Protein AF-A0A0M0KAG6-F1 (afdb_monomer_lite)

InterPro domains:
  IPR010569 Myotubularin-like, phosphatase domain [PF06602] (209-443)
  IPR010569 Myotubularin-like, phosphatase domain [PS51339] (217-443)
  IPR029021 Protein-tyrosine phosphatase-like [SSF52799] (214-443)
  IPR030564 Myotubularin [PTHR10807] (76-443)

Organism: NCBI:txid1460289

Sequence (443 aa):
MPPRGSSSESLSSSAGSPGGGMLLKATIAPPPTFSGIPPPPPGDPPSWQSPRVPLHVGEAQLDRPAAAQCVLTGLHEKSAGTLYLTNLRMIWEPLQAPNDAKGANEAYAGLPAVLGLETPRLLSVPLYSIVSKKIYRSQAGVIFELLQKYNSRPALRVGLSESDCSRISASLTLHLKPPANPMEVRANVQRSYAVLHGSQLAPTVQREAHSNAFKGWTSTYDASADYQRMGLLNPLSHWRVSEQNADYQLCGTYPAKLVVPRSVKDDDLHKAAQFRSGRRVPVLCWKDPFGVASISRSSQPCVGVSKMRSPQDEALLQAIADTNPFNERLQIIDCRPRVNAELNAAKGKGYEHQAQYINTKLSFMSIENIHVMRASLKTFLKLLEPKTLNASKTGELYKEEDSFLSDLDKSGWMGHILKIIRTTATVVKMISVDRASVLVHCS

pLDDT: mean 77.94, std 23.13, range [23.81, 98.81]

Foldseek 3Di:
DDDDDDDDDDDDDDDDDDDDDDDPPPPPDDDDPPPDDPDPPPDPDPPADDDPDDADVLKDFPDHKFWKWWQDPPPRDTFTFIWTDILWWIKTDGPDQPPDPPPQCPPCVDPPCPPVDDGPDTAIGTLVQFQDKDWDDDPVAIWIFTDGPLALITSIIIGGHPVVCVVVVVVSCLSNDDQPDVVSVVVNVCSHSCNSVVVVCVVVVVVDDDDPVVCVVVPPDDPVVVCVVQVQPPPPQQKHKDQLCLVPPLAVPDDRIFIAGPPQDPVLLSQLLVQFDRSFAWTWDHADSVQAATETEGAFGQLAPVRDDRPSSLVRQQSLLVSHPVQSAEEEEAAADQVVQVVVSNVRTHHDDPVSNDSYHYDYLHQYDPVLQVQLSVQQNNCVHQVNQDPDPPPDRHDPPVVSVVSNVVSCNVVNVVSVVVSVVVVVCCCPPVVHYYYYYYD

Radius of gyration: 31.9 Å; chains: 1; bounding box: 113×82×78 Å

Structure (mmCIF, N/CA/C/O backbone):
data_AF-A0A0M0KAG6-F1
#
_entry.id   AF-A0A0M0KAG6-F1
#
loop_
_atom_site.group_PDB
_atom_site.id
_atom_site.type_symbol
_atom_site.label_atom_id
_atom_site.label_alt_id
_atom_site.label_comp_id
_atom_site.label_asym_id
_atom_site.label_entity_id
_atom_site.label_seq_id
_atom_site.pdbx_PDB_ins_code
_atom_site.Cartn_x
_atom_site.Cartn_y
_atom_site.Cartn_z
_atom_site.occupancy
_atom_site.B_iso_or_equiv
_atom_site.auth_seq_id
_atom_site.auth_comp_id
_atom_site.auth_asym_id
_atom_site.auth_atom_id
_atom_site.pdbx_PDB_model_num
ATOM 1 N N . MET A 1 1 ? 67.967 -20.325 21.005 1.00 27.86 1 MET A N 1
ATOM 2 C CA . MET A 1 1 ? 67.161 -19.874 22.160 1.00 27.86 1 MET A CA 1
ATOM 3 C C . MET A 1 1 ? 65.685 -19.951 21.782 1.00 27.86 1 MET A C 1
ATOM 5 O O . MET A 1 1 ? 65.273 -19.147 20.957 1.00 27.86 1 MET A O 1
ATOM 9 N N . PRO A 1 2 ? 64.924 -20.953 22.260 1.00 47.12 2 PRO A N 1
ATOM 10 C CA . PRO A 1 2 ? 63.479 -21.071 22.027 1.00 47.12 2 PRO A CA 1
ATOM 11 C C . PRO A 1 2 ? 62.690 -20.662 23.300 1.00 47.12 2 PRO A C 1
ATOM 13 O O . PRO A 1 2 ? 63.323 -20.357 24.313 1.00 47.12 2 PRO A O 1
ATOM 16 N N . PRO A 1 3 ? 61.341 -20.636 23.287 1.00 37.59 3 PRO A N 1
ATOM 17 C CA . PRO A 1 3 ? 60.556 -21.875 23.460 1.00 37.59 3 PRO A CA 1
ATOM 18 C C . PRO A 1 3 ? 59.486 -22.057 22.355 1.00 37.59 3 PRO A C 1
ATOM 20 O O . PRO A 1 3 ? 58.947 -21.073 21.866 1.00 37.59 3 PRO A O 1
ATOM 23 N N . ARG A 1 4 ? 59.298 -23.256 21.767 1.00 30.38 4 ARG A N 1
ATOM 24 C CA . ARG A 1 4 ? 58.655 -24.512 22.272 1.00 30.38 4 ARG A CA 1
ATOM 25 C C . ARG A 1 4 ? 57.128 -24.355 22.396 1.00 30.38 4 ARG A C 1
ATOM 27 O O . ARG A 1 4 ? 56.700 -23.408 23.033 1.00 30.38 4 ARG A O 1
ATOM 34 N N . GLY A 1 5 ? 56.242 -25.219 21.894 1.00 28.88 5 GLY A N 1
ATOM 35 C CA . GLY A 1 5 ? 56.287 -26.568 21.290 1.00 28.88 5 GLY A CA 1
ATOM 36 C C . GLY A 1 5 ? 54.884 -27.197 21.506 1.00 28.88 5 GLY A C 1
ATOM 37 O O . GLY A 1 5 ? 54.324 -27.005 22.579 1.00 28.88 5 GLY A O 1
ATOM 38 N N . SER A 1 6 ? 54.177 -27.659 20.460 1.00 26.27 6 SER A N 1
ATOM 39 C CA . SER A 1 6 ? 53.988 -29.083 20.059 1.00 26.27 6 SER A CA 1
ATOM 40 C C . SER A 1 6 ? 53.310 -29.956 21.146 1.00 26.27 6 SER A C 1
ATOM 42 O O . SER A 1 6 ? 53.909 -30.156 22.194 1.00 26.27 6 SER A O 1
ATOM 44 N N . SER A 1 7 ? 52.028 -30.349 21.055 1.00 26.48 7 SER A N 1
ATOM 45 C CA . SER A 1 7 ? 51.360 -31.357 20.183 1.00 26.48 7 SER A CA 1
ATOM 46 C C . SER A 1 7 ? 51.309 -32.789 20.758 1.00 26.48 7 SER A C 1
ATOM 48 O O . SER A 1 7 ? 52.232 -33.204 21.449 1.00 26.48 7 SER A O 1
ATOM 50 N N . SER A 1 8 ? 50.273 -33.537 20.331 1.00 25.44 8 SER A N 1
ATOM 51 C CA . SER A 1 8 ? 50.013 -35.003 20.403 1.00 25.44 8 SER A CA 1
ATOM 52 C C . SER A 1 8 ? 49.502 -35.558 21.749 1.00 25.44 8 SER A C 1
ATOM 54 O O . SER A 1 8 ? 50.117 -35.337 22.782 1.00 25.44 8 SER A O 1
ATOM 56 N N . GLU A 1 9 ? 48.244 -36.016 21.849 1.00 25.91 9 GLU A N 1
ATOM 57 C CA . GLU A 1 9 ? 47.607 -37.288 21.403 1.00 25.91 9 GLU A CA 1
ATOM 58 C C . GLU A 1 9 ? 47.705 -38.422 22.441 1.00 25.91 9 GLU A C 1
ATOM 60 O O . GLU A 1 9 ? 48.793 -38.819 22.841 1.00 25.91 9 GLU A O 1
ATOM 65 N N . SER A 1 10 ? 46.555 -38.997 22.820 1.00 23.81 10 SER A N 1
ATOM 66 C CA . SER A 1 10 ? 46.197 -40.418 22.602 1.00 23.81 10 SER A CA 1
ATOM 67 C C . SER A 1 10 ? 45.145 -40.934 23.601 1.00 23.81 10 SER A C 1
ATOM 69 O O . SER A 1 10 ? 45.093 -40.554 24.768 1.00 23.81 10 SER A O 1
ATOM 71 N N . LEU A 1 11 ? 44.269 -41.792 23.074 1.00 30.45 11 LEU A N 1
ATOM 72 C CA . LEU A 1 11 ? 43.194 -42.531 23.739 1.00 30.45 11 LEU A CA 1
ATOM 73 C C . LEU A 1 11 ? 43.737 -43.751 24.502 1.00 30.45 11 LEU A C 1
ATOM 75 O O . LEU A 1 11 ? 44.584 -44.461 23.970 1.00 30.45 11 LEU A O 1
ATOM 79 N N . SER A 1 12 ? 43.142 -44.100 25.649 1.00 24.98 12 SER A N 1
ATOM 80 C CA . SER A 1 12 ? 42.945 -45.511 26.029 1.00 24.98 12 SER A CA 1
ATOM 81 C C . SER A 1 12 ? 41.864 -45.690 27.104 1.00 24.98 12 SER A C 1
ATOM 83 O O . SER A 1 12 ? 41.627 -44.831 27.950 1.00 24.98 12 SER A O 1
ATOM 85 N N . SER A 1 13 ? 41.180 -46.825 26.995 1.00 29.44 13 SER A N 1
ATOM 86 C CA . SER A 1 13 ? 40.087 -47.349 27.812 1.00 29.44 13 SER A CA 1
ATOM 87 C C . SER A 1 13 ? 40.584 -48.240 28.956 1.00 29.44 13 SER A C 1
ATOM 89 O O . SER A 1 13 ? 41.454 -49.073 28.710 1.00 29.44 13 SER A O 1
ATOM 91 N N . SER A 1 14 ? 39.928 -48.226 30.121 1.00 26.80 14 SER A N 1
ATOM 92 C CA . SER A 1 14 ? 39.752 -49.435 30.948 1.00 26.80 14 SER A CA 1
ATOM 93 C C . SER A 1 14 ? 38.651 -49.266 32.002 1.00 26.80 14 SER A C 1
ATOM 95 O O . SER A 1 14 ? 38.411 -48.184 32.533 1.00 26.80 14 SER A O 1
ATOM 97 N N . ALA A 1 15 ? 37.936 -50.366 32.238 1.00 31.94 15 ALA A N 1
ATOM 98 C CA . ALA A 1 15 ? 36.811 -50.504 33.151 1.00 31.94 15 ALA A CA 1
ATOM 99 C C . ALA A 1 15 ? 37.267 -50.786 34.593 1.00 31.94 15 ALA A C 1
ATOM 101 O O . ALA A 1 15 ? 38.240 -51.503 34.813 1.00 31.94 15 ALA A O 1
ATOM 102 N N . GLY A 1 16 ? 36.498 -50.293 35.568 1.00 26.86 16 GLY A N 1
ATOM 103 C CA . GLY A 1 16 ? 36.628 -50.647 36.981 1.00 26.86 16 GLY A CA 1
ATOM 104 C C . GLY A 1 16 ? 35.557 -49.969 37.841 1.00 26.86 16 GLY A C 1
ATOM 105 O O . GLY A 1 16 ? 35.533 -48.754 37.985 1.00 26.86 16 GLY A O 1
ATOM 106 N N . SER A 1 17 ? 34.654 -50.762 38.408 1.00 28.30 17 SER A N 1
ATOM 107 C CA . SER A 1 17 ? 33.833 -50.446 39.590 1.00 28.30 17 SER A CA 1
ATOM 108 C C . SER A 1 17 ? 34.145 -51.536 40.625 1.00 28.30 17 SER A C 1
ATOM 110 O O . SER A 1 17 ? 34.457 -52.644 40.179 1.00 28.30 17 SER A O 1
ATOM 112 N N . PRO A 1 18 ? 34.064 -51.302 41.955 1.00 39.09 18 PRO A N 1
ATOM 113 C CA . PRO A 1 18 ? 33.005 -50.512 42.597 1.00 39.09 18 PRO A CA 1
ATOM 114 C C . PRO A 1 18 ? 33.421 -49.643 43.811 1.00 39.09 18 PRO A C 1
ATOM 116 O O . PRO A 1 18 ? 34.424 -49.890 44.469 1.00 39.09 18 PRO A O 1
ATOM 119 N N . GLY A 1 19 ? 32.551 -48.692 44.179 1.00 27.45 19 GLY A N 1
ATOM 120 C CA . GLY A 1 19 ? 32.393 -48.251 45.573 1.00 27.45 19 GLY A CA 1
ATOM 121 C C . GLY A 1 19 ? 32.694 -46.781 45.886 1.00 27.45 19 GLY A C 1
ATOM 122 O O . GLY A 1 19 ? 33.842 -46.406 46.065 1.00 27.45 19 GLY A O 1
ATOM 123 N N . GLY A 1 20 ? 31.622 -46.003 46.098 1.00 30.95 20 GLY A N 1
ATOM 124 C CA . GLY A 1 20 ? 31.587 -44.902 47.073 1.00 30.95 20 GLY A CA 1
ATOM 125 C C . GLY A 1 20 ? 31.842 -43.479 46.559 1.00 30.95 20 GLY A C 1
ATOM 126 O O . GLY A 1 20 ? 32.981 -43.096 46.335 1.00 30.95 20 GLY A O 1
ATOM 127 N N . GLY A 1 21 ? 30.785 -42.652 46.504 1.00 29.47 21 GLY A N 1
ATOM 128 C CA . GLY A 1 21 ? 30.921 -41.186 46.550 1.00 29.47 21 GLY A CA 1
ATOM 129 C C . GLY A 1 21 ? 30.003 -40.389 45.615 1.00 29.47 21 GLY A C 1
ATOM 130 O O . GLY A 1 21 ? 30.362 -40.123 44.478 1.00 29.47 21 GLY A O 1
ATOM 131 N N . MET A 1 22 ? 28.829 -39.995 46.125 1.00 30.31 22 MET A N 1
ATOM 132 C CA . MET A 1 22 ? 28.012 -38.819 45.752 1.00 30.31 22 MET A CA 1
ATOM 133 C C . MET A 1 22 ? 28.103 -38.265 44.308 1.00 30.31 22 MET A C 1
ATOM 135 O O . MET A 1 22 ? 28.916 -37.400 43.996 1.00 30.31 22 MET A O 1
ATOM 139 N N . LEU A 1 23 ? 27.137 -38.651 43.462 1.00 29.62 23 LEU A N 1
ATOM 140 C CA . LEU A 1 23 ? 26.794 -37.952 42.216 1.00 29.62 23 LEU A CA 1
ATOM 141 C C . LEU A 1 23 ? 25.841 -36.775 42.499 1.00 29.62 23 LEU A C 1
ATOM 143 O O . LEU A 1 23 ? 24.663 -36.976 42.799 1.00 29.62 23 LEU A O 1
ATOM 147 N N . LEU A 1 24 ? 26.321 -35.544 42.316 1.00 31.23 24 LEU A N 1
ATOM 148 C CA . LEU A 1 24 ? 25.482 -34.360 42.102 1.00 31.23 24 LEU A CA 1
ATOM 149 C C . LEU A 1 24 ? 24.888 -34.425 40.684 1.00 31.23 24 LEU A C 1
ATOM 151 O O . LEU A 1 24 ? 25.466 -33.930 39.718 1.00 31.23 24 LEU A O 1
ATOM 155 N N . LYS A 1 25 ? 23.714 -35.055 40.551 1.00 29.92 25 LYS A N 1
ATOM 156 C CA . LYS A 1 25 ? 22.835 -34.871 39.389 1.00 29.92 25 LYS A CA 1
ATOM 157 C C . LYS A 1 25 ? 22.211 -33.478 39.473 1.00 29.92 25 LYS A C 1
ATOM 159 O O . LYS A 1 25 ? 21.253 -33.274 40.212 1.00 29.92 25 LYS A O 1
ATOM 164 N N . ALA A 1 26 ? 22.691 -32.538 38.665 1.00 33.69 26 ALA A N 1
ATOM 165 C CA . ALA A 1 26 ? 21.880 -31.394 38.263 1.00 33.69 26 ALA A CA 1
ATOM 166 C C . ALA A 1 26 ? 20.859 -31.869 37.215 1.00 33.69 26 ALA A C 1
ATOM 168 O O . ALA A 1 26 ? 21.005 -31.657 36.014 1.00 33.69 26 ALA A O 1
ATOM 169 N N . THR A 1 27 ? 19.838 -32.591 37.677 1.00 29.69 27 THR A N 1
ATOM 170 C CA . THR A 1 27 ? 18.612 -32.824 36.914 1.00 29.69 27 THR A CA 1
ATOM 171 C C . THR A 1 27 ? 17.904 -31.484 36.777 1.00 29.69 27 THR A C 1
ATOM 173 O O . THR A 1 27 ? 17.368 -30.956 37.749 1.00 29.69 27 THR A O 1
ATOM 176 N N . ILE A 1 28 ? 17.922 -30.923 35.570 1.00 35.44 28 ILE A N 1
ATOM 177 C CA . ILE A 1 28 ? 17.016 -29.846 35.183 1.00 35.44 28 ILE A CA 1
ATOM 178 C C . ILE A 1 28 ? 15.605 -30.422 35.307 1.00 35.44 28 ILE A C 1
ATOM 180 O O . ILE A 1 28 ? 15.228 -31.327 34.561 1.00 35.44 28 ILE A O 1
ATOM 184 N N . ALA A 1 29 ? 14.858 -29.949 36.302 1.00 32.75 29 ALA A N 1
ATOM 185 C CA . ALA A 1 29 ? 13.452 -30.279 36.438 1.00 32.75 29 ALA A CA 1
ATOM 186 C C . ALA A 1 29 ? 12.711 -29.814 35.171 1.00 32.75 29 ALA A C 1
ATOM 188 O O . ALA A 1 29 ? 12.969 -28.701 34.697 1.00 32.75 29 ALA A O 1
ATOM 189 N N . PRO A 1 30 ? 11.797 -30.623 34.608 1.00 34.47 30 PRO A N 1
ATOM 190 C CA . PRO A 1 30 ? 10.891 -30.117 33.593 1.00 34.47 30 PRO A CA 1
ATOM 191 C C . PRO A 1 30 ? 10.079 -28.959 34.196 1.00 34.47 30 PRO A C 1
ATOM 193 O O . PRO A 1 30 ? 9.803 -28.966 35.402 1.00 34.47 30 PRO A O 1
ATOM 196 N N . PRO A 1 31 ? 9.705 -27.950 33.391 1.00 31.91 31 PRO A N 1
ATOM 197 C CA . PRO A 1 31 ? 8.856 -26.872 33.871 1.00 31.91 31 PRO A CA 1
ATOM 198 C C . PRO A 1 31 ? 7.562 -27.468 34.446 1.00 31.91 31 PRO A C 1
ATOM 200 O O . PRO A 1 31 ? 7.082 -28.481 33.924 1.00 31.91 31 PRO A O 1
ATOM 203 N N . PRO A 1 32 ? 6.993 -26.874 35.510 1.00 32.19 32 PRO A N 1
ATOM 204 C CA . PRO A 1 32 ? 5.757 -27.372 36.087 1.00 32.19 32 PRO A CA 1
ATOM 205 C C . PRO A 1 32 ? 4.696 -27.446 34.992 1.00 32.19 32 PRO A C 1
ATOM 207 O O . PRO A 1 32 ? 4.482 -26.489 34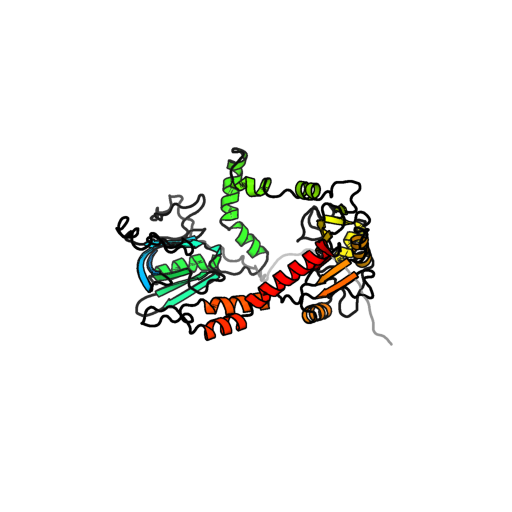.242 1.00 32.19 32 PRO A O 1
ATOM 210 N N . THR A 1 33 ? 4.034 -28.595 34.894 1.00 30.44 33 THR A N 1
ATOM 211 C CA . THR A 1 33 ? 2.803 -28.726 34.125 1.00 30.44 33 THR A CA 1
ATOM 212 C C . THR A 1 33 ? 1.835 -27.672 34.638 1.00 30.44 33 THR A C 1
ATOM 214 O O . THR A 1 33 ? 1.413 -27.732 35.793 1.00 30.44 33 THR A O 1
ATOM 217 N N . PHE A 1 34 ? 1.498 -26.696 33.794 1.00 28.80 34 PHE A N 1
ATOM 218 C CA . PHE A 1 34 ? 0.358 -25.830 34.047 1.00 28.80 34 PHE A CA 1
ATOM 219 C C . PHE A 1 34 ? -0.873 -26.734 34.126 1.00 28.80 34 PHE A C 1
ATOM 221 O O . PHE A 1 34 ? -1.355 -27.230 33.107 1.00 28.80 34 PHE A O 1
ATOM 228 N N . SER A 1 35 ? -1.367 -26.969 35.340 1.00 30.62 35 SER A N 1
ATOM 229 C CA . SER A 1 35 ? -2.723 -27.443 35.561 1.00 30.62 35 SER A CA 1
ATOM 230 C C . SER A 1 35 ? -3.654 -26.315 35.135 1.00 30.62 35 SER A C 1
ATOM 232 O O . SER A 1 35 ? -4.008 -25.419 35.900 1.00 30.62 35 SER A O 1
ATOM 234 N N . GLY A 1 36 ? -3.993 -26.325 33.848 1.00 31.22 36 GLY A N 1
ATOM 235 C CA . GLY A 1 36 ? -5.135 -25.585 33.353 1.00 31.22 36 GLY A CA 1
ATOM 236 C C . GLY A 1 36 ? -6.353 -25.957 34.190 1.00 31.22 36 GLY A C 1
ATOM 237 O O . GLY A 1 36 ? -6.531 -27.114 34.575 1.00 31.22 36 GLY A O 1
ATOM 238 N N . ILE A 1 37 ? -7.179 -24.957 34.479 1.00 30.66 37 ILE A N 1
ATOM 239 C CA . ILE A 1 37 ? -8.572 -25.164 34.873 1.00 30.66 37 ILE A CA 1
ATOM 240 C C . ILE A 1 37 ? -9.133 -26.264 33.951 1.00 30.66 37 ILE A C 1
ATOM 242 O O . ILE A 1 37 ? -8.957 -26.143 32.732 1.00 30.66 37 ILE A O 1
ATOM 246 N N . PRO A 1 38 ? -9.725 -27.349 34.487 1.00 30.53 38 PRO A N 1
ATOM 247 C CA . PRO A 1 38 ? -10.249 -28.413 33.644 1.00 30.53 38 PRO A CA 1
ATOM 248 C C . PRO A 1 38 ? -11.266 -27.809 32.666 1.00 30.53 38 PRO A C 1
ATOM 250 O O . PRO A 1 38 ? -11.993 -26.885 33.054 1.00 30.53 38 PRO A O 1
ATOM 253 N N . PRO A 1 39 ? -11.331 -28.281 31.405 1.00 32.22 39 PRO A N 1
ATOM 254 C CA . PRO A 1 39 ? -12.430 -27.887 30.540 1.00 32.22 39 PRO A CA 1
ATOM 255 C C . PRO A 1 39 ? -13.739 -28.200 31.280 1.00 32.22 39 PRO A C 1
ATOM 257 O O . PRO A 1 39 ? -13.793 -29.206 32.002 1.00 32.22 39 PRO A O 1
ATOM 260 N N . PRO A 1 40 ? -14.772 -27.345 31.162 1.00 36.62 40 PRO A N 1
ATOM 261 C CA . PRO A 1 40 ? -16.069 -27.671 31.733 1.00 36.62 40 PRO A CA 1
ATOM 262 C C . PRO A 1 40 ? -16.473 -29.072 31.247 1.00 36.62 40 PRO A C 1
ATOM 264 O O . PRO A 1 40 ? -16.127 -29.435 30.114 1.00 36.62 40 PRO A O 1
ATOM 267 N N . PRO A 1 41 ? -17.141 -29.882 32.091 1.00 35.34 41 PRO A N 1
ATOM 268 C CA . PRO A 1 41 ? -17.632 -31.186 31.662 1.00 35.34 41 PRO A CA 1
ATOM 269 C C . PRO A 1 41 ? -18.404 -31.017 30.345 1.00 35.34 41 PRO A C 1
ATOM 271 O O . PRO A 1 41 ? -19.030 -29.969 30.170 1.00 35.34 41 PRO A O 1
ATOM 274 N N . PRO A 1 42 ? -18.351 -31.988 29.414 1.00 37.62 42 PRO A N 1
ATOM 275 C CA . PRO A 1 42 ? -19.133 -31.928 28.188 1.00 37.62 42 PRO A CA 1
ATOM 276 C C . PRO A 1 42 ? -20.612 -31.912 28.575 1.00 37.62 42 PRO A C 1
ATOM 278 O O . PRO A 1 42 ? -21.227 -32.928 28.880 1.00 37.62 42 PRO A O 1
ATOM 281 N N . GLY A 1 43 ? -21.133 -30.705 28.631 1.00 37.97 43 GLY A N 1
ATOM 282 C CA . GLY A 1 43 ? -22.486 -30.326 28.947 1.00 37.97 43 GLY A CA 1
ATOM 283 C C . GLY A 1 43 ? -22.666 -28.975 28.288 1.00 37.97 43 GLY A C 1
ATOM 284 O O . GLY A 1 43 ? -21.721 -28.176 28.246 1.00 37.97 43 GLY A O 1
ATOM 285 N N . ASP A 1 44 ? -23.834 -28.764 27.694 1.00 38.41 44 ASP A N 1
ATOM 286 C CA . ASP A 1 44 ? -24.127 -27.528 26.986 1.00 38.41 44 ASP A CA 1
ATOM 287 C C . ASP A 1 44 ? -23.736 -26.329 27.864 1.00 38.41 44 ASP A C 1
ATOM 289 O O . ASP A 1 44 ? -24.031 -26.332 29.068 1.00 38.41 44 ASP A O 1
ATOM 293 N N . PRO A 1 45 ? -23.019 -25.325 27.317 1.00 45.66 45 PRO A N 1
ATOM 294 C CA . PRO A 1 45 ? -22.683 -24.137 28.087 1.00 45.66 45 PRO A CA 1
ATOM 295 C C . PRO A 1 45 ? -23.978 -23.592 28.699 1.00 45.66 45 PRO A C 1
ATOM 297 O O . PRO A 1 45 ? -25.005 -23.626 28.015 1.00 45.66 45 PRO A O 1
ATOM 300 N N . PRO A 1 46 ? -23.973 -23.101 29.958 1.00 47.56 46 PRO A N 1
ATOM 301 C CA . PRO A 1 46 ? -25.167 -22.495 30.533 1.00 47.56 46 PRO A CA 1
ATOM 302 C C . PRO A 1 46 ? -25.634 -21.449 29.533 1.00 47.56 46 PRO A C 1
ATOM 304 O O . PRO A 1 46 ? -24.868 -20.533 29.232 1.00 47.56 46 PRO A O 1
ATOM 307 N N . SER A 1 47 ? -26.812 -21.654 28.935 1.00 60.53 47 SER A N 1
ATOM 308 C CA . SER A 1 47 ? -27.252 -20.877 27.782 1.00 60.53 47 SER A CA 1
ATOM 309 C C . SER A 1 47 ? -27.440 -19.438 28.236 1.00 60.53 47 SER A C 1
ATOM 311 O O . SER A 1 47 ? -28.486 -19.066 28.774 1.00 60.53 47 SER A O 1
ATOM 313 N N . TRP A 1 48 ? -26.386 -18.635 28.109 1.00 73.12 48 TRP A N 1
ATOM 314 C CA . TRP A 1 48 ? -26.453 -17.221 28.396 1.00 73.12 48 TRP A CA 1
ATOM 315 C C . TRP A 1 48 ? -27.528 -16.622 27.506 1.00 73.12 48 TRP A C 1
ATOM 317 O O . TRP A 1 48 ? -27.736 -17.053 26.368 1.00 73.12 48 TRP A O 1
ATOM 327 N N . GLN A 1 49 ? -28.223 -15.617 28.032 1.00 80.31 49 GLN A N 1
ATOM 328 C CA . GLN A 1 49 ? -29.198 -14.900 27.234 1.00 80.31 49 GLN A CA 1
ATOM 329 C C . GLN A 1 49 ? -28.507 -14.382 25.968 1.00 80.31 49 GLN A C 1
ATOM 331 O O . GLN A 1 49 ? -27.503 -13.664 26.029 1.00 80.31 49 GLN A O 1
ATOM 336 N N . SER A 1 50 ? -29.018 -14.803 24.816 1.00 80.00 50 SER A N 1
ATOM 337 C CA . SER A 1 50 ? -28.527 -14.332 23.526 1.00 80.00 50 SER A CA 1
ATOM 338 C C . SER A 1 50 ? -29.000 -12.895 23.283 1.00 80.00 50 SER A C 1
ATOM 340 O O . SER A 1 50 ? -30.087 -12.538 23.751 1.00 80.00 50 SER A O 1
ATOM 342 N N . PRO A 1 51 ? -28.213 -12.061 22.575 1.00 84.19 51 PRO A N 1
ATOM 343 C CA . PRO A 1 51 ? -28.689 -10.757 22.133 1.00 84.19 51 PRO A CA 1
ATOM 344 C C . PRO A 1 51 ? -29.942 -10.924 21.269 1.00 84.19 51 PRO A C 1
ATOM 346 O O . PRO A 1 51 ? -30.115 -11.941 20.592 1.00 84.19 51 PRO A O 1
ATOM 349 N N . ARG A 1 52 ? -30.808 -9.909 21.265 1.00 82.12 52 ARG A N 1
ATOM 350 C CA . ARG A 1 52 ? -31.949 -9.848 20.340 1.00 82.12 52 ARG A CA 1
ATOM 351 C C . ARG A 1 52 ? -31.485 -9.748 18.891 1.00 82.12 52 ARG A C 1
ATOM 353 O O . ARG A 1 52 ? -32.191 -10.210 17.998 1.00 82.12 52 ARG A O 1
ATOM 360 N N . VAL A 1 53 ? -30.318 -9.151 18.645 1.00 80.81 53 VAL A N 1
ATOM 361 C CA . VAL A 1 53 ? -29.714 -9.168 17.310 1.00 80.81 53 VAL A CA 1
ATOM 362 C C . VAL A 1 53 ? -29.208 -10.558 16.958 1.00 80.81 53 VAL A C 1
ATOM 364 O O . VAL A 1 53 ? -28.406 -11.114 17.710 1.00 80.81 53 VAL A O 1
ATOM 367 N N . PRO A 1 54 ? -29.591 -11.085 15.779 1.00 82.81 54 PRO A N 1
ATOM 368 C CA . PRO A 1 54 ? -29.074 -12.351 15.297 1.00 82.81 54 PRO A CA 1
ATOM 369 C C . PRO A 1 54 ? -27.547 -12.348 15.239 1.00 82.81 54 PRO A C 1
ATOM 371 O O . PRO A 1 54 ? -26.918 -11.430 14.692 1.00 82.81 54 PRO A O 1
ATOM 374 N N . LEU A 1 55 ? -26.959 -13.404 15.793 1.00 83.88 55 LEU A N 1
ATOM 375 C CA . LEU A 1 55 ? -25.544 -13.687 15.627 1.00 83.88 55 LEU A CA 1
ATOM 376 C C . LEU A 1 55 ? -25.292 -14.167 14.196 1.00 83.88 55 LEU A C 1
ATOM 378 O O . LEU A 1 55 ? -26.090 -14.914 13.624 1.00 83.88 55 LEU A O 1
ATOM 382 N N . HIS A 1 56 ? -24.184 -13.727 13.608 1.00 81.62 56 HIS A N 1
ATOM 383 C CA . HIS A 1 56 ? -23.742 -14.256 12.325 1.00 81.62 56 HIS A CA 1
ATOM 384 C C . HIS A 1 56 ? -23.347 -15.735 12.462 1.00 81.62 56 HIS A C 1
ATOM 386 O O . HIS A 1 56 ? -23.026 -16.224 13.543 1.00 81.62 56 HIS A O 1
ATOM 392 N N . VAL A 1 57 ? -23.348 -16.474 11.354 1.00 74.19 57 VAL A N 1
ATOM 393 C CA . VAL A 1 57 ? -22.913 -17.878 11.357 1.00 74.19 57 VAL A CA 1
ATOM 394 C C . VAL A 1 57 ? -21.464 -17.968 11.853 1.00 74.19 57 VAL A C 1
ATOM 396 O O . VAL A 1 57 ? -20.585 -17.315 11.305 1.00 74.19 57 VAL A O 1
ATOM 399 N N . GLY A 1 58 ? -21.199 -18.772 12.886 1.00 75.62 58 GLY A N 1
ATOM 400 C CA . GLY A 1 58 ? -19.871 -18.877 13.513 1.00 75.62 58 GLY A CA 1
ATOM 401 C C . GLY A 1 58 ? -19.522 -17.731 14.477 1.00 75.62 58 GLY A C 1
ATOM 402 O O . GLY A 1 58 ? -18.443 -17.737 15.080 1.00 75.62 58 GLY A O 1
ATOM 403 N N . GLU A 1 59 ? -20.418 -16.757 14.657 1.00 83.19 59 GLU A N 1
ATOM 404 C CA . GLU A 1 59 ? -20.323 -15.769 15.728 1.00 83.19 59 GLU A CA 1
ATOM 405 C C . GLU A 1 59 ? -20.782 -16.405 17.045 1.00 83.19 59 GLU A C 1
ATOM 407 O O . GLU A 1 59 ? -21.876 -16.956 17.135 1.00 83.19 59 GLU A O 1
ATOM 412 N N . ALA A 1 60 ? -19.943 -16.324 18.075 1.00 83.56 60 ALA A N 1
ATOM 413 C CA . ALA A 1 60 ? -20.210 -16.904 19.387 1.00 83.56 60 ALA A CA 1
ATOM 414 C C . ALA A 1 60 ? -19.979 -15.874 20.491 1.00 83.56 60 ALA A C 1
ATOM 416 O O . ALA A 1 60 ? -19.043 -15.069 20.417 1.00 83.56 60 ALA A O 1
ATOM 417 N N . GLN A 1 61 ? -20.818 -15.914 21.529 1.00 86.19 61 GLN A N 1
ATOM 418 C CA . GLN A 1 61 ? -20.599 -15.135 22.744 1.00 86.19 61 GLN A CA 1
ATOM 419 C C . GLN A 1 61 ? -19.313 -15.612 23.428 1.00 86.19 61 GLN A C 1
ATOM 421 O O . GLN A 1 61 ? -19.128 -16.803 23.665 1.00 86.19 61 GLN A O 1
ATOM 426 N N . LEU A 1 62 ? -18.418 -14.674 23.735 1.00 84.25 62 LEU A N 1
ATOM 427 C CA . LEU A 1 62 ? -17.169 -14.957 24.449 1.00 84.25 62 LEU A CA 1
ATOM 428 C C . LEU A 1 62 ? -17.321 -14.822 25.959 1.00 84.25 62 LEU A C 1
ATOM 430 O O . LEU A 1 62 ? -16.430 -15.214 26.708 1.00 84.25 62 LEU A O 1
ATOM 434 N N . ASP A 1 63 ? -18.406 -14.192 26.395 1.00 84.00 63 ASP A N 1
ATOM 435 C CA . ASP A 1 63 ? -18.550 -13.757 27.765 1.00 84.00 63 ASP A CA 1
ATOM 436 C C . ASP A 1 63 ? -20.023 -13.602 28.147 1.00 84.00 63 ASP A C 1
ATOM 438 O O . ASP A 1 63 ? -20.861 -13.293 27.293 1.00 84.00 63 ASP A O 1
ATOM 442 N N . ARG A 1 64 ? -20.337 -13.764 29.439 1.00 87.50 64 ARG A N 1
ATOM 443 C CA . ARG A 1 64 ? -21.715 -13.605 29.924 1.00 87.50 64 ARG A CA 1
ATOM 444 C C . ARG A 1 64 ? -22.198 -12.152 29.722 1.00 87.50 64 ARG A C 1
ATOM 446 O O . ARG A 1 64 ? -21.393 -11.223 29.881 1.00 87.50 64 ARG A O 1
ATOM 453 N N . PRO A 1 65 ? -23.490 -11.916 29.444 1.00 88.62 65 PRO A N 1
ATOM 454 C CA . PRO A 1 65 ? -24.034 -10.569 29.295 1.00 88.62 65 PRO A CA 1
ATOM 455 C C . PRO A 1 65 ? -23.778 -9.697 30.534 1.00 88.62 65 PRO A C 1
ATOM 457 O O . PRO A 1 65 ? -23.760 -10.198 31.661 1.00 88.62 65 PRO A O 1
ATOM 460 N N . ALA A 1 66 ? -23.559 -8.397 30.338 1.00 85.81 66 ALA A N 1
ATOM 461 C CA . ALA A 1 66 ? -23.354 -7.437 31.423 1.00 85.81 66 ALA A CA 1
ATOM 462 C C . ALA A 1 66 ? -24.439 -6.360 31.408 1.00 85.81 66 ALA A C 1
ATOM 464 O O . ALA A 1 66 ? -24.675 -5.731 30.377 1.00 85.81 66 ALA A O 1
ATOM 465 N N . ALA A 1 67 ? -25.068 -6.110 32.556 1.00 84.25 67 ALA A N 1
ATOM 466 C CA . ALA A 1 67 ? -25.936 -4.951 32.715 1.00 84.25 67 ALA A CA 1
ATOM 467 C C . ALA A 1 67 ? -25.089 -3.672 32.639 1.00 84.25 67 ALA A C 1
ATOM 469 O O . ALA A 1 67 ? -24.051 -3.561 33.296 1.00 84.25 67 ALA A O 1
ATOM 470 N N . ALA A 1 68 ? -25.518 -2.715 31.823 1.00 81.56 68 ALA A N 1
ATOM 471 C CA . ALA A 1 68 ? -24.750 -1.517 31.523 1.00 81.56 68 ALA A CA 1
ATOM 472 C C . ALA A 1 68 ? -25.649 -0.285 31.387 1.00 81.56 68 ALA A C 1
ATOM 474 O O . ALA A 1 68 ? -26.777 -0.366 30.902 1.00 81.56 68 ALA A O 1
ATOM 475 N N . GLN A 1 69 ? -25.118 0.885 31.744 1.00 78.38 69 GLN A N 1
ATOM 476 C CA . GLN A 1 69 ? -25.706 2.173 31.363 1.00 78.38 69 GLN A CA 1
ATOM 477 C C . GLN A 1 69 ? -24.873 2.792 30.243 1.00 78.38 69 GLN A C 1
ATOM 479 O O . GLN A 1 69 ? -23.756 3.245 30.485 1.00 78.38 69 GLN A O 1
ATOM 484 N N . CYS A 1 70 ? -25.383 2.808 29.015 1.00 72.44 70 CYS A N 1
ATOM 485 C CA . CYS A 1 70 ? -24.688 3.414 27.884 1.00 72.44 70 CYS A CA 1
ATOM 486 C C . CYS A 1 70 ? -24.934 4.919 27.832 1.00 72.44 70 CYS A C 1
ATOM 488 O O . CYS A 1 70 ? -26.063 5.377 27.995 1.00 72.44 70 CYS A O 1
ATOM 490 N N . VAL A 1 71 ? -23.872 5.677 27.568 1.00 66.81 71 VAL A N 1
ATOM 491 C CA . VAL A 1 71 ? -23.942 7.089 27.194 1.00 66.81 71 VAL A CA 1
ATOM 492 C C . VAL A 1 71 ? -23.761 7.161 25.685 1.00 66.81 71 VAL A C 1
ATOM 494 O O . VAL A 1 71 ? -22.661 6.914 25.183 1.00 66.81 71 VAL A O 1
ATOM 497 N N . LEU A 1 72 ? -24.827 7.498 24.957 1.00 59.97 72 LEU A N 1
ATOM 498 C CA . LEU A 1 72 ? -24.754 7.639 23.502 1.00 59.97 72 LEU A CA 1
ATOM 499 C C . LEU A 1 72 ? -23.861 8.835 23.150 1.00 59.97 72 LEU A C 1
ATOM 501 O O . LEU A 1 72 ? -24.143 9.990 23.493 1.00 59.97 72 LEU A O 1
ATOM 505 N N . THR A 1 73 ? -22.739 8.557 22.488 1.00 52.06 73 THR A N 1
ATOM 506 C CA . THR A 1 73 ? -21.728 9.561 22.159 1.00 52.06 73 THR A CA 1
ATOM 507 C C . THR A 1 73 ? -22.286 10.572 21.157 1.00 52.06 73 THR A C 1
ATOM 509 O O . THR A 1 73 ? -22.517 10.268 19.994 1.00 52.06 73 THR A O 1
ATOM 512 N N . GLY A 1 74 ? -22.502 11.807 21.620 1.00 51.00 74 GLY A N 1
ATOM 513 C CA . GLY A 1 74 ? -23.061 12.909 20.828 1.00 51.00 74 GLY A CA 1
ATOM 514 C C . GLY A 1 74 ? -24.452 13.381 21.259 1.00 51.00 74 GLY A C 1
ATOM 515 O O . GLY A 1 74 ? -24.802 14.497 20.906 1.00 51.00 74 GLY A O 1
ATOM 516 N N . LEU A 1 75 ? -25.196 12.591 22.045 1.00 47.25 75 LEU A N 1
ATOM 517 C CA . LEU A 1 75 ? -26.527 12.968 22.554 1.00 47.25 75 LEU A CA 1
ATOM 518 C C . LEU A 1 75 ? -26.571 13.178 24.075 1.00 47.25 75 LEU A C 1
ATOM 520 O O . LEU A 1 75 ? -27.540 13.718 24.583 1.00 47.25 75 LEU A O 1
ATOM 524 N N . HIS A 1 76 ? -25.537 12.759 24.819 1.00 54.53 76 HIS A N 1
ATOM 525 C CA . HIS A 1 76 ? -25.478 12.832 26.293 1.00 54.53 76 HIS A CA 1
ATOM 526 C C . HIS A 1 76 ? -26.604 12.090 27.044 1.00 54.53 76 HIS A C 1
ATOM 528 O O . HIS A 1 76 ? -26.633 12.108 28.274 1.00 54.53 76 HIS A O 1
ATOM 534 N N . GLU A 1 77 ? -27.468 11.371 26.335 1.00 57.28 77 GLU A N 1
ATOM 535 C CA . GLU A 1 77 ? -28.516 10.538 26.910 1.00 57.28 77 GLU A CA 1
ATOM 536 C C . GLU A 1 77 ? -27.943 9.248 27.507 1.00 57.28 77 GLU A C 1
ATOM 538 O O . GLU A 1 77 ? -27.067 8.593 26.925 1.00 57.28 77 GLU A O 1
ATOM 543 N N . LYS A 1 78 ? -28.453 8.889 28.690 1.00 68.75 78 LYS A N 1
ATOM 544 C CA . LYS A 1 78 ? -28.141 7.639 29.386 1.00 68.75 78 LYS A CA 1
ATOM 545 C C . LYS A 1 78 ? -29.250 6.632 29.120 1.00 68.75 78 LYS A C 1
ATOM 547 O O . LYS A 1 78 ? -30.414 6.931 29.361 1.00 68.75 78 LYS A O 1
ATOM 552 N N . SER A 1 79 ? -28.886 5.428 28.700 1.00 73.88 79 SER A N 1
ATOM 553 C CA . SER A 1 79 ? -29.837 4.337 28.488 1.00 73.88 79 SER A CA 1
ATOM 554 C C . SER A 1 79 ? -29.348 3.061 29.167 1.00 73.88 79 SER A C 1
ATOM 556 O O . SER A 1 79 ? -28.209 2.628 28.965 1.00 73.88 79 SER A O 1
ATOM 558 N N . ALA A 1 80 ? -30.196 2.479 30.017 1.00 80.69 80 ALA A N 1
ATOM 559 C CA . ALA A 1 80 ? -29.934 1.191 30.647 1.00 80.69 80 ALA A CA 1
ATOM 560 C C . ALA A 1 80 ? -30.143 0.063 29.632 1.00 80.69 80 ALA A C 1
ATOM 562 O O . ALA A 1 80 ? -31.067 0.108 28.819 1.00 80.69 80 ALA A O 1
ATOM 563 N N . GLY A 1 81 ? -29.299 -0.958 29.686 1.00 83.88 81 GLY A N 1
ATOM 564 C CA . GLY A 1 81 ? -29.349 -2.066 28.748 1.00 83.88 81 GLY A CA 1
ATOM 565 C C . GLY A 1 81 ? -28.376 -3.181 29.090 1.00 83.88 81 GLY A C 1
ATOM 566 O O . GLY A 1 81 ? -27.799 -3.222 30.178 1.00 83.88 81 GLY A O 1
ATOM 567 N N . THR A 1 82 ? -28.181 -4.066 28.124 1.00 87.50 82 THR A N 1
ATOM 568 C CA . THR A 1 82 ? -27.307 -5.227 28.215 1.00 87.50 82 THR A CA 1
ATOM 569 C C . THR A 1 82 ? -26.190 -5.107 27.191 1.00 87.50 82 THR A C 1
ATOM 571 O O . THR A 1 82 ? -26.407 -4.728 26.039 1.00 87.50 82 THR A O 1
ATOM 574 N N . LEU A 1 83 ? -24.976 -5.423 27.624 1.00 89.56 83 LEU A N 1
ATOM 575 C CA . LEU A 1 83 ? -23.784 -5.462 26.799 1.00 89.56 83 LEU A CA 1
ATOM 576 C C . LEU A 1 83 ? -23.357 -6.910 26.567 1.00 89.56 83 LEU A C 1
ATOM 578 O O . LEU A 1 83 ? -23.219 -7.685 27.515 1.00 89.56 83 LEU A O 1
ATOM 582 N N . TYR A 1 84 ? -23.094 -7.243 25.309 1.00 91.25 84 TYR A N 1
ATOM 583 C CA . TYR A 1 84 ? -22.652 -8.558 24.864 1.00 91.25 84 TYR A CA 1
ATOM 584 C C . TYR A 1 84 ? -21.301 -8.446 24.159 1.00 91.25 84 TYR A C 1
ATOM 586 O O . TYR A 1 84 ? -21.066 -7.517 23.381 1.00 91.25 84 TYR A O 1
ATOM 594 N N . LEU A 1 85 ? -20.423 -9.416 24.408 1.00 90.44 85 LEU A N 1
ATOM 595 C CA . LEU A 1 85 ? -19.138 -9.553 23.732 1.00 90.44 85 LEU A CA 1
ATOM 596 C C . LEU A 1 85 ? -19.125 -10.861 22.941 1.00 90.44 85 LEU A C 1
ATOM 598 O O . LEU A 1 85 ? -19.287 -11.936 23.518 1.00 90.44 85 LEU A O 1
ATOM 602 N N . THR A 1 86 ? -18.906 -10.771 21.633 1.00 88.25 86 THR A N 1
ATOM 603 C CA . THR A 1 86 ? -18.748 -11.933 20.752 1.00 88.25 86 THR A CA 1
ATOM 604 C C . THR A 1 86 ? -17.330 -12.002 20.199 1.00 88.25 86 THR A C 1
ATOM 606 O O . THR A 1 86 ? -16.529 -11.086 20.385 1.00 88.25 86 THR A O 1
ATOM 609 N N . ASN A 1 87 ? -17.008 -13.078 19.485 1.00 84.44 87 ASN A N 1
ATOM 610 C CA . ASN A 1 87 ? -15.755 -13.221 18.736 1.00 84.44 87 ASN A CA 1
ATOM 611 C C . ASN A 1 87 ? -15.655 -12.303 17.498 1.00 84.44 87 ASN A C 1
ATOM 613 O O . ASN A 1 87 ? -14.635 -12.331 16.808 1.00 84.44 87 ASN A O 1
ATOM 617 N N . LEU A 1 88 ? -16.675 -11.483 17.217 1.00 84.88 88 LEU A N 1
ATOM 618 C CA . LEU A 1 88 ? -16.726 -10.578 16.066 1.00 84.88 88 LEU A CA 1
ATOM 619 C C . LEU A 1 88 ? -16.917 -9.109 16.461 1.00 84.88 88 LEU A C 1
ATOM 621 O O . LEU A 1 88 ? -16.302 -8.222 15.859 1.00 84.88 88 LEU A O 1
ATOM 625 N N . ARG A 1 89 ? -17.774 -8.824 17.444 1.00 89.75 89 ARG A N 1
ATOM 626 C CA . ARG A 1 89 ? -18.201 -7.460 17.785 1.00 89.75 89 ARG A CA 1
ATOM 627 C C . ARG A 1 89 ? -18.651 -7.344 19.238 1.00 89.75 89 ARG A C 1
ATOM 629 O O . ARG A 1 89 ? -18.898 -8.330 19.925 1.00 89.75 89 ARG A O 1
ATOM 636 N N . MET A 1 90 ? -18.767 -6.105 19.697 1.00 90.69 90 MET A N 1
ATOM 637 C CA . MET A 1 90 ? -19.447 -5.771 20.940 1.00 90.69 90 MET A CA 1
ATOM 638 C C . MET A 1 90 ? -20.827 -5.207 20.614 1.00 90.69 90 MET A C 1
ATOM 640 O O . MET A 1 90 ? -20.949 -4.369 19.719 1.00 90.69 90 MET A O 1
ATOM 644 N N . ILE A 1 91 ? -21.854 -5.684 21.310 1.00 90.25 91 ILE A N 1
ATOM 645 C CA . ILE A 1 91 ? -23.255 -5.344 21.048 1.00 90.25 91 ILE A CA 1
ATOM 646 C C . ILE A 1 91 ? -23.831 -4.709 22.307 1.00 90.25 91 ILE A C 1
ATOM 648 O O . ILE A 1 91 ? -23.776 -5.314 23.375 1.00 90.25 91 ILE A O 1
ATOM 652 N N . TRP A 1 92 ? -24.380 -3.504 22.190 1.00 87.44 92 TRP A N 1
ATOM 653 C CA . TRP A 1 92 ? -25.182 -2.879 23.237 1.00 87.44 92 TRP A CA 1
ATOM 654 C C . TRP A 1 92 ? -26.656 -2.882 22.836 1.00 87.44 92 TRP A C 1
ATOM 656 O O . TRP A 1 92 ? -27.008 -2.414 21.750 1.00 87.44 92 TRP A O 1
ATOM 666 N N . GLU A 1 93 ? -27.506 -3.382 23.732 1.00 86.25 93 GLU A N 1
ATOM 667 C CA . GLU A 1 93 ? -28.955 -3.440 23.554 1.00 86.25 93 GLU A CA 1
ATOM 668 C C . GLU A 1 93 ? -29.676 -2.740 24.718 1.00 86.25 93 GLU A C 1
ATOM 670 O O . GLU A 1 93 ? -29.442 -3.105 25.868 1.00 86.25 93 GLU A O 1
ATOM 675 N N . PRO A 1 94 ? -30.583 -1.777 24.475 1.00 80.81 94 PRO A N 1
ATOM 676 C CA . PRO A 1 94 ? -31.333 -1.110 25.544 1.00 80.81 94 PRO A CA 1
ATOM 677 C C . PRO A 1 94 ? -32.378 -2.033 26.203 1.00 80.81 94 PRO A C 1
ATOM 679 O O . PRO A 1 94 ? -32.943 -2.916 25.552 1.00 80.81 94 PRO A O 1
ATOM 682 N N . LEU A 1 95 ? -32.671 -1.818 27.492 1.00 74.06 95 LEU A N 1
ATOM 683 C CA . LEU A 1 95 ? -33.594 -2.640 28.292 1.00 74.06 95 LEU A CA 1
ATOM 684 C C . LEU A 1 95 ? -35.055 -2.514 27.819 1.00 74.06 95 LEU A C 1
ATOM 686 O O . LEU A 1 95 ? -35.774 -3.508 27.777 1.00 74.06 95 LEU A O 1
ATOM 690 N N . GLN A 1 96 ? -35.471 -1.314 27.408 1.00 60.00 96 GLN A N 1
ATOM 691 C CA . GLN A 1 96 ? -36.765 -1.041 26.777 1.00 60.00 96 GLN A CA 1
ATOM 692 C C . GLN A 1 96 ? -36.518 -0.613 25.326 1.00 60.00 96 GLN A C 1
ATOM 694 O O . GLN A 1 96 ? -35.701 0.275 25.075 1.00 60.00 96 GLN A O 1
ATOM 699 N N . ALA A 1 97 ? -37.211 -1.227 24.363 1.00 50.44 97 ALA A N 1
ATOM 700 C CA . ALA A 1 97 ? -37.416 -0.557 23.083 1.00 50.44 97 ALA A CA 1
ATOM 701 C C . ALA A 1 97 ? -38.289 0.675 23.379 1.00 50.44 97 ALA A C 1
ATOM 703 O O . ALA A 1 97 ? -39.298 0.511 24.066 1.00 50.44 97 ALA A O 1
ATOM 704 N N . PRO A 1 98 ? -37.945 1.894 22.935 1.00 44.75 98 PRO A N 1
ATOM 705 C CA . PRO A 1 98 ? -38.892 2.990 22.973 1.00 44.75 98 PRO A CA 1
ATOM 706 C C . PRO A 1 98 ? -40.123 2.551 22.189 1.00 44.75 98 PRO A C 1
ATOM 708 O O . PRO A 1 98 ? -40.038 2.239 20.999 1.00 44.75 98 PRO A O 1
ATOM 711 N N . ASN A 1 99 ? -41.255 2.483 22.878 1.00 42.22 99 ASN A N 1
ATOM 712 C CA . ASN A 1 99 ? -42.548 2.550 22.230 1.00 42.22 99 ASN A CA 1
ATOM 713 C C . ASN A 1 99 ? -42.567 3.865 21.450 1.00 42.22 99 ASN A C 1
ATOM 715 O O . ASN A 1 99 ? -42.735 4.890 22.085 1.00 42.22 99 ASN A O 1
ATOM 719 N N . ASP A 1 100 ? -42.302 3.837 20.142 1.00 42.06 100 ASP A N 1
ATOM 720 C CA . ASP A 1 100 ? -42.759 4.841 19.172 1.00 42.06 100 ASP A CA 1
ATOM 721 C C . ASP A 1 100 ? -42.376 4.437 17.743 1.00 42.06 100 ASP A C 1
ATOM 723 O O . ASP A 1 100 ? -41.515 5.019 17.089 1.00 42.06 100 ASP A O 1
ATOM 727 N N . ALA A 1 101 ? -43.093 3.445 17.211 1.00 38.56 101 ALA A N 1
ATOM 728 C CA . ALA A 1 101 ? -43.177 3.235 15.765 1.00 38.56 101 ALA A CA 1
ATOM 729 C C . ALA A 1 101 ? -44.103 4.263 15.071 1.00 38.56 101 ALA A C 1
ATOM 731 O O . ALA A 1 101 ? -44.322 4.165 13.867 1.00 38.56 101 ALA A O 1
ATOM 732 N N . LYS A 1 102 ? -44.680 5.231 15.807 1.00 35.38 102 LYS A N 1
ATOM 733 C CA . LYS A 1 102 ? -45.623 6.222 15.257 1.00 35.38 102 LYS A CA 1
ATOM 734 C C . LYS A 1 102 ? -45.203 7.690 15.411 1.00 35.38 102 LYS A C 1
ATOM 736 O O . LYS A 1 102 ? -45.575 8.473 14.551 1.00 35.38 102 LYS A O 1
ATOM 741 N N . GLY A 1 103 ? -44.399 8.066 16.411 1.00 37.16 103 GLY A N 1
ATOM 742 C CA . GLY A 1 103 ? -43.998 9.470 16.626 1.00 37.16 103 GLY A CA 1
ATOM 743 C C . GLY A 1 103 ? -42.714 9.921 15.912 1.00 37.16 103 GLY A C 1
ATOM 744 O O . GLY A 1 103 ? -42.521 11.111 15.685 1.00 37.16 103 GLY A O 1
ATOM 745 N N . ALA A 1 104 ? -41.830 8.996 15.525 1.00 38.88 104 ALA A N 1
ATOM 746 C CA . ALA A 1 104 ? -40.534 9.350 14.931 1.00 38.88 104 ALA A CA 1
ATOM 747 C C . ALA A 1 104 ? -40.603 9.710 13.431 1.00 38.88 104 ALA A C 1
ATOM 749 O O . ALA A 1 104 ? -39.660 10.296 12.905 1.00 38.88 104 ALA A O 1
ATOM 750 N N . ASN A 1 105 ? -41.711 9.390 12.750 1.00 39.41 105 ASN A N 1
ATOM 751 C CA . ASN A 1 105 ? -41.841 9.568 11.300 1.00 39.41 105 ASN A CA 1
ATOM 752 C C . ASN A 1 105 ? -42.240 10.985 10.858 1.00 39.41 105 ASN A C 1
ATOM 754 O O . ASN A 1 105 ? -42.080 11.291 9.683 1.00 39.41 105 ASN A O 1
ATOM 758 N N . GLU A 1 106 ? -42.735 11.858 11.739 1.00 37.12 106 GLU A N 1
ATOM 759 C CA . GLU A 1 106 ? -43.240 13.179 11.313 1.00 37.12 106 GLU A CA 1
ATOM 760 C C . GLU A 1 106 ? -42.210 14.312 11.449 1.00 37.12 106 GLU A C 1
ATOM 762 O O . GLU A 1 106 ? -42.226 15.246 10.653 1.00 37.12 106 GLU A O 1
ATOM 767 N N . ALA A 1 107 ? -41.252 14.219 12.378 1.00 36.97 107 ALA A N 1
ATOM 768 C CA . ALA A 1 107 ? -40.241 15.267 12.577 1.00 36.97 107 ALA A CA 1
ATOM 769 C C . ALA A 1 107 ? -39.032 15.176 11.618 1.00 36.97 107 ALA A C 1
ATOM 771 O O . ALA A 1 107 ? -38.263 16.130 11.515 1.00 36.97 107 ALA A O 1
ATOM 772 N N . TYR A 1 108 ? -38.864 14.048 10.914 1.00 36.94 108 TYR A N 1
ATOM 773 C CA . TYR A 1 108 ? -37.675 13.748 10.097 1.00 36.94 108 TYR A CA 1
ATOM 774 C C . TYR A 1 108 ? -37.988 13.357 8.641 1.00 36.94 108 TYR A C 1
ATOM 776 O O . TYR A 1 108 ? -37.075 13.025 7.889 1.00 36.94 108 TYR A O 1
ATOM 784 N N . ALA A 1 109 ? -39.246 13.486 8.195 1.00 33.94 109 ALA A N 1
ATOM 785 C CA . ALA A 1 109 ? -39.728 13.106 6.856 1.00 33.94 109 ALA A CA 1
ATOM 786 C C . ALA A 1 109 ? -39.088 13.855 5.657 1.00 33.94 109 ALA A C 1
ATOM 788 O O . ALA A 1 109 ? -39.532 13.696 4.522 1.00 33.94 109 ALA A O 1
ATOM 789 N N . GLY A 1 110 ? -38.050 14.667 5.876 1.00 35.06 110 GLY A N 1
ATOM 790 C CA . GLY A 1 110 ? -37.376 15.447 4.836 1.00 35.06 110 GLY A CA 1
ATOM 791 C C . GLY A 1 110 ? -35.858 15.574 4.981 1.00 35.06 110 GLY A C 1
ATOM 792 O O . GLY A 1 110 ? -35.254 16.313 4.205 1.00 35.06 110 GLY A O 1
ATOM 793 N N . LEU A 1 111 ? -35.219 14.894 5.942 1.00 31.78 111 LEU A N 1
ATOM 794 C CA . LEU A 1 111 ? -33.762 14.956 6.103 1.00 31.78 111 LEU A CA 1
ATOM 795 C C . LEU A 1 111 ? -33.076 13.834 5.299 1.00 31.78 111 LEU A C 1
ATOM 797 O O . LEU A 1 111 ? -33.495 12.680 5.376 1.00 31.78 111 LEU A O 1
ATOM 801 N N . PRO A 1 112 ? -32.023 14.130 4.510 1.00 28.66 112 PRO A N 1
ATOM 802 C CA . PRO A 1 112 ? -31.295 13.105 3.772 1.00 28.66 112 PRO A CA 1
ATOM 803 C C . PRO A 1 112 ? -30.708 12.073 4.738 1.00 28.66 112 PRO A C 1
ATOM 805 O O . PRO A 1 112 ? -30.065 12.446 5.717 1.00 28.66 112 PRO A O 1
ATOM 808 N N . ALA A 1 113 ? -30.843 10.784 4.414 1.00 33.69 113 ALA A N 1
ATOM 809 C CA . ALA A 1 113 ? -30.336 9.628 5.172 1.00 33.69 113 ALA A CA 1
ATOM 810 C C . ALA A 1 113 ? -28.789 9.543 5.286 1.00 33.69 113 ALA A C 1
ATOM 812 O O . ALA A 1 113 ? -28.206 8.472 5.467 1.00 33.69 113 ALA A O 1
ATOM 813 N N . VAL A 1 114 ? -28.090 10.669 5.160 1.00 32.12 114 VAL A N 1
ATOM 814 C CA . VAL A 1 114 ? -26.640 10.803 5.245 1.00 32.12 114 VAL A CA 1
ATOM 815 C C . VAL A 1 114 ? -26.307 11.312 6.638 1.00 32.12 114 VAL A C 1
ATOM 817 O O . VAL A 1 114 ? -26.121 12.505 6.823 1.00 32.12 114 VAL A O 1
ATOM 820 N N . LEU A 1 115 ? -26.308 10.395 7.607 1.00 33.38 115 LEU A N 1
ATOM 821 C CA . LEU A 1 115 ? -25.672 10.425 8.937 1.00 33.38 115 LEU A CA 1
ATOM 822 C C . LEU A 1 115 ? -26.499 9.473 9.809 1.00 33.38 115 LEU A C 1
ATOM 824 O O . LEU A 1 115 ? -27.431 9.906 10.470 1.00 33.38 115 LEU A O 1
ATOM 828 N N . GLY A 1 116 ? -26.192 8.170 9.746 1.00 32.78 116 GLY A N 1
ATOM 829 C CA . GLY A 1 116 ? -26.967 7.055 10.318 1.00 32.78 116 GLY A CA 1
ATOM 830 C C . GLY A 1 116 ? -27.285 7.160 11.814 1.00 32.78 116 GLY A C 1
ATOM 831 O O . GLY A 1 116 ? -26.696 6.476 12.647 1.00 32.78 116 GLY A O 1
ATOM 832 N N . LEU A 1 117 ? -28.240 8.016 12.144 1.00 36.25 117 LEU A N 1
ATOM 833 C CA . LEU A 1 117 ? -28.645 8.393 13.486 1.00 36.25 117 LEU A CA 1
ATOM 834 C C . LEU A 1 117 ? -30.169 8.300 13.618 1.00 36.25 117 LEU A C 1
ATOM 836 O O . LEU A 1 117 ? -30.767 9.094 14.333 1.00 36.25 117 LEU A O 1
ATOM 840 N N . GLU A 1 118 ? -30.794 7.293 13.012 1.00 34.50 118 GLU A N 1
ATOM 841 C CA . GLU A 1 118 ? -32.225 7.025 13.175 1.00 34.50 118 GLU A CA 1
ATOM 842 C C . GLU A 1 118 ? -32.475 5.625 13.745 1.00 34.50 118 GLU A C 1
ATOM 844 O O . GLU A 1 118 ? -31.810 4.657 13.379 1.00 34.50 118 GLU A O 1
ATOM 849 N N . THR A 1 119 ? -33.474 5.551 14.630 1.00 34.78 119 THR A N 1
ATOM 850 C CA . THR A 1 119 ? -34.014 4.403 15.393 1.00 34.78 119 THR A CA 1
ATOM 851 C C . THR A 1 119 ? -33.308 4.037 16.710 1.00 34.78 119 THR A C 1
ATOM 853 O O . THR A 1 119 ? -32.115 4.284 16.861 1.00 34.78 119 THR A O 1
ATOM 856 N N . PRO A 1 120 ? -34.037 3.505 17.715 1.00 46.84 120 PRO A N 1
ATOM 857 C CA . PRO A 1 120 ? -33.550 3.322 19.084 1.00 46.84 120 PRO A CA 1
ATOM 858 C C . PRO A 1 120 ? -32.316 2.424 19.135 1.00 46.84 120 PRO A C 1
ATOM 860 O O . PRO A 1 120 ? -32.379 1.228 18.853 1.00 46.84 120 PRO A O 1
ATOM 863 N N . ARG A 1 121 ? -31.164 3.037 19.415 1.00 60.41 121 ARG A N 1
ATOM 864 C CA . ARG A 1 121 ? -29.907 2.667 18.754 1.00 60.41 121 ARG A CA 1
ATOM 865 C C . ARG A 1 121 ? -29.241 1.435 19.338 1.00 60.41 121 ARG A C 1
ATOM 867 O O . ARG A 1 121 ? -28.322 1.558 20.138 1.00 60.41 121 ARG A O 1
ATOM 874 N N . LEU A 1 122 ? -29.613 0.249 18.878 1.00 71.62 122 LEU A N 1
ATOM 875 C CA . LEU A 1 122 ? -28.710 -0.888 18.987 1.00 71.62 122 LEU A CA 1
ATOM 876 C C . LEU A 1 122 ? -27.322 -0.496 18.466 1.00 71.62 122 LEU A C 1
ATOM 878 O O . LEU A 1 122 ? -27.187 -0.063 17.321 1.00 71.62 122 LEU A O 1
ATOM 882 N N . LEU A 1 123 ? -26.294 -0.647 19.298 1.00 80.81 123 LEU A N 1
ATOM 883 C CA . LEU A 1 123 ? -24.932 -0.337 18.887 1.00 80.81 123 LEU A CA 1
ATOM 884 C C . LEU A 1 123 ? -24.163 -1.627 18.653 1.00 80.81 123 LEU A C 1
ATOM 886 O O . LEU A 1 123 ? -24.053 -2.468 19.541 1.00 80.81 123 LEU A O 1
ATOM 890 N N . SER A 1 124 ? -23.572 -1.740 17.468 1.00 86.69 124 SER A N 1
ATOM 891 C CA . SER A 1 124 ? -22.686 -2.838 17.110 1.00 86.69 124 SER A CA 1
ATOM 892 C C . SER A 1 124 ? -21.306 -2.289 16.766 1.00 86.69 124 SER A C 1
ATOM 894 O O . SER A 1 124 ? -21.151 -1.527 15.813 1.00 86.69 124 SER A O 1
ATOM 896 N N . V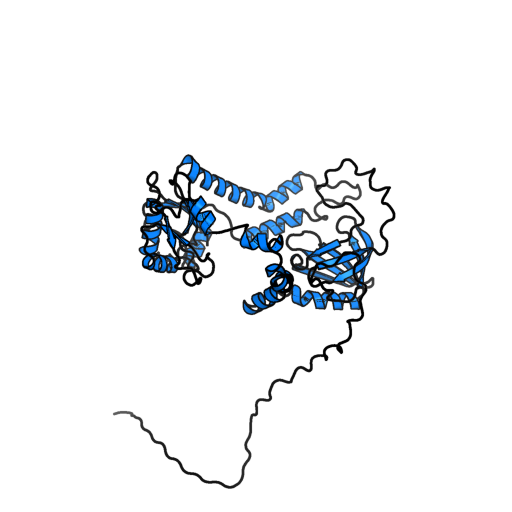AL A 1 125 ? -20.297 -2.652 17.558 1.00 88.12 125 VAL A N 1
ATOM 897 C CA . VAL A 1 125 ? -18.912 -2.197 17.387 1.00 88.12 125 VAL A CA 1
ATOM 898 C C . VAL A 1 125 ? -18.043 -3.391 16.996 1.00 88.12 125 VAL A C 1
ATOM 900 O O . VAL A 1 125 ? -17.734 -4.218 17.856 1.00 88.12 125 VAL A O 1
ATOM 903 N N . PRO A 1 126 ? -17.615 -3.510 15.726 1.00 89.31 126 PRO A N 1
ATOM 904 C CA . PRO A 1 126 ? -16.762 -4.612 15.294 1.00 89.31 126 PRO A CA 1
ATOM 905 C C . PRO A 1 126 ? -15.441 -4.633 16.059 1.00 89.31 126 PRO A C 1
ATOM 907 O O . PRO A 1 126 ? -14.770 -3.600 16.151 1.00 89.31 126 PRO A O 1
ATOM 910 N N . LEU A 1 127 ? -15.013 -5.798 16.549 1.00 87.56 127 LEU A N 1
ATOM 911 C CA . LEU A 1 127 ? -13.796 -5.902 17.355 1.00 87.56 127 LEU A CA 1
ATOM 912 C C . LEU A 1 127 ? -12.566 -5.398 16.595 1.00 87.56 127 LEU A C 1
ATOM 914 O O . LEU A 1 127 ? -11.750 -4.680 17.166 1.00 87.56 127 LEU A O 1
ATOM 918 N N . TYR A 1 128 ? -12.453 -5.687 15.293 1.00 84.06 128 TYR A N 1
ATOM 919 C CA . TYR A 1 128 ? -11.320 -5.239 14.465 1.00 84.06 128 TYR A CA 1
ATOM 920 C C . TYR A 1 128 ? -11.168 -3.709 14.404 1.00 84.06 128 TYR A C 1
ATOM 922 O O . TYR A 1 128 ? -10.086 -3.204 14.107 1.00 84.06 128 TYR A O 1
ATOM 930 N N . SER A 1 129 ? -12.254 -2.969 14.649 1.00 87.75 129 SER A N 1
ATOM 931 C CA . SER A 1 129 ? -12.248 -1.509 14.627 1.00 87.75 129 SER A CA 1
ATOM 932 C C . SER A 1 129 ? -11.734 -0.909 15.937 1.00 87.75 129 SER A C 1
ATOM 934 O O . SER A 1 129 ? -11.275 0.233 15.937 1.00 87.75 129 SER A O 1
ATOM 936 N N . ILE A 1 130 ? -11.774 -1.667 17.037 1.00 88.69 130 ILE A N 1
ATOM 937 C CA . ILE A 1 130 ? -11.358 -1.229 18.370 1.00 88.69 130 ILE A CA 1
ATOM 938 C C . ILE A 1 130 ? -9.834 -1.293 18.464 1.00 88.69 130 ILE A C 1
ATOM 940 O O . ILE A 1 130 ? -9.227 -2.334 18.228 1.00 88.69 130 ILE A O 1
ATOM 944 N N . VAL A 1 131 ? -9.212 -0.183 18.853 1.00 88.38 131 VAL A N 1
ATOM 945 C CA . VAL A 1 131 ? -7.748 -0.079 19.009 1.00 88.38 131 VAL A CA 1
ATOM 946 C C . VAL A 1 131 ? -7.308 0.138 20.442 1.00 88.38 131 VAL A C 1
ATOM 948 O O . VAL A 1 131 ? -6.139 -0.045 20.768 1.00 88.38 131 VAL A O 1
ATOM 951 N N . SER A 1 132 ? -8.219 0.575 21.305 1.00 90.06 132 SER A N 1
ATOM 952 C CA . SER A 1 132 ? -7.918 0.827 22.704 1.00 90.06 132 SER A CA 1
ATOM 953 C C . SER A 1 132 ? -9.199 0.831 23.529 1.00 90.06 132 SER A C 1
ATOM 955 O O . SER A 1 132 ? -10.301 1.006 23.004 1.00 90.06 132 SER A O 1
ATOM 957 N N . LYS A 1 133 ? -9.030 0.662 24.837 1.00 90.88 133 LYS A N 1
ATOM 958 C CA . LYS A 1 133 ? -10.073 0.810 25.847 1.00 90.88 133 LYS A CA 1
ATOM 959 C C . LYS A 1 133 ? -9.579 1.758 26.935 1.00 90.88 133 LYS A C 1
ATOM 961 O O . LYS A 1 133 ? -8.388 1.754 27.252 1.00 90.88 133 LYS A O 1
ATOM 966 N N . LYS A 1 134 ? -10.478 2.544 27.518 1.00 89.81 134 LYS A N 1
ATOM 967 C CA . LYS A 1 134 ? -10.191 3.370 28.699 1.00 89.81 134 LYS A CA 1
ATOM 968 C C . LYS A 1 134 ? -11.151 3.011 29.819 1.00 89.81 134 LYS A C 1
ATOM 970 O O . LYS A 1 134 ? -12.319 2.737 29.569 1.00 89.81 134 LYS A O 1
ATOM 975 N N . ILE A 1 135 ? -10.635 2.997 31.042 1.00 90.69 135 ILE A N 1
ATOM 976 C CA . ILE A 1 135 ? -11.397 2.648 32.238 1.00 90.69 135 ILE A CA 1
ATOM 977 C C . ILE A 1 135 ? -11.202 3.772 33.245 1.00 90.69 135 ILE A C 1
ATOM 979 O O . ILE A 1 135 ? -10.069 4.077 33.614 1.00 90.69 135 ILE A O 1
ATOM 983 N N . TYR A 1 136 ? -12.301 4.374 33.680 1.00 86.50 136 TYR A N 1
ATOM 984 C CA . TYR A 1 136 ? -12.321 5.429 34.684 1.00 86.50 136 TYR A CA 1
ATOM 985 C C . TYR A 1 136 ? -13.062 4.914 35.909 1.00 86.50 136 TYR A C 1
ATOM 987 O O . TYR A 1 136 ? -14.182 4.420 35.794 1.00 86.50 136 TYR A O 1
ATOM 995 N N . ARG A 1 137 ? -12.436 5.024 37.080 1.00 87.69 137 ARG A N 1
ATOM 996 C CA . ARG A 1 137 ? -13.013 4.571 38.347 1.00 87.69 137 ARG A CA 1
ATOM 997 C C . ARG A 1 137 ? -13.357 5.767 39.216 1.00 87.69 137 ARG A C 1
ATOM 999 O O . ARG A 1 137 ? -12.575 6.711 39.302 1.00 87.69 137 ARG A O 1
ATOM 1006 N N . SER A 1 138 ? -14.525 5.720 39.839 1.00 76.38 138 SER A N 1
ATOM 1007 C CA . SER A 1 138 ? -15.004 6.736 40.771 1.00 76.38 138 SER A CA 1
ATOM 1008 C C . SER A 1 138 ? -15.817 6.081 41.885 1.00 76.38 138 SER A C 1
ATOM 1010 O O . SER A 1 138 ? -16.216 4.924 41.765 1.00 76.38 138 SER A O 1
ATOM 1012 N N . GLN A 1 139 ? -16.124 6.838 42.940 1.00 65.56 139 GLN A N 1
ATOM 1013 C CA . GLN A 1 139 ? -17.043 6.388 43.991 1.00 65.56 139 GLN A CA 1
ATOM 1014 C C . GLN A 1 139 ? -18.455 6.081 43.451 1.00 65.56 139 GLN A C 1
ATOM 1016 O O . GLN A 1 139 ? -19.168 5.276 44.035 1.00 65.56 139 GLN A O 1
ATOM 1021 N N . ALA A 1 140 ? -18.840 6.679 42.316 1.00 59.78 140 ALA A N 1
ATOM 1022 C CA . ALA A 1 140 ? -20.137 6.480 41.668 1.00 59.78 140 ALA A CA 1
ATOM 1023 C C . ALA A 1 140 ? -20.174 5.285 40.687 1.00 59.78 140 ALA A C 1
ATOM 1025 O O . ALA A 1 140 ? -21.212 5.038 40.074 1.00 59.78 140 ALA A O 1
ATOM 1026 N N . GLY A 1 141 ? -19.061 4.561 40.505 1.00 72.44 141 GLY A N 1
ATOM 1027 C CA . GLY A 1 141 ? -18.970 3.389 39.628 1.00 72.44 141 GLY A CA 1
ATOM 1028 C C . GLY A 1 141 ? -17.830 3.448 38.607 1.00 72.44 141 GLY A C 1
ATOM 1029 O O . GLY A 1 141 ? -16.950 4.318 38.663 1.00 72.44 141 GLY A O 1
ATOM 1030 N N . VAL A 1 142 ? -17.854 2.499 37.664 1.00 83.88 142 VAL A N 1
ATOM 1031 C CA . VAL A 1 142 ? -16.819 2.311 36.637 1.00 83.88 142 VAL A CA 1
ATOM 1032 C C . VAL A 1 142 ? -17.346 2.720 35.271 1.00 83.88 142 VAL A C 1
ATOM 1034 O O . VAL A 1 142 ? -18.372 2.216 34.823 1.00 83.88 142 VAL A O 1
ATOM 1037 N N . ILE A 1 143 ? -16.620 3.601 34.583 1.00 82.88 143 ILE A N 1
ATOM 1038 C CA . ILE A 1 143 ? -16.886 3.959 33.188 1.00 82.88 143 ILE A CA 1
ATOM 1039 C C . ILE A 1 143 ? -15.880 3.232 32.305 1.00 82.88 143 ILE A C 1
ATOM 1041 O O . ILE A 1 143 ? -14.669 3.369 32.474 1.00 82.88 143 ILE A O 1
ATOM 1045 N N . PHE A 1 144 ? -16.397 2.500 31.330 1.00 86.00 144 PHE A N 1
ATOM 1046 C CA . PHE A 1 144 ? -15.643 1.767 30.331 1.00 86.00 144 PHE A CA 1
ATOM 1047 C C . PHE A 1 144 ? -15.889 2.373 28.945 1.00 86.00 144 PHE A C 1
ATOM 1049 O O . PHE A 1 144 ? -17.029 2.529 28.506 1.00 86.00 144 PHE A O 1
ATOM 1056 N N . GLU A 1 145 ? -14.813 2.718 28.246 1.00 88.00 145 GLU A N 1
ATOM 1057 C CA . GLU A 1 145 ? -14.849 3.281 26.898 1.00 88.00 145 GLU A CA 1
ATOM 1058 C C . GLU A 1 145 ? -14.118 2.396 25.903 1.00 88.00 145 GLU A C 1
ATOM 1060 O O . GLU A 1 145 ? -12.987 1.975 26.154 1.00 88.00 145 GLU A O 1
ATOM 1065 N N . LEU A 1 146 ? -14.719 2.215 24.730 1.00 87.56 146 LEU A N 1
ATOM 1066 C CA . LEU A 1 146 ? -14.058 1.660 23.559 1.00 87.56 146 LEU A CA 1
ATOM 1067 C C . LEU A 1 146 ? -13.690 2.747 22.565 1.00 87.56 146 LEU A C 1
ATOM 1069 O O . LEU A 1 146 ? -14.525 3.564 22.178 1.00 87.56 146 LEU A O 1
ATOM 1073 N N . LEU A 1 147 ? -12.454 2.695 22.083 1.00 86.25 147 LEU A N 1
ATOM 1074 C CA . LEU A 1 147 ? -11.927 3.632 21.105 1.00 86.25 147 LEU A CA 1
ATOM 1075 C C . LEU A 1 147 ? -11.699 2.914 19.782 1.00 86.25 147 LEU A C 1
ATOM 1077 O O . LEU A 1 147 ? -10.968 1.921 19.716 1.00 86.25 147 LEU A O 1
ATOM 1081 N N . GLN A 1 148 ? -12.310 3.447 18.728 1.00 86.06 148 GLN A N 1
ATOM 1082 C CA . GLN A 1 148 ? -12.115 2.971 17.368 1.00 86.06 148 GLN A CA 1
ATOM 1083 C C . GLN A 1 148 ? -10.913 3.630 16.701 1.00 86.06 148 GLN A C 1
ATOM 1085 O O . GLN A 1 148 ? -10.562 4.780 16.978 1.00 86.06 148 GLN A O 1
ATOM 1090 N N . LYS A 1 149 ? -10.291 2.901 15.774 1.00 79.19 149 LYS A N 1
ATOM 1091 C CA . LYS A 1 149 ? -9.264 3.461 14.900 1.00 79.19 149 LYS A CA 1
ATOM 1092 C C . LYS A 1 149 ? -9.866 4.606 14.092 1.00 79.19 149 LYS A C 1
ATOM 1094 O O . LYS A 1 149 ? -10.906 4.434 13.470 1.00 79.19 149 LYS A O 1
ATOM 1099 N N . TYR A 1 150 ? -9.172 5.741 14.067 1.00 79.56 150 TYR A N 1
ATOM 1100 C CA . TYR A 1 150 ? -9.560 6.920 13.287 1.00 79.56 150 TYR A CA 1
ATOM 1101 C C . TYR A 1 150 ? -10.889 7.571 13.696 1.00 79.56 150 TYR A C 1
ATOM 1103 O O . TYR A 1 150 ? -11.433 8.357 12.928 1.00 79.56 150 TYR A O 1
ATOM 1111 N N . ASN A 1 151 ? -11.390 7.289 14.900 1.00 74.19 151 ASN A N 1
ATOM 1112 C CA . ASN A 1 151 ? -12.566 7.959 15.438 1.00 74.19 151 ASN A CA 1
ATOM 1113 C C . ASN A 1 151 ? -12.148 8.953 16.532 1.00 74.19 151 ASN A C 1
ATOM 1115 O O . ASN A 1 151 ? -11.278 8.653 17.353 1.00 74.19 151 ASN A O 1
ATOM 1119 N N . SER A 1 152 ? -12.740 10.146 16.520 1.00 69.00 152 SER A N 1
A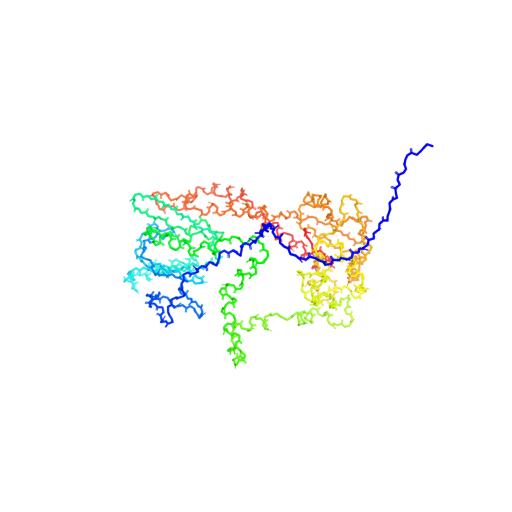TOM 1120 C CA . SER A 1 152 ? -12.484 11.202 17.507 1.00 69.00 152 SER A CA 1
ATOM 1121 C C . SER A 1 152 ? -13.284 11.000 18.797 1.00 69.00 152 SER A C 1
ATOM 1123 O O . SER A 1 152 ? -12.931 11.524 19.852 1.00 69.00 152 SER A O 1
ATOM 1125 N N . ARG A 1 153 ? -14.356 10.201 18.734 1.00 71.50 153 ARG A N 1
ATOM 1126 C CA . ARG A 1 153 ? -15.220 9.869 19.870 1.00 71.50 153 ARG A CA 1
ATOM 1127 C C . ARG A 1 153 ? -15.080 8.391 20.237 1.00 71.50 153 ARG A C 1
ATOM 1129 O O . ARG A 1 153 ? -14.767 7.568 19.371 1.00 71.50 153 ARG A O 1
ATOM 1136 N N . PRO A 1 154 ? -15.335 8.022 21.506 1.00 75.94 154 PRO A N 1
ATOM 1137 C CA . PRO A 1 154 ? -15.523 6.626 21.855 1.00 75.94 154 PRO A CA 1
ATOM 1138 C C . PRO A 1 154 ? -16.635 6.016 21.006 1.00 75.94 154 PRO A C 1
ATOM 1140 O O . PRO A 1 154 ? -17.704 6.608 20.845 1.00 75.94 154 PRO A O 1
ATOM 1143 N N . ALA A 1 155 ? -16.377 4.825 20.478 1.00 79.50 155 ALA A N 1
ATOM 1144 C CA . ALA A 1 155 ? -17.393 4.044 19.790 1.00 79.50 155 ALA A CA 1
ATOM 1145 C C . ALA A 1 155 ? -18.489 3.631 20.772 1.00 79.50 155 ALA A C 1
ATOM 1147 O O . ALA A 1 155 ? -19.660 3.674 20.436 1.00 79.50 155 ALA A O 1
ATOM 1148 N N . LEU A 1 156 ? -18.100 3.307 22.008 1.00 82.19 156 LEU A N 1
ATOM 1149 C CA . LEU A 1 156 ? -19.010 3.013 23.105 1.00 82.19 156 LEU A CA 1
ATOM 1150 C C . LEU A 1 156 ? -18.461 3.613 24.403 1.00 82.19 156 LEU A C 1
ATOM 1152 O O . LEU A 1 156 ? -17.266 3.495 24.677 1.00 82.19 156 LEU A O 1
ATOM 1156 N N . ARG A 1 157 ? -19.337 4.206 25.218 1.00 83.50 157 ARG A N 1
ATOM 1157 C CA . ARG A 1 157 ? -19.068 4.603 26.606 1.00 83.50 157 ARG A CA 1
ATOM 1158 C C . ARG A 1 157 ? -20.173 4.033 27.491 1.00 83.50 157 ARG A C 1
ATOM 1160 O O . ARG A 1 157 ? -21.328 4.415 27.338 1.00 83.50 157 ARG A O 1
ATOM 1167 N N . VAL A 1 158 ? -19.826 3.143 28.414 1.00 82.12 158 VAL A N 1
ATOM 1168 C CA . VAL A 1 158 ? -20.783 2.454 29.293 1.00 82.12 158 VAL A CA 1
ATOM 1169 C C . VAL A 1 158 ? -20.350 2.510 30.752 1.00 82.12 158 VAL A C 1
ATOM 1171 O O . VAL A 1 158 ? -19.168 2.401 31.059 1.00 82.12 158 VAL A O 1
ATOM 1174 N N . GLY A 1 159 ? -21.313 2.665 31.653 1.00 82.19 159 GLY A N 1
ATOM 1175 C CA . GLY A 1 159 ? -21.157 2.382 33.074 1.00 82.19 159 GLY A CA 1
ATOM 1176 C C . GLY A 1 159 ? -21.335 0.887 33.339 1.00 82.19 159 GLY A C 1
ATOM 1177 O O . GLY A 1 159 ? -22.307 0.307 32.852 1.00 82.19 159 GLY A O 1
ATOM 1178 N N . LEU A 1 160 ? -20.413 0.281 34.088 1.00 83.56 160 LEU A N 1
ATOM 1179 C CA . LEU A 1 160 ? -20.391 -1.148 34.426 1.00 83.56 160 LEU A CA 1
ATOM 1180 C C . LEU A 1 160 ? -20.106 -1.364 35.920 1.00 83.56 160 LEU A C 1
ATOM 1182 O O . LEU A 1 160 ? -19.548 -0.495 36.595 1.00 83.56 160 LEU A O 1
ATOM 1186 N N . SER A 1 161 ? -20.439 -2.558 36.421 1.00 86.31 161 SER A N 1
ATOM 1187 C CA . SER A 1 161 ? -19.927 -3.044 37.708 1.00 86.31 161 SER A CA 1
ATOM 1188 C C . SER A 1 161 ? -18.413 -3.314 37.619 1.00 86.31 161 SER A C 1
ATOM 1190 O O . SER A 1 161 ? -17.886 -3.583 36.537 1.00 86.31 161 SER A O 1
ATOM 1192 N N . GLU A 1 162 ? -17.690 -3.280 38.744 1.00 86.94 162 GLU A N 1
ATOM 1193 C CA . GLU A 1 162 ? -16.241 -3.564 38.750 1.00 86.94 162 GLU A CA 1
ATOM 1194 C C . GLU A 1 162 ? -15.937 -5.000 38.283 1.00 86.94 162 GLU A C 1
ATOM 1196 O O . GLU A 1 162 ? -14.960 -5.227 37.562 1.00 86.94 162 GLU A O 1
ATOM 1201 N N . SER A 1 163 ? -16.800 -5.961 38.635 1.00 88.12 163 SER A N 1
ATOM 1202 C CA . SER A 1 163 ? -16.640 -7.364 38.236 1.00 88.12 163 SER A CA 1
ATOM 1203 C C . SER A 1 163 ? -16.839 -7.556 36.729 1.00 88.12 163 SER A C 1
ATOM 1205 O O . SER A 1 163 ? -16.007 -8.188 36.075 1.00 88.12 163 SER A O 1
ATOM 1207 N N . ASP A 1 164 ? -17.878 -6.952 36.147 1.00 88.25 164 ASP A N 1
ATOM 1208 C CA . ASP A 1 164 ? -18.141 -7.046 34.708 1.00 88.25 164 ASP A CA 1
ATOM 1209 C C . ASP A 1 164 ? -17.119 -6.254 33.893 1.00 88.25 164 ASP A C 1
ATOM 1211 O O . ASP A 1 164 ? -16.646 -6.742 32.867 1.00 88.25 164 ASP A O 1
ATOM 1215 N N . CYS A 1 165 ? -16.701 -5.079 34.376 1.00 89.25 165 CYS A N 1
ATOM 1216 C CA . CYS A 1 165 ? -15.624 -4.315 33.757 1.00 89.25 165 CYS A CA 1
ATOM 1217 C C . CYS A 1 165 ? -14.316 -5.116 33.729 1.00 89.25 165 CYS A C 1
ATOM 1219 O O . CYS A 1 165 ? -13.657 -5.169 32.691 1.00 89.25 165 CYS A O 1
ATOM 1221 N N . SER A 1 166 ? -13.929 -5.747 34.841 1.00 90.12 166 SER A N 1
ATOM 1222 C CA . SER A 1 166 ? -12.699 -6.548 34.917 1.00 90.12 166 SER A CA 1
ATOM 1223 C C . SER A 1 166 ? -12.730 -7.728 33.947 1.00 90.12 166 SER A C 1
ATOM 1225 O O . SER A 1 166 ? -11.763 -7.953 33.217 1.00 90.12 166 SER A O 1
ATOM 1227 N N . ARG A 1 167 ? -13.868 -8.422 33.881 1.00 90.50 167 ARG A N 1
ATOM 1228 C CA . ARG A 1 167 ? -14.107 -9.577 33.012 1.00 90.50 167 ARG A CA 1
ATOM 1229 C C . ARG A 1 167 ? -14.078 -9.208 31.522 1.00 90.50 167 ARG A C 1
ATOM 1231 O O . ARG A 1 167 ? -13.221 -9.705 30.795 1.00 90.50 167 ARG A O 1
ATOM 1238 N N . ILE A 1 168 ? -14.899 -8.245 31.092 1.00 89.56 168 ILE A N 1
ATOM 1239 C CA . ILE A 1 168 ? -14.932 -7.762 29.696 1.00 89.56 168 ILE A CA 1
ATOM 1240 C C . ILE A 1 168 ? -13.569 -7.196 29.287 1.00 89.56 168 ILE A C 1
ATOM 1242 O O . ILE A 1 168 ? -13.078 -7.428 28.179 1.00 89.56 168 ILE A O 1
ATOM 1246 N N . SER A 1 169 ? -12.922 -6.460 30.195 1.00 90.88 169 SER A N 1
ATOM 1247 C CA . SER A 1 169 ? -11.574 -5.950 29.977 1.00 90.88 169 SER A CA 1
ATOM 1248 C C . SER A 1 169 ? -10.596 -7.098 29.723 1.00 90.88 169 SER A C 1
ATOM 1250 O O . SER A 1 169 ? -9.880 -7.042 28.724 1.00 90.88 169 SER A O 1
ATOM 1252 N N . ALA A 1 170 ? -10.568 -8.138 30.559 1.00 89.50 170 ALA A N 1
ATOM 1253 C CA . ALA A 1 170 ? -9.683 -9.286 30.371 1.00 89.50 170 ALA A CA 1
ATOM 1254 C C . ALA A 1 170 ? -9.889 -9.948 28.996 1.00 89.50 170 ALA A C 1
ATOM 1256 O O . ALA A 1 170 ? -8.911 -10.117 28.263 1.00 89.50 170 ALA A O 1
ATOM 1257 N N . SER A 1 171 ? -11.144 -10.190 28.602 1.00 85.75 171 SER A N 1
ATOM 1258 C CA . SER A 1 171 ? -11.514 -10.762 27.298 1.00 85.75 171 SER A CA 1
ATOM 1259 C C . SER A 1 171 ? -10.998 -9.924 26.118 1.00 85.75 171 SER A C 1
ATOM 1261 O O . SER A 1 171 ? -10.461 -10.457 25.148 1.00 85.75 171 SER A O 1
ATOM 1263 N N . LEU A 1 172 ? -11.066 -8.591 26.215 1.00 86.00 172 LEU A N 1
ATOM 1264 C CA . LEU A 1 172 ? -10.569 -7.683 25.173 1.00 86.00 172 LEU A CA 1
ATOM 1265 C C . LEU A 1 172 ? -9.044 -7.512 25.167 1.00 86.00 172 LEU A C 1
ATOM 1267 O O . LEU A 1 172 ? -8.485 -7.103 24.151 1.00 86.00 172 LEU A O 1
ATOM 1271 N N . THR A 1 173 ? -8.344 -7.783 26.273 1.00 84.25 173 THR A N 1
ATOM 1272 C CA . THR A 1 173 ? -6.887 -7.566 26.362 1.00 84.25 173 THR A CA 1
ATOM 1273 C C . THR A 1 173 ? -6.128 -8.389 25.325 1.00 84.25 173 THR A C 1
ATOM 1275 O O . THR A 1 173 ? -5.194 -7.871 24.717 1.00 84.25 173 THR A O 1
ATOM 1278 N N . LEU A 1 174 ? -6.543 -9.636 25.078 1.00 73.00 174 LEU A N 1
ATOM 1279 C CA . LEU A 1 174 ? -5.902 -10.490 24.076 1.00 73.00 174 LEU A CA 1
ATOM 1280 C C . LEU A 1 174 ? -6.077 -9.934 22.656 1.00 73.00 174 LEU A C 1
ATOM 1282 O O . LEU A 1 174 ? -5.129 -9.946 21.878 1.00 73.00 174 LEU A O 1
ATOM 1286 N N . HIS A 1 175 ? -7.266 -9.409 22.347 1.00 76.25 175 HIS A N 1
ATOM 1287 C CA . HIS A 1 175 ? -7.579 -8.806 21.048 1.00 76.25 175 HIS A CA 1
ATOM 1288 C C . HIS A 1 175 ? -6.822 -7.493 20.813 1.00 76.25 175 HIS A C 1
ATOM 1290 O O . HIS A 1 175 ? -6.380 -7.207 19.704 1.00 76.25 175 HIS A O 1
ATOM 1296 N N . LEU A 1 176 ? -6.645 -6.696 21.869 1.00 84.00 176 LEU A N 1
ATOM 1297 C CA . LEU A 1 176 ? -5.974 -5.396 21.801 1.00 84.00 176 LEU A CA 1
ATOM 1298 C C . LEU A 1 176 ? -4.447 -5.487 21.904 1.00 84.00 176 LEU A C 1
ATOM 1300 O O . LEU A 1 176 ? -3.775 -4.473 21.709 1.00 84.00 176 LEU A O 1
ATOM 1304 N N . LYS A 1 177 ? -3.887 -6.662 22.218 1.00 82.75 177 LYS A N 1
ATOM 1305 C CA . LYS A 1 177 ? -2.440 -6.859 22.319 1.00 82.75 177 LYS A CA 1
ATOM 1306 C C . LYS A 1 177 ? -1.813 -6.780 20.918 1.00 82.75 177 LYS A C 1
ATOM 1308 O O . LYS A 1 177 ? -2.094 -7.642 20.082 1.00 82.75 177 LYS A O 1
ATOM 1313 N N . PRO A 1 178 ? -0.935 -5.797 20.645 1.00 81.94 178 PRO A N 1
ATOM 1314 C CA . PRO A 1 178 ? -0.197 -5.769 19.392 1.00 81.94 178 PRO A CA 1
ATOM 1315 C C . PRO A 1 178 ? 0.688 -7.020 19.285 1.00 81.94 178 PRO A C 1
ATOM 1317 O O . PRO A 1 178 ? 1.339 -7.373 20.272 1.00 81.94 178 PRO A O 1
ATOM 1320 N N . PRO A 1 179 ? 0.736 -7.687 18.121 1.00 84.38 179 PRO A N 1
ATOM 1321 C CA . PRO A 1 179 ? 1.604 -8.841 17.939 1.00 84.38 179 PRO A CA 1
ATOM 1322 C C . PRO A 1 179 ? 3.073 -8.407 18.009 1.00 84.38 179 PRO A C 1
ATOM 1324 O O . PRO A 1 179 ? 3.472 -7.445 17.350 1.00 84.38 179 PRO A O 1
ATOM 1327 N N . ALA A 1 180 ? 3.880 -9.118 18.792 1.00 89.06 180 ALA A N 1
ATOM 1328 C CA . ALA A 1 180 ? 5.293 -8.801 18.999 1.00 89.06 180 ALA A CA 1
ATOM 1329 C C . ALA A 1 180 ? 6.197 -9.297 17.859 1.00 89.06 180 ALA A C 1
ATOM 1331 O O . ALA A 1 180 ? 7.303 -8.796 17.672 1.00 89.06 180 ALA A O 1
ATOM 1332 N N . ASN A 1 181 ? 5.748 -10.302 17.106 1.00 88.88 181 ASN A N 1
ATOM 1333 C CA . ASN A 1 181 ? 6.528 -10.950 16.056 1.00 88.88 181 ASN A CA 1
ATOM 1334 C C . ASN A 1 181 ? 5.610 -11.549 14.966 1.00 88.88 181 ASN A C 1
ATOM 1336 O O . ASN A 1 181 ? 4.397 -11.664 15.172 1.00 88.88 181 ASN A O 1
ATOM 1340 N N . PRO A 1 182 ? 6.158 -11.960 13.806 1.00 87.38 182 PRO A N 1
ATOM 1341 C CA . PRO A 1 182 ? 5.364 -12.535 12.716 1.00 87.38 182 PRO A CA 1
ATOM 1342 C C . PRO A 1 182 ? 4.575 -13.802 13.085 1.00 87.38 182 PRO A C 1
ATOM 1344 O O . PRO A 1 182 ? 3.502 -14.031 12.526 1.00 87.38 182 PRO A O 1
ATOM 1347 N N . MET A 1 183 ? 5.058 -14.609 14.037 1.00 87.06 183 MET A N 1
ATOM 1348 C CA . MET A 1 183 ? 4.340 -15.805 14.497 1.00 87.06 183 MET A CA 1
ATOM 1349 C C . MET A 1 183 ? 3.066 -15.429 15.256 1.00 87.06 183 MET A C 1
ATOM 1351 O O . MET A 1 183 ? 2.012 -16.016 15.017 1.00 87.06 183 MET A O 1
ATOM 1355 N N . GLU A 1 184 ? 3.123 -14.398 16.100 1.00 85.00 184 GLU A N 1
ATOM 1356 C CA . GLU A 1 184 ? 1.937 -13.852 16.766 1.00 85.00 184 GLU A CA 1
ATOM 1357 C C . GLU A 1 184 ? 0.963 -13.206 15.772 1.00 85.00 184 GLU A C 1
ATOM 1359 O O . GLU A 1 184 ? -0.247 -13.367 15.924 1.00 85.00 184 GLU A O 1
ATOM 1364 N N . VAL A 1 185 ? 1.455 -12.536 14.720 1.00 83.75 185 VAL A N 1
ATOM 1365 C CA . VAL A 1 185 ? 0.590 -12.040 13.630 1.00 83.75 185 VAL A CA 1
ATOM 1366 C C . VAL A 1 185 ? -0.177 -13.204 13.006 1.00 83.75 185 VAL A C 1
ATOM 1368 O O . VAL A 1 185 ? -1.400 -13.135 12.881 1.00 83.75 185 VAL A O 1
ATOM 1371 N N . ARG A 1 186 ? 0.520 -14.293 12.657 1.00 82.62 186 ARG A N 1
ATOM 1372 C CA . ARG A 1 186 ? -0.100 -15.488 12.071 1.00 82.62 186 ARG A CA 1
ATOM 1373 C C . ARG A 1 186 ? -1.131 -16.107 13.012 1.00 82.62 186 ARG A C 1
ATOM 1375 O O . ARG A 1 186 ? -2.247 -16.375 12.576 1.00 82.62 186 ARG A O 1
ATOM 1382 N N . ALA A 1 187 ? -0.794 -16.272 14.289 1.00 81.94 187 ALA A N 1
ATOM 1383 C CA . ALA A 1 187 ? -1.711 -16.805 15.292 1.00 81.94 187 ALA A CA 1
ATOM 1384 C C . ALA A 1 187 ? -2.954 -15.914 15.479 1.00 81.94 187 ALA A C 1
ATOM 1386 O O . ALA A 1 187 ? -4.066 -16.415 15.643 1.00 81.94 187 ALA A O 1
ATOM 1387 N N . ASN A 1 188 ? -2.800 -14.588 15.424 1.00 81.88 188 ASN A N 1
ATOM 1388 C CA . ASN A 1 188 ? -3.926 -13.654 15.480 1.00 81.88 188 ASN A CA 1
ATOM 1389 C C . ASN A 1 188 ? -4.821 -13.765 14.240 1.00 81.88 188 ASN A C 1
ATOM 1391 O O . ASN A 1 188 ? -6.040 -13.811 14.377 1.00 81.88 188 ASN A O 1
ATOM 1395 N N . VAL A 1 189 ? -4.236 -13.870 13.043 1.00 83.06 189 VAL A N 1
ATOM 1396 C CA . VAL A 1 189 ? -4.990 -14.072 11.794 1.00 83.06 189 VAL A CA 1
ATOM 1397 C C . VAL A 1 189 ? -5.752 -15.397 11.823 1.00 83.06 189 VAL A C 1
ATOM 1399 O O . VAL A 1 189 ? -6.942 -15.412 11.518 1.00 83.06 189 VAL A O 1
ATOM 1402 N N . GLN A 1 190 ? -5.113 -16.489 12.252 1.00 82.00 190 GLN A N 1
ATOM 1403 C CA . GLN A 1 190 ? -5.737 -17.816 12.344 1.00 82.00 190 GLN A CA 1
ATOM 1404 C C . GLN A 1 190 ? -6.936 -17.855 13.299 1.00 82.00 190 GLN A C 1
ATOM 1406 O O . GLN A 1 190 ? -7.871 -18.615 13.075 1.00 82.00 190 GLN A O 1
ATOM 1411 N N . ARG A 1 191 ? -6.928 -17.012 14.336 1.00 77.94 191 ARG A N 1
ATOM 1412 C CA . ARG A 1 191 ? -8.037 -16.864 15.291 1.00 77.94 191 ARG A CA 1
ATOM 1413 C C . ARG A 1 191 ? -9.069 -15.815 14.879 1.00 77.94 191 ARG A C 1
ATOM 1415 O O . ARG A 1 191 ? -10.051 -15.626 15.591 1.00 77.94 191 ARG A O 1
ATOM 1422 N N . SER A 1 192 ? -8.852 -15.101 13.777 1.00 80.69 192 SER A N 1
ATOM 1423 C CA . SER A 1 192 ? -9.797 -14.082 13.327 1.00 80.69 192 SER A CA 1
ATOM 1424 C C . SER A 1 192 ? -11.117 -14.719 12.901 1.00 80.69 192 SER A C 1
ATOM 1426 O O . SER A 1 192 ? -11.136 -15.815 12.336 1.00 80.69 192 SER A O 1
ATOM 1428 N N . TYR A 1 193 ? -12.216 -13.991 13.111 1.00 82.56 193 TYR A N 1
ATOM 1429 C CA . TYR A 1 193 ? -13.540 -14.407 12.656 1.00 82.56 193 TYR A CA 1
ATOM 1430 C C . TYR A 1 193 ? -13.532 -14.817 11.176 1.00 82.56 193 TYR A C 1
ATOM 1432 O O . TYR A 1 193 ? -14.067 -15.861 10.829 1.00 82.56 193 TYR A O 1
ATOM 1440 N N . ALA A 1 194 ? -12.855 -14.048 10.315 1.00 82.44 194 ALA A N 1
ATOM 1441 C CA . ALA A 1 194 ? -12.778 -14.330 8.883 1.00 82.44 194 ALA A CA 1
ATOM 1442 C C . ALA A 1 194 ? -12.164 -15.708 8.571 1.00 82.44 194 ALA A C 1
ATOM 1444 O O . ALA A 1 194 ? -12.672 -16.415 7.704 1.00 82.44 194 ALA A O 1
ATOM 1445 N N . VAL A 1 195 ? -11.102 -16.110 9.281 1.00 80.50 195 VAL A N 1
ATOM 1446 C CA . VAL A 1 195 ? -10.437 -17.405 9.053 1.00 80.50 195 VAL A CA 1
ATOM 1447 C C . VAL A 1 195 ? -11.228 -18.556 9.663 1.00 80.50 195 VAL A C 1
ATOM 1449 O O . VAL A 1 195 ? -11.427 -19.573 8.997 1.00 80.50 195 VAL A O 1
ATOM 1452 N N . LEU A 1 196 ? -11.708 -18.400 10.899 1.00 77.81 196 LEU A N 1
ATOM 1453 C CA . LEU A 1 196 ? -12.504 -19.430 11.570 1.00 77.81 196 LEU A CA 1
ATOM 1454 C C . LEU A 1 196 ? -13.800 -19.706 10.803 1.00 77.81 196 LEU A C 1
ATOM 1456 O O . LEU A 1 196 ? -14.103 -20.856 10.491 1.00 77.81 196 LEU A O 1
ATOM 1460 N N . HIS A 1 197 ? -14.516 -18.647 10.429 1.00 76.06 197 HIS A N 1
ATOM 1461 C CA . HIS A 1 197 ? -15.750 -18.755 9.667 1.00 76.06 197 HIS A CA 1
ATOM 1462 C C . HIS A 1 197 ? -15.500 -19.255 8.239 1.00 76.06 197 HIS A C 1
ATOM 1464 O O . HIS A 1 197 ? -16.173 -20.177 7.784 1.00 76.06 197 HIS A O 1
ATOM 1470 N N . GLY A 1 198 ? -14.487 -18.721 7.546 1.00 73.50 198 GLY A N 1
ATOM 1471 C CA . GLY A 1 198 ? -14.122 -19.187 6.206 1.00 73.50 198 GLY A CA 1
ATOM 1472 C C . GLY A 1 198 ? -13.794 -20.684 6.168 1.00 73.50 198 GLY A C 1
ATOM 1473 O O . GLY A 1 198 ? -14.222 -21.382 5.252 1.00 73.50 198 GLY A O 1
ATOM 1474 N N . SER A 1 199 ? -13.116 -21.199 7.199 1.00 70.88 199 SER A N 1
ATOM 1475 C CA . SER A 1 199 ? -12.793 -22.629 7.321 1.00 70.88 199 SER A CA 1
ATOM 1476 C C . SER A 1 199 ? -14.036 -23.500 7.517 1.00 70.88 199 SER A C 1
ATOM 1478 O O . SER A 1 199 ? -14.087 -24.609 6.997 1.00 70.88 199 SER A O 1
ATOM 1480 N N . GLN A 1 200 ? -15.048 -23.002 8.232 1.00 70.50 200 GLN A N 1
ATOM 1481 C CA . GLN A 1 200 ? -16.323 -23.704 8.429 1.00 70.50 200 GLN A CA 1
ATOM 1482 C C . GLN A 1 200 ? -17.192 -23.713 7.167 1.00 70.50 200 GLN A C 1
ATOM 1484 O O . GLN A 1 200 ? -17.932 -24.665 6.942 1.00 70.50 200 GLN A O 1
ATOM 1489 N N . LEU A 1 201 ? -17.102 -22.670 6.335 1.00 67.31 201 LEU A N 1
ATOM 1490 C CA . LEU A 1 201 ? -17.828 -22.598 5.066 1.00 67.31 201 LEU A CA 1
ATOM 1491 C C . LEU A 1 201 ? -17.193 -23.461 3.964 1.00 67.31 201 LEU A C 1
ATOM 1493 O O . LEU A 1 201 ? -17.901 -23.913 3.066 1.00 67.31 201 LEU A O 1
ATOM 1497 N N . ALA A 1 202 ? -15.881 -23.706 4.014 1.00 65.38 202 ALA A N 1
ATOM 1498 C CA . ALA A 1 202 ? -15.153 -24.396 2.946 1.00 65.38 202 ALA A CA 1
ATOM 1499 C C . ALA A 1 202 ? -15.720 -25.788 2.559 1.00 65.38 202 ALA A C 1
ATOM 1501 O O . ALA A 1 202 ? -15.841 -26.042 1.358 1.00 65.38 202 ALA A O 1
ATOM 1502 N N . PRO A 1 203 ? -16.130 -26.672 3.498 1.00 62.50 203 PRO A N 1
ATOM 1503 C CA . PRO A 1 203 ? -16.694 -27.985 3.160 1.00 62.50 203 PRO A CA 1
ATOM 1504 C C . PRO A 1 203 ? -18.097 -27.914 2.537 1.00 62.50 203 PRO A C 1
ATOM 1506 O O . PRO A 1 203 ? -18.452 -28.747 1.706 1.00 62.50 203 PRO A O 1
ATOM 1509 N N . THR A 1 204 ? -18.901 -26.924 2.930 1.00 57.22 204 THR A N 1
ATOM 1510 C CA . THR A 1 204 ? -20.298 -26.768 2.486 1.00 57.22 204 THR A CA 1
ATOM 1511 C C . THR A 1 204 ? -20.376 -26.094 1.114 1.00 57.22 204 THR A C 1
ATOM 1513 O O . THR A 1 204 ? -21.221 -26.433 0.289 1.00 57.22 204 THR A O 1
ATOM 1516 N N . VAL A 1 205 ? -19.444 -25.183 0.825 1.00 53.00 205 VAL A N 1
ATOM 1517 C CA . VAL A 1 205 ? -19.426 -24.369 -0.402 1.00 53.00 205 VAL A CA 1
ATOM 1518 C C . VAL A 1 205 ? -18.935 -25.139 -1.635 1.00 53.00 205 VAL A C 1
ATOM 1520 O O . VAL A 1 205 ? -19.290 -24.769 -2.748 1.00 53.00 205 VAL A O 1
ATOM 1523 N N . GLN A 1 206 ? -18.216 -26.260 -1.483 1.00 53.25 206 GLN A N 1
ATOM 1524 C CA . GLN A 1 206 ? -17.959 -27.158 -2.623 1.00 53.25 206 GLN A CA 1
ATOM 1525 C C . GLN A 1 206 ? -19.244 -27.803 -3.183 1.00 53.25 206 GLN A C 1
ATOM 1527 O O . GLN A 1 206 ? -19.221 -28.295 -4.309 1.00 53.25 206 GLN A O 1
ATOM 1532 N N . ARG A 1 207 ? -20.358 -27.802 -2.431 1.00 50.62 207 ARG A N 1
ATOM 1533 C CA . ARG A 1 207 ? -21.640 -28.396 -2.857 1.00 50.62 207 ARG A CA 1
ATOM 1534 C C . ARG A 1 207 ? -22.623 -27.390 -3.447 1.00 50.62 207 ARG A C 1
ATOM 1536 O O . ARG A 1 207 ? -23.407 -27.758 -4.312 1.00 50.62 207 ARG A O 1
ATOM 1543 N N . GLU A 1 208 ? -22.553 -26.130 -3.033 1.00 50.59 208 GLU A N 1
ATOM 1544 C CA . GLU A 1 208 ? -23.336 -25.048 -3.626 1.00 50.59 208 GLU A CA 1
ATOM 1545 C C . GLU A 1 208 ? -22.419 -24.175 -4.478 1.00 50.59 208 GLU A C 1
ATOM 1547 O O . GLU A 1 208 ? -21.816 -23.203 -4.010 1.00 50.59 208 GLU A O 1
ATOM 1552 N N . ALA A 1 209 ? -22.328 -24.509 -5.766 1.00 49.44 209 ALA A N 1
ATOM 1553 C CA . ALA A 1 209 ? -21.897 -23.533 -6.750 1.00 49.44 209 ALA A CA 1
ATOM 1554 C C . ALA A 1 209 ? -22.729 -22.257 -6.518 1.00 49.44 209 ALA A C 1
ATOM 1556 O O . ALA A 1 209 ? -23.954 -22.319 -6.517 1.00 49.44 209 ALA A O 1
ATOM 1557 N N . HIS A 1 210 ? -22.063 -21.115 -6.309 1.00 51.25 210 HIS A N 1
ATOM 1558 C CA . HIS A 1 210 ? -22.650 -19.764 -6.271 1.00 51.25 210 HIS A CA 1
ATOM 1559 C C . HIS A 1 210 ? -23.003 -19.102 -4.923 1.00 51.25 210 HIS A C 1
ATOM 1561 O O . HIS A 1 210 ? -23.733 -18.108 -4.954 1.00 51.25 210 HIS A O 1
ATOM 1567 N N . SER A 1 211 ? -22.422 -19.472 -3.774 1.00 60.53 211 SER A N 1
ATOM 1568 C CA . SER A 1 211 ? -22.461 -18.531 -2.635 1.00 60.53 211 SER A CA 1
ATOM 1569 C C . SER A 1 211 ? -21.703 -17.231 -2.993 1.00 60.53 211 SER A C 1
ATOM 1571 O O . SER A 1 211 ? -20.579 -17.261 -3.508 1.00 60.53 211 SER A O 1
ATOM 1573 N N . ASN A 1 212 ? -22.311 -16.058 -2.755 1.00 61.56 212 ASN A N 1
ATOM 1574 C CA . ASN A 1 212 ? -21.694 -14.751 -3.060 1.00 61.56 212 ASN A CA 1
ATOM 1575 C C . ASN A 1 212 ? -20.320 -14.573 -2.379 1.00 61.56 212 ASN A C 1
ATOM 1577 O O . ASN A 1 212 ? -19.460 -13.861 -2.896 1.00 61.56 212 ASN A O 1
ATOM 1581 N N . ALA A 1 213 ? -20.090 -15.272 -1.262 1.00 61.22 213 ALA A N 1
ATOM 1582 C CA . ALA A 1 213 ? -18.832 -15.261 -0.524 1.00 61.22 213 ALA A CA 1
ATOM 1583 C C . ALA A 1 213 ? -17.641 -15.812 -1.336 1.00 61.22 213 ALA A C 1
ATOM 1585 O O . ALA A 1 213 ? -16.541 -15.274 -1.231 1.00 61.22 213 ALA A O 1
ATOM 1586 N N . PHE A 1 214 ? -17.835 -16.844 -2.170 1.00 65.88 214 PHE A N 1
ATOM 1587 C CA . PHE A 1 214 ? -16.744 -17.438 -2.961 1.00 65.88 214 PHE A CA 1
ATOM 1588 C C . PHE A 1 214 ? -16.587 -16.801 -4.344 1.00 65.88 214 PHE A C 1
ATOM 1590 O O . PHE A 1 214 ? -15.475 -16.742 -4.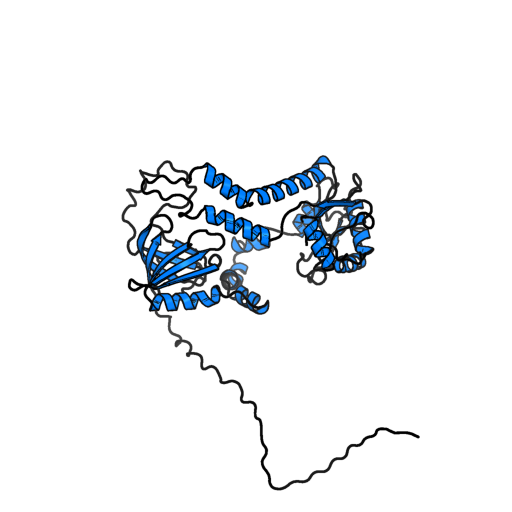877 1.00 65.88 214 PHE A O 1
ATOM 1597 N N . LYS A 1 215 ? -17.674 -16.239 -4.896 1.00 71.69 215 LYS A N 1
ATOM 1598 C CA . LYS A 1 215 ? -17.622 -15.415 -6.116 1.00 71.69 215 LYS A CA 1
ATOM 1599 C C . LYS A 1 215 ? -16.634 -14.257 -5.957 1.00 71.69 215 LYS A C 1
ATOM 1601 O O . LYS A 1 215 ? -15.875 -13.979 -6.883 1.00 71.69 215 LYS A O 1
ATOM 1606 N N . GLY A 1 216 ? -16.561 -13.660 -4.764 1.00 80.25 216 GLY A N 1
ATOM 1607 C CA . GLY A 1 216 ? -15.581 -12.623 -4.433 1.00 80.25 216 GLY A CA 1
ATOM 1608 C C . GLY A 1 216 ? -14.125 -13.025 -4.720 1.00 80.25 216 GLY A C 1
ATOM 1609 O O . GLY A 1 216 ? -13.368 -12.221 -5.256 1.00 80.25 216 GLY A O 1
ATOM 1610 N N . TRP A 1 217 ? -13.749 -14.273 -4.427 1.00 79.12 217 TRP A N 1
ATOM 1611 C CA . TRP A 1 217 ? -12.383 -14.784 -4.604 1.00 79.12 217 TRP A CA 1
ATOM 1612 C C . TRP A 1 217 ? -12.106 -15.345 -5.999 1.00 79.12 217 TRP A C 1
ATOM 1614 O O . TRP A 1 217 ? -10.976 -15.270 -6.467 1.00 79.12 217 TRP A O 1
ATOM 1624 N N . THR A 1 218 ? -13.120 -15.917 -6.649 1.00 75.88 218 THR A N 1
ATOM 1625 C CA . THR A 1 218 ? -12.956 -16.651 -7.918 1.00 75.88 218 THR A CA 1
ATOM 1626 C C . THR A 1 218 ? -13.347 -15.868 -9.159 1.00 75.88 218 THR A C 1
ATOM 1628 O O . THR A 1 218 ? -12.838 -16.159 -10.233 1.00 75.88 218 THR A O 1
ATOM 1631 N N . SER A 1 219 ? -14.248 -14.892 -9.035 1.00 78.00 219 SER A N 1
ATOM 1632 C CA . SER A 1 219 ? -14.827 -14.185 -10.188 1.00 78.00 219 SER A CA 1
ATOM 1633 C C . SER A 1 219 ? -14.549 -12.682 -10.215 1.00 78.00 219 SER A C 1
ATOM 1635 O O . SER A 1 219 ? -14.795 -12.048 -11.235 1.00 78.00 219 SER A O 1
ATOM 1637 N N . THR A 1 220 ? -14.014 -12.097 -9.136 1.00 86.06 220 THR A N 1
ATOM 1638 C CA . THR A 1 220 ? -13.742 -10.646 -9.088 1.00 86.06 220 THR A CA 1
ATOM 1639 C C . THR A 1 220 ? -12.449 -10.260 -9.802 1.00 86.06 220 THR A C 1
ATOM 1641 O O . THR A 1 220 ? -12.383 -9.201 -10.418 1.00 86.06 220 THR A O 1
ATOM 1644 N N . TYR A 1 221 ? -11.404 -11.085 -9.700 1.00 89.12 221 TYR A N 1
ATOM 1645 C CA . TYR A 1 221 ? -10.103 -10.794 -10.299 1.00 89.12 221 TYR A CA 1
ATOM 1646 C C . TYR A 1 221 ? -9.410 -12.075 -10.760 1.00 89.12 221 TYR A C 1
ATOM 1648 O O . TYR A 1 221 ? -9.093 -12.943 -9.951 1.00 89.12 221 TYR A O 1
ATOM 1656 N N . ASP A 1 222 ? -9.123 -12.139 -12.058 1.00 88.00 222 ASP A N 1
ATOM 1657 C CA . ASP A 1 222 ? -8.234 -13.120 -12.673 1.00 88.00 222 ASP A CA 1
ATOM 1658 C C . ASP A 1 222 ? -7.095 -12.358 -13.360 1.00 88.00 222 ASP A C 1
ATOM 1660 O O . ASP A 1 222 ? -7.315 -11.582 -14.293 1.00 88.00 222 ASP A O 1
ATOM 1664 N N . ALA A 1 223 ? -5.865 -12.581 -12.893 1.00 88.94 223 ALA A N 1
ATOM 1665 C CA . ALA A 1 223 ? -4.679 -11.925 -13.435 1.00 88.94 223 ALA A CA 1
ATOM 1666 C C . ALA A 1 223 ? -4.462 -12.241 -14.923 1.00 88.94 223 ALA A C 1
ATOM 1668 O O . ALA A 1 223 ? -4.042 -11.371 -15.680 1.00 88.94 223 ALA A O 1
ATOM 1669 N N . SER A 1 224 ? -4.754 -13.468 -15.361 1.00 88.62 224 SER A N 1
ATOM 1670 C CA . SER A 1 224 ? -4.580 -13.878 -16.759 1.00 88.62 224 SER A CA 1
ATOM 1671 C C . SER A 1 224 ? -5.601 -13.172 -17.652 1.00 88.62 224 SER A C 1
ATOM 1673 O O . SER A 1 224 ? -5.232 -12.672 -18.716 1.00 88.62 224 SER A O 1
ATOM 1675 N N . ALA A 1 225 ? -6.849 -13.053 -17.188 1.00 91.94 225 ALA A N 1
ATOM 1676 C CA . ALA A 1 225 ? -7.890 -12.297 -17.881 1.00 91.94 225 ALA A CA 1
ATOM 1677 C C . ALA A 1 225 ? -7.561 -10.794 -17.946 1.00 91.94 225 ALA A C 1
ATOM 1679 O O . ALA A 1 225 ? -7.714 -10.181 -19.002 1.00 91.94 225 ALA A O 1
ATOM 1680 N N . ASP A 1 226 ? -7.047 -10.196 -16.865 1.00 93.44 226 ASP A N 1
ATOM 1681 C CA . ASP A 1 226 ? -6.634 -8.784 -16.872 1.00 93.44 226 ASP A CA 1
ATOM 1682 C C . ASP A 1 226 ? -5.420 -8.544 -17.791 1.00 93.44 226 ASP A C 1
ATOM 1684 O O . ASP A 1 226 ? -5.371 -7.560 -18.535 1.00 93.44 226 ASP A O 1
ATOM 1688 N N . TYR A 1 227 ? -4.472 -9.484 -17.844 1.00 93.69 227 TYR A N 1
ATOM 1689 C CA . TYR A 1 227 ? -3.357 -9.426 -18.793 1.00 93.69 227 TYR A CA 1
ATOM 1690 C C . TYR A 1 227 ? -3.806 -9.587 -20.245 1.00 93.69 227 TYR A C 1
ATOM 1692 O O . TYR A 1 227 ? -3.294 -8.886 -21.124 1.00 93.69 227 TYR A O 1
ATOM 1700 N N . GLN A 1 228 ? -4.783 -10.455 -20.510 1.00 92.88 228 GLN A N 1
ATOM 1701 C CA . GLN A 1 228 ? -5.408 -10.573 -21.825 1.00 92.88 228 GLN A CA 1
ATOM 1702 C C . GLN A 1 228 ? -6.126 -9.276 -22.213 1.00 92.88 228 GLN A C 1
ATOM 1704 O O . GLN A 1 228 ? -5.923 -8.787 -23.324 1.00 92.88 228 GLN A O 1
ATOM 1709 N N . ARG A 1 229 ? -6.889 -8.674 -21.290 1.00 93.56 229 ARG A N 1
ATOM 1710 C CA . ARG A 1 229 ? -7.570 -7.382 -21.479 1.00 93.56 229 ARG A CA 1
ATOM 1711 C C . ARG A 1 229 ? -6.591 -6.262 -21.849 1.00 93.56 229 ARG A C 1
ATOM 1713 O O . ARG A 1 229 ? -6.932 -5.395 -22.645 1.00 93.56 229 ARG A O 1
ATOM 1720 N N . MET A 1 230 ? -5.372 -6.284 -21.306 1.00 93.56 230 MET A N 1
ATOM 1721 C CA . MET A 1 230 ? -4.297 -5.334 -21.645 1.00 93.56 230 MET A CA 1
ATOM 1722 C C . MET A 1 230 ? -3.485 -5.714 -22.900 1.00 93.56 230 MET A C 1
ATOM 1724 O O . MET A 1 230 ? -2.522 -5.027 -23.255 1.00 93.56 230 MET A O 1
ATOM 1728 N N . GLY A 1 231 ? -3.839 -6.809 -23.579 1.00 92.19 231 GLY A N 1
ATOM 1729 C CA . GLY A 1 231 ? -3.157 -7.291 -24.783 1.00 92.19 231 GLY A CA 1
ATOM 1730 C C . GLY A 1 231 ? -1.757 -7.859 -24.527 1.00 92.19 231 GLY A C 1
ATOM 1731 O O . GLY A 1 231 ? -0.948 -7.933 -25.449 1.00 92.19 231 GLY A O 1
ATOM 1732 N N . LEU A 1 232 ? -1.438 -8.249 -23.289 1.00 92.00 232 LEU A N 1
ATOM 1733 C CA . LEU A 1 232 ? -0.095 -8.704 -22.898 1.00 92.00 232 LEU A CA 1
ATOM 1734 C C . LEU A 1 232 ? 0.204 -10.142 -23.328 1.00 92.00 232 LEU A C 1
ATOM 1736 O O . LEU A 1 232 ? 1.369 -10.519 -23.433 1.00 92.00 232 LEU A O 1
ATOM 1740 N N . LEU A 1 233 ? -0.840 -10.925 -23.614 1.00 89.31 233 LEU A N 1
ATOM 1741 C CA . LEU A 1 233 ? -0.719 -12.289 -24.134 1.00 89.31 233 LEU A CA 1
ATOM 1742 C C . LEU A 1 233 ? -0.487 -12.327 -25.653 1.00 89.31 233 LEU A C 1
ATOM 1744 O O . LEU A 1 233 ? -0.256 -13.396 -26.208 1.00 89.31 233 LEU A O 1
ATOM 1748 N N . ASN A 1 234 ? -0.523 -11.177 -26.334 1.00 88.25 234 ASN A N 1
ATOM 1749 C CA . ASN A 1 234 ? -0.179 -11.101 -27.748 1.00 88.25 234 ASN A CA 1
ATOM 1750 C C . ASN A 1 234 ? 1.332 -11.378 -27.933 1.00 88.25 234 ASN A C 1
ATOM 1752 O O . ASN A 1 234 ? 2.148 -10.688 -27.309 1.00 88.25 234 ASN A O 1
ATOM 1756 N N . PRO A 1 235 ? 1.739 -12.330 -28.798 1.00 87.31 235 PRO A N 1
ATOM 1757 C CA . PRO A 1 235 ? 3.148 -12.589 -29.104 1.00 87.31 235 PRO A CA 1
ATOM 1758 C C . PRO A 1 235 ? 3.920 -11.354 -29.587 1.00 87.31 235 PRO A C 1
ATOM 1760 O O . PRO A 1 235 ? 5.105 -11.236 -29.279 1.00 87.31 235 PRO A O 1
ATOM 1763 N N . LEU A 1 236 ? 3.238 -10.425 -30.268 1.00 88.56 236 LEU A N 1
ATOM 1764 C CA . LEU A 1 236 ? 3.786 -9.163 -30.781 1.00 88.56 236 LEU A CA 1
ATOM 1765 C C . LEU A 1 236 ? 3.886 -8.056 -29.724 1.00 88.56 236 LEU A C 1
ATOM 1767 O O . LEU A 1 236 ? 4.392 -6.975 -30.008 1.00 88.56 236 LEU A O 1
ATOM 1771 N N . SER A 1 237 ? 3.391 -8.285 -28.506 1.00 91.19 237 SER A N 1
ATOM 1772 C CA . SER A 1 237 ? 3.544 -7.325 -27.414 1.00 91.19 237 SER A CA 1
ATOM 1773 C C . SER A 1 237 ? 5.031 -7.061 -27.139 1.00 91.19 237 SER A C 1
ATOM 1775 O O . SER A 1 237 ? 5.859 -7.967 -27.197 1.00 91.19 237 SER A O 1
ATOM 1777 N N . HIS A 1 238 ? 5.392 -5.847 -26.727 1.00 93.69 238 HIS A N 1
ATOM 1778 C CA . HIS A 1 238 ? 6.729 -5.570 -26.180 1.00 93.69 238 HIS A CA 1
ATOM 1779 C C . HIS A 1 238 ? 6.884 -6.039 -24.721 1.00 93.69 238 HIS A C 1
ATOM 1781 O O . HIS A 1 238 ? 7.968 -5.958 -24.155 1.00 93.69 238 HIS A O 1
ATOM 1787 N N . TRP A 1 239 ? 5.822 -6.590 -24.120 1.00 95.69 239 TRP A N 1
ATOM 1788 C CA . TRP A 1 239 ? 5.751 -7.021 -22.718 1.00 95.69 239 TRP A CA 1
ATOM 1789 C C . TRP A 1 239 ? 5.398 -8.498 -22.590 1.00 95.69 239 TRP A C 1
ATOM 1791 O O . TRP A 1 239 ? 4.467 -8.956 -23.260 1.00 95.69 239 TRP A O 1
ATOM 1801 N N . ARG A 1 240 ? 6.105 -9.241 -21.738 1.00 95.50 240 ARG A N 1
ATOM 1802 C CA . ARG A 1 240 ? 5.868 -10.669 -21.480 1.00 95.50 240 ARG A CA 1
ATOM 1803 C C . ARG A 1 240 ? 5.487 -10.915 -20.024 1.00 95.50 240 ARG A C 1
ATOM 1805 O O . ARG A 1 240 ? 5.910 -10.178 -19.134 1.00 95.50 240 ARG A O 1
ATOM 1812 N N . VAL A 1 241 ? 4.739 -11.989 -19.792 1.00 96.19 241 VAL A N 1
ATOM 1813 C CA . VAL A 1 241 ? 4.498 -12.523 -18.448 1.00 96.19 241 VAL A CA 1
ATOM 1814 C C . VAL A 1 241 ? 5.683 -13.417 -18.069 1.00 96.19 241 VAL A C 1
ATOM 1816 O O . VAL A 1 241 ? 6.073 -14.292 -18.836 1.00 96.19 241 VAL A O 1
ATOM 1819 N N . SER A 1 242 ? 6.278 -13.167 -16.910 1.00 95.50 242 SER A N 1
ATOM 1820 C CA . SER A 1 242 ? 7.340 -13.955 -16.292 1.00 95.50 242 SER A CA 1
ATOM 1821 C C . SER A 1 242 ? 6.771 -14.722 -15.100 1.00 95.50 242 SER A C 1
ATOM 1823 O O . SER A 1 242 ? 6.049 -14.159 -14.269 1.00 95.50 242 SER A O 1
ATOM 1825 N N . GLU A 1 243 ? 7.118 -16.003 -15.014 1.00 96.19 243 GLU A N 1
ATOM 1826 C CA . GLU A 1 243 ? 6.730 -16.903 -13.921 1.00 96.19 243 GLU A CA 1
ATOM 1827 C C . GLU A 1 243 ? 7.829 -17.041 -12.857 1.00 96.19 243 GLU A C 1
ATOM 1829 O O . GLU A 1 243 ? 7.699 -17.819 -11.921 1.00 96.19 243 GLU A O 1
ATOM 1834 N N . GLN A 1 244 ? 8.891 -16.229 -12.934 1.00 97.38 244 GLN A N 1
ATOM 1835 C CA . GLN A 1 244 ? 10.019 -16.282 -11.991 1.00 97.38 244 GLN A CA 1
ATOM 1836 C C . GLN A 1 244 ? 9.640 -15.959 -10.538 1.00 97.38 244 GLN A C 1
ATOM 1838 O O . GLN A 1 244 ? 10.426 -16.184 -9.621 1.00 97.38 244 GLN A O 1
ATOM 1843 N N . ASN A 1 245 ? 8.440 -15.422 -10.302 1.00 97.75 245 ASN A N 1
ATOM 1844 C CA . ASN A 1 245 ? 7.914 -15.200 -8.960 1.00 97.75 245 ASN A CA 1
ATOM 1845 C C . ASN A 1 245 ? 6.763 -16.147 -8.590 1.00 97.75 245 ASN A C 1
ATOM 1847 O O . ASN A 1 245 ? 6.075 -15.858 -7.614 1.00 97.75 245 ASN A O 1
ATOM 1851 N N . ALA A 1 246 ? 6.548 -17.251 -9.322 1.00 97.38 246 ALA A N 1
ATOM 1852 C CA . ALA A 1 246 ? 5.443 -18.186 -9.082 1.00 97.38 246 ALA A CA 1
ATOM 1853 C C . ALA A 1 246 ? 5.391 -18.665 -7.621 1.00 97.38 246 ALA A C 1
ATOM 1855 O O . ALA A 1 246 ? 4.331 -18.635 -6.999 1.00 97.38 246 ALA A O 1
ATOM 1856 N N . ASP A 1 247 ? 6.563 -18.964 -7.052 1.00 97.44 247 ASP A N 1
ATOM 1857 C CA . ASP A 1 247 ? 6.735 -19.403 -5.661 1.00 97.44 247 ASP A CA 1
ATOM 1858 C C . ASP A 1 247 ? 7.182 -18.273 -4.717 1.00 97.44 247 ASP A C 1
ATOM 1860 O O . ASP A 1 247 ? 7.703 -18.520 -3.626 1.00 97.44 247 ASP A O 1
ATOM 1864 N N . TYR A 1 248 ? 7.020 -17.014 -5.138 1.00 97.56 248 TYR A N 1
ATOM 1865 C CA . TYR A 1 248 ? 7.336 -15.807 -4.365 1.00 97.56 248 TYR A CA 1
ATOM 1866 C C . TYR A 1 248 ? 8.817 -15.655 -3.945 1.00 97.56 248 TYR A C 1
ATOM 1868 O O . TYR A 1 248 ? 9.138 -14.856 -3.061 1.00 97.56 248 TYR A O 1
ATOM 1876 N N . GLN A 1 249 ? 9.735 -16.396 -4.579 1.00 96.56 249 GLN A N 1
ATOM 1877 C CA . GLN A 1 249 ? 11.171 -16.400 -4.251 1.00 96.56 249 GLN A CA 1
ATOM 1878 C C . GLN A 1 249 ? 11.914 -15.157 -4.759 1.00 96.56 249 GLN A C 1
ATOM 1880 O O . GLN A 1 249 ? 12.805 -14.634 -4.079 1.00 96.56 249 GLN A O 1
ATOM 1885 N N . LEU A 1 250 ? 11.538 -14.649 -5.938 1.00 96.69 250 LEU A N 1
ATOM 1886 C CA . LEU A 1 250 ? 12.116 -13.425 -6.489 1.00 96.69 250 LEU A CA 1
ATOM 1887 C C . LEU A 1 250 ? 11.746 -12.219 -5.611 1.00 96.69 250 LEU A C 1
ATOM 1889 O O . LEU A 1 250 ? 12.619 -11.452 -5.203 1.00 96.69 250 LEU A O 1
ATOM 1893 N N . CYS A 1 251 ? 10.462 -12.083 -5.264 1.00 98.06 251 CYS A N 1
ATOM 1894 C CA . CYS A 1 251 ? 9.939 -11.068 -4.358 1.00 98.06 251 CYS A CA 1
ATOM 1895 C C . CYS A 1 251 ? 8.706 -11.579 -3.590 1.00 98.06 251 CYS A C 1
ATOM 1897 O O . CYS A 1 251 ? 7.590 -11.616 -4.117 1.00 98.06 251 CYS A O 1
ATOM 1899 N N . GLY A 1 252 ? 8.886 -11.824 -2.286 1.00 97.44 252 GLY A N 1
ATOM 1900 C CA . GLY A 1 252 ? 7.858 -12.347 -1.369 1.00 97.44 252 GLY A CA 1
ATOM 1901 C C . GLY A 1 252 ? 6.614 -11.477 -1.165 1.00 97.44 252 GLY A C 1
ATOM 1902 O O . GLY A 1 252 ? 5.726 -11.811 -0.390 1.00 97.44 252 GLY A O 1
ATOM 1903 N N . THR A 1 253 ? 6.566 -10.310 -1.798 1.00 97.38 253 THR A N 1
ATOM 1904 C CA . THR A 1 253 ? 5.516 -9.307 -1.592 1.00 97.38 253 THR A CA 1
ATOM 1905 C C . THR A 1 253 ? 4.948 -8.756 -2.902 1.00 97.38 253 THR A C 1
ATOM 1907 O O . THR A 1 253 ? 4.247 -7.738 -2.900 1.00 97.38 253 THR A O 1
ATOM 1910 N N . TYR A 1 254 ? 5.286 -9.398 -4.017 1.00 97.94 254 TYR A N 1
ATOM 1911 C CA . TYR A 1 254 ? 4.718 -9.192 -5.345 1.00 97.94 254 TYR A CA 1
ATOM 1912 C C . TYR A 1 254 ? 3.794 -10.357 -5.720 1.00 97.94 254 TYR A C 1
ATOM 1914 O O . TYR A 1 254 ? 3.841 -11.397 -5.063 1.00 97.94 254 TYR A O 1
ATOM 1922 N N . PRO A 1 255 ? 2.933 -10.195 -6.742 1.00 96.44 255 PRO A N 1
ATOM 1923 C CA . PRO A 1 255 ? 2.122 -11.296 -7.253 1.00 96.44 255 PRO A CA 1
ATOM 1924 C C . PRO A 1 255 ? 2.991 -12.399 -7.875 1.00 96.44 255 PRO A C 1
ATOM 1926 O O . PRO A 1 255 ? 4.148 -12.169 -8.226 1.00 96.44 255 PRO A O 1
ATOM 1929 N N . ALA A 1 256 ? 2.405 -13.589 -8.026 1.00 96.38 256 ALA A N 1
ATOM 1930 C CA . ALA A 1 256 ? 3.085 -14.765 -8.568 1.00 96.38 256 ALA A CA 1
ATOM 1931 C C . ALA A 1 256 ? 3.546 -14.572 -10.027 1.00 96.38 256 ALA A C 1
ATOM 1933 O O . ALA A 1 256 ? 4.648 -14.958 -10.407 1.00 96.38 256 ALA A O 1
ATOM 1934 N N . LYS A 1 257 ? 2.712 -13.918 -10.842 1.00 95.31 257 LYS A N 1
ATOM 1935 C CA . LYS A 1 257 ? 3.022 -13.565 -12.231 1.00 95.31 257 LYS A CA 1
ATOM 1936 C C . LYS A 1 257 ? 3.457 -12.106 -12.301 1.00 95.31 257 LYS A C 1
ATOM 1938 O O . LYS A 1 257 ? 2.772 -11.235 -11.765 1.00 95.31 257 LYS A O 1
ATOM 1943 N N . LEU A 1 258 ? 4.579 -11.843 -12.965 1.00 96.81 258 LEU A N 1
ATOM 1944 C CA . LEU A 1 258 ? 5.118 -10.497 -13.168 1.00 96.81 258 LEU A CA 1
ATOM 1945 C C . LEU A 1 258 ? 5.122 -10.158 -14.649 1.00 96.81 258 LEU A C 1
ATOM 1947 O O . LEU A 1 258 ? 5.388 -11.023 -15.473 1.00 96.81 258 LEU A O 1
ATOM 1951 N N . VAL A 1 259 ? 4.876 -8.900 -15.001 1.00 97.56 259 VAL A N 1
ATOM 1952 C CA . VAL A 1 259 ? 4.939 -8.460 -16.397 1.00 97.56 259 VAL A CA 1
ATOM 1953 C C . VAL A 1 259 ? 6.131 -7.534 -16.585 1.00 97.56 259 VAL A C 1
ATOM 1955 O O . VAL A 1 259 ? 6.256 -6.524 -15.892 1.00 97.56 259 VAL A O 1
ATOM 1958 N N . VAL A 1 260 ? 7.006 -7.897 -17.521 1.00 98.06 260 VAL A N 1
ATOM 1959 C CA . VAL A 1 260 ? 8.307 -7.256 -17.777 1.00 98.06 260 VAL A CA 1
ATOM 1960 C C . VAL A 1 260 ? 8.525 -7.079 -19.286 1.00 98.06 260 VAL A C 1
ATOM 1962 O O . VAL A 1 260 ? 7.830 -7.735 -20.072 1.00 98.06 260 VAL A O 1
ATOM 1965 N N . PRO A 1 261 ? 9.454 -6.216 -19.736 1.00 97.38 261 PRO A N 1
ATOM 1966 C CA . PRO A 1 261 ? 9.765 -6.102 -21.159 1.00 97.38 261 PRO A CA 1
ATOM 1967 C C . PRO A 1 261 ? 10.206 -7.447 -21.753 1.00 97.38 261 PRO A C 1
ATOM 1969 O O . PRO A 1 261 ? 10.941 -8.213 -21.128 1.00 97.38 261 PRO A O 1
ATOM 1972 N N . ARG A 1 262 ? 9.764 -7.743 -22.977 1.00 96.38 262 ARG A N 1
ATOM 1973 C CA . ARG A 1 262 ? 10.034 -9.014 -23.674 1.00 96.38 262 ARG A CA 1
ATOM 1974 C C . ARG A 1 262 ? 11.522 -9.254 -23.903 1.00 96.38 262 ARG A C 1
ATOM 1976 O O . ARG A 1 262 ? 11.957 -10.398 -23.864 1.00 96.38 262 ARG A O 1
ATOM 1983 N N . SER A 1 263 ? 12.274 -8.181 -24.131 1.00 96.75 263 SER A N 1
ATOM 1984 C CA . SER A 1 263 ? 13.719 -8.188 -24.370 1.00 96.75 263 SER A CA 1
ATOM 1985 C C . SER A 1 263 ? 14.543 -8.553 -23.132 1.00 96.75 263 SER A C 1
ATOM 1987 O O . SER A 1 263 ? 15.686 -8.983 -23.269 1.00 96.75 263 SER A O 1
ATOM 1989 N N . VAL A 1 264 ? 13.981 -8.416 -21.926 1.00 97.88 264 VAL A N 1
ATOM 1990 C CA . VAL A 1 264 ? 14.685 -8.702 -20.671 1.00 97.88 264 VAL A CA 1
ATOM 1991 C C . VAL A 1 264 ? 14.643 -10.197 -20.384 1.00 97.88 264 VAL A C 1
ATOM 1993 O O . VAL A 1 264 ? 13.568 -10.799 -20.333 1.00 97.88 264 VAL A O 1
ATOM 1996 N N . LYS A 1 265 ? 15.813 -10.794 -20.144 1.00 97.62 265 LYS A N 1
ATOM 1997 C CA . LYS A 1 265 ? 15.961 -12.202 -19.751 1.00 97.62 265 LYS A CA 1
ATOM 1998 C C . LYS A 1 265 ? 15.703 -12.388 -18.258 1.00 97.62 265 LYS A C 1
ATOM 2000 O O . LYS A 1 265 ? 15.916 -11.480 -17.459 1.00 97.62 265 LYS A O 1
ATOM 2005 N N . ASP A 1 266 ? 15.272 -13.586 -17.874 1.00 97.44 266 ASP A N 1
ATOM 2006 C CA . ASP A 1 266 ? 14.962 -13.892 -16.474 1.00 97.44 266 ASP A CA 1
ATOM 2007 C C . ASP A 1 266 ? 16.198 -13.801 -15.552 1.00 97.44 266 ASP A C 1
ATOM 2009 O O . ASP A 1 266 ? 16.074 -13.329 -14.423 1.00 97.44 266 ASP A O 1
ATOM 2013 N N . ASP A 1 267 ? 17.401 -14.141 -16.025 1.00 97.69 267 ASP A N 1
ATOM 2014 C CA . ASP A 1 267 ? 18.644 -13.977 -15.245 1.00 97.69 267 ASP A CA 1
ATOM 2015 C C . ASP A 1 267 ? 18.953 -12.509 -14.923 1.00 97.69 267 ASP A C 1
ATOM 2017 O O . ASP A 1 267 ? 19.380 -12.173 -13.814 1.00 97.69 267 ASP A O 1
ATOM 2021 N N . ASP A 1 268 ? 18.723 -11.613 -15.885 1.00 97.94 268 ASP A N 1
ATOM 2022 C CA . ASP A 1 268 ? 18.918 -10.177 -15.685 1.00 97.94 268 ASP A CA 1
ATOM 2023 C C . ASP A 1 268 ? 17.843 -9.607 -14.760 1.00 97.94 268 ASP A C 1
ATOM 2025 O O . ASP A 1 268 ? 18.149 -8.782 -13.898 1.00 97.94 268 ASP A O 1
ATOM 2029 N N . LEU A 1 269 ? 16.610 -10.121 -14.847 1.00 98.06 269 LEU A N 1
ATOM 2030 C CA . LEU A 1 269 ? 15.530 -9.777 -13.924 1.00 98.06 269 LEU A CA 1
ATOM 2031 C C . LEU A 1 269 ? 15.893 -10.117 -12.468 1.00 98.06 269 LEU A C 1
ATOM 2033 O O . LEU A 1 269 ? 15.675 -9.293 -11.578 1.00 98.06 269 LEU A O 1
ATOM 2037 N N . HIS A 1 270 ? 16.496 -11.285 -12.216 1.00 98.12 270 HIS A N 1
ATOM 2038 C CA . HIS A 1 270 ? 16.966 -11.670 -10.879 1.00 98.12 270 HIS A CA 1
ATOM 2039 C C . HIS A 1 270 ? 18.033 -10.718 -10.338 1.00 98.12 270 HIS A C 1
ATOM 2041 O O . HIS A 1 270 ? 17.972 -10.313 -9.174 1.00 98.12 270 HIS A O 1
ATOM 2047 N N . LYS A 1 271 ? 19.002 -10.339 -11.174 1.00 98.19 271 LYS A N 1
ATOM 2048 C CA . LYS A 1 271 ? 20.078 -9.411 -10.796 1.00 98.19 271 LYS A CA 1
ATOM 2049 C C . LYS A 1 271 ? 19.541 -8.000 -10.542 1.00 98.19 271 LYS A C 1
ATOM 2051 O O . LYS A 1 271 ? 19.888 -7.396 -9.529 1.00 98.19 271 LYS A O 1
ATOM 2056 N N . ALA A 1 272 ? 18.645 -7.503 -11.396 1.00 98.31 272 ALA A N 1
ATOM 2057 C CA . ALA A 1 272 ? 17.982 -6.212 -11.203 1.00 98.31 272 ALA A CA 1
ATOM 2058 C C . ALA A 1 272 ? 17.158 -6.191 -9.904 1.00 98.31 272 ALA A C 1
ATOM 2060 O O . ALA A 1 272 ? 17.212 -5.229 -9.137 1.00 98.31 272 ALA A O 1
ATOM 2061 N N . ALA A 1 273 ? 16.455 -7.285 -9.589 1.00 98.38 273 ALA A N 1
ATOM 2062 C CA . ALA A 1 273 ? 15.693 -7.397 -8.350 1.00 98.38 273 ALA A CA 1
ATOM 2063 C C . ALA A 1 273 ? 16.578 -7.253 -7.100 1.00 98.38 273 ALA A C 1
ATOM 2065 O O . ALA A 1 273 ? 16.169 -6.605 -6.140 1.00 98.38 273 ALA A O 1
ATOM 2066 N N . GLN A 1 274 ? 17.809 -7.774 -7.099 1.00 98.19 274 GLN A N 1
ATOM 2067 C CA . GLN A 1 274 ? 18.737 -7.604 -5.967 1.00 98.19 274 GLN A CA 1
ATOM 2068 C C . GLN A 1 274 ? 19.102 -6.136 -5.708 1.00 98.19 274 GLN A C 1
ATOM 2070 O O . GLN A 1 274 ? 19.381 -5.763 -4.568 1.00 98.19 274 GLN A O 1
ATOM 2075 N N . PHE A 1 275 ? 19.051 -5.295 -6.742 1.00 98.31 275 PHE A N 1
ATOM 2076 C CA . PHE A 1 275 ? 19.337 -3.870 -6.642 1.00 98.31 275 PHE A CA 1
ATOM 2077 C C . PHE A 1 275 ? 18.129 -3.028 -6.200 1.00 98.31 275 PHE A C 1
ATOM 2079 O O . PHE A 1 275 ? 18.256 -1.827 -5.985 1.00 98.31 275 PHE A O 1
ATOM 2086 N N . ARG A 1 276 ? 16.947 -3.627 -6.023 1.00 98.56 276 ARG A N 1
ATOM 2087 C CA . ARG A 1 276 ? 15.716 -2.929 -5.626 1.00 98.56 276 ARG A CA 1
ATOM 2088 C C . ARG A 1 276 ? 15.344 -3.277 -4.184 1.00 98.56 276 ARG A C 1
ATOM 2090 O O . ARG A 1 276 ? 15.380 -4.435 -3.772 1.00 98.56 276 ARG A O 1
ATOM 2097 N N . SER A 1 277 ? 14.962 -2.274 -3.392 1.00 98.44 277 SER A N 1
ATOM 2098 C CA . SER A 1 277 ? 14.577 -2.443 -1.980 1.00 98.44 277 SER A CA 1
ATOM 2099 C C . SER A 1 277 ? 13.457 -3.488 -1.799 1.00 98.44 277 SER A C 1
ATOM 2101 O O . SER A 1 277 ? 12.344 -3.350 -2.301 1.00 98.44 277 SER A O 1
ATOM 2103 N N . GLY A 1 278 ? 13.737 -4.572 -1.067 1.00 97.62 278 GLY A N 1
ATOM 2104 C CA . GLY A 1 278 ? 12.783 -5.682 -0.899 1.00 97.62 278 GLY A CA 1
ATOM 2105 C C . GLY A 1 278 ? 12.530 -6.491 -2.180 1.00 97.62 278 GLY A C 1
ATOM 2106 O O . GLY A 1 278 ? 11.509 -7.170 -2.280 1.00 97.62 278 GLY A O 1
ATOM 2107 N N . ARG A 1 279 ? 13.440 -6.398 -3.157 1.00 98.38 279 ARG A N 1
ATOM 2108 C CA . ARG A 1 279 ? 13.391 -7.066 -4.465 1.00 98.38 279 ARG A CA 1
ATOM 2109 C C . ARG A 1 279 ? 12.175 -6.723 -5.324 1.00 98.38 279 ARG A C 1
ATOM 2111 O O . ARG A 1 279 ? 11.795 -7.474 -6.215 1.00 98.38 279 ARG A O 1
ATOM 2118 N N . ARG A 1 280 ? 11.561 -5.565 -5.074 1.00 98.69 280 ARG A N 1
ATOM 2119 C CA . ARG A 1 280 ? 10.401 -5.059 -5.822 1.00 98.69 280 ARG A CA 1
ATOM 2120 C C . ARG A 1 280 ? 10.856 -4.405 -7.126 1.00 98.69 280 ARG A C 1
ATOM 2122 O O . ARG A 1 280 ? 10.900 -3.179 -7.248 1.00 98.69 280 ARG A O 1
ATOM 2129 N N . VAL A 1 281 ? 11.266 -5.265 -8.049 1.00 98.50 281 VAL A N 1
ATOM 2130 C CA . VAL A 1 281 ? 11.776 -4.924 -9.379 1.00 98.50 281 VAL A CA 1
ATOM 2131 C C . VAL A 1 281 ? 10.721 -4.181 -10.221 1.00 98.50 281 VAL A C 1
ATOM 2133 O O . VAL A 1 281 ? 9.533 -4.411 -10.014 1.00 98.50 281 VAL A O 1
ATOM 2136 N N . PRO A 1 282 ? 11.099 -3.275 -11.141 1.00 98.69 282 PRO A N 1
ATOM 2137 C CA . PRO A 1 282 ? 10.163 -2.648 -12.073 1.00 98.69 282 PRO A CA 1
ATOM 2138 C C . PRO A 1 282 ? 9.298 -3.657 -12.837 1.00 98.69 282 PRO A C 1
ATOM 2140 O O . PRO A 1 282 ? 9.809 -4.486 -13.585 1.00 98.69 282 PRO A O 1
ATOM 2143 N N . VAL A 1 283 ? 7.978 -3.566 -12.649 1.00 98.56 283 VAL A N 1
ATOM 2144 C CA . VAL A 1 283 ? 6.974 -4.403 -13.329 1.00 98.56 283 VAL A CA 1
ATOM 2145 C C . VAL A 1 283 ? 5.804 -3.564 -13.829 1.00 98.56 283 VAL A C 1
ATOM 2147 O O . VAL A 1 283 ? 5.424 -2.570 -13.199 1.00 98.56 283 VAL A O 1
ATOM 2150 N N . LEU A 1 284 ? 5.210 -3.979 -14.946 1.00 98.19 284 LEU A N 1
ATOM 2151 C CA . LEU A 1 284 ? 4.051 -3.320 -15.541 1.00 98.19 284 LEU A CA 1
ATOM 2152 C C . LEU A 1 284 ? 2.821 -3.429 -14.626 1.00 98.19 284 LEU A C 1
ATOM 2154 O O . LEU A 1 284 ? 2.514 -4.495 -14.094 1.00 98.19 284 LEU A O 1
ATOM 2158 N N . CYS A 1 285 ? 2.093 -2.325 -14.486 1.00 97.31 285 CYS A N 1
ATOM 2159 C CA . CYS A 1 285 ? 0.779 -2.258 -13.837 1.00 97.31 285 CYS A CA 1
ATOM 2160 C C . CYS A 1 285 ? -0.344 -2.022 -14.837 1.00 97.31 285 CYS A C 1
ATOM 2162 O O . CYS A 1 285 ? -1.448 -2.523 -14.657 1.00 97.31 285 CYS A O 1
ATOM 2164 N N . TRP A 1 286 ? -0.074 -1.208 -15.854 1.00 97.12 286 TRP A N 1
ATOM 2165 C CA . TRP A 1 286 ? -1.062 -0.822 -16.845 1.00 97.12 286 TRP A CA 1
ATOM 2166 C C . TRP A 1 286 ? -0.371 -0.473 -18.156 1.00 97.12 286 TRP A C 1
ATOM 2168 O O . TRP A 1 286 ? 0.715 0.107 -18.153 1.00 97.12 286 TRP A O 1
ATOM 2178 N N . LYS A 1 287 ? -1.016 -0.797 -19.272 1.00 93.56 287 LYS A N 1
ATOM 2179 C CA . LYS A 1 287 ? -0.564 -0.450 -20.617 1.00 93.56 287 LYS A CA 1
ATOM 2180 C C . LYS A 1 287 ? -1.718 0.161 -21.394 1.00 93.56 287 LYS A C 1
ATOM 2182 O O . LYS A 1 287 ? -2.849 -0.321 -21.310 1.00 93.56 287 LYS A O 1
ATOM 2187 N N . ASP A 1 288 ? -1.396 1.190 -22.163 1.00 90.62 288 ASP A N 1
ATOM 2188 C CA . ASP A 1 288 ? -2.328 1.845 -23.065 1.00 90.62 288 ASP A CA 1
ATOM 2189 C C . ASP A 1 288 ? -2.888 0.850 -24.103 1.00 90.62 288 ASP A C 1
ATOM 2191 O O . ASP A 1 288 ? -2.121 0.042 -24.648 1.00 90.62 288 ASP A O 1
ATOM 2195 N N . PRO A 1 289 ? -4.203 0.877 -24.402 1.00 84.38 289 PRO A N 1
ATOM 2196 C CA . PRO A 1 289 ? -4.813 -0.028 -25.377 1.00 84.38 289 PRO A CA 1
ATOM 2197 C C . PRO A 1 289 ? -4.196 0.064 -26.775 1.00 84.38 289 PRO A C 1
ATOM 2199 O O . PRO A 1 289 ? -4.115 -0.949 -27.466 1.00 84.38 289 PRO A O 1
ATOM 2202 N N . PHE A 1 290 ? -3.697 1.240 -27.170 1.00 79.69 290 PHE A N 1
ATOM 2203 C CA . PHE A 1 290 ? -3.009 1.443 -28.450 1.00 79.69 290 PHE A CA 1
ATOM 2204 C C . PHE A 1 290 ? -1.523 1.066 -28.388 1.00 79.69 290 PHE A C 1
ATOM 2206 O O . PHE A 1 290 ? -0.799 1.195 -29.369 1.00 79.69 290 PHE A O 1
ATOM 2213 N N . GLY A 1 291 ? -1.067 0.556 -27.242 1.00 69.88 291 GLY A N 1
ATOM 2214 C CA . GLY A 1 291 ? 0.243 -0.054 -27.062 1.00 69.88 291 GLY A CA 1
ATOM 2215 C C . GLY A 1 291 ? 1.406 0.915 -26.916 1.00 69.88 291 GLY A C 1
ATOM 2216 O O . GLY A 1 291 ? 2.539 0.461 -26.999 1.00 69.88 291 GLY A O 1
ATOM 2217 N N . VAL A 1 292 ? 1.136 2.199 -26.675 1.00 82.94 292 VAL A N 1
ATOM 2218 C CA . VAL A 1 292 ? 2.158 3.252 -26.663 1.00 82.94 292 VAL A CA 1
ATOM 2219 C C . VAL A 1 292 ? 2.770 3.439 -25.276 1.00 82.94 292 VAL A C 1
ATOM 2221 O O . VAL A 1 292 ? 3.932 3.124 -25.049 1.00 82.94 292 VAL A O 1
ATOM 2224 N N . ALA A 1 293 ? 1.974 3.930 -24.328 1.00 94.19 293 ALA A N 1
ATOM 2225 C CA . ALA A 1 293 ? 2.441 4.291 -22.997 1.00 94.19 293 ALA A CA 1
ATOM 2226 C C . ALA A 1 293 ? 2.173 3.180 -21.974 1.00 94.19 293 ALA A C 1
ATOM 2228 O O . ALA A 1 293 ? 1.188 2.441 -22.055 1.00 94.19 293 ALA A O 1
ATOM 2229 N N . SER A 1 294 ? 3.030 3.098 -20.959 1.00 96.88 294 SER A N 1
ATOM 2230 C CA . SER A 1 294 ? 2.900 2.137 -19.862 1.00 96.88 294 SER A CA 1
ATOM 2231 C C . SER A 1 294 ? 3.070 2.790 -18.496 1.00 96.88 294 SER A C 1
ATOM 2233 O O . SER A 1 294 ? 3.880 3.703 -18.348 1.00 96.88 294 SER A O 1
ATOM 2235 N N . ILE A 1 295 ? 2.392 2.255 -17.481 1.00 98.44 295 ILE A N 1
ATOM 2236 C CA . ILE A 1 295 ? 2.694 2.511 -16.072 1.00 98.44 295 ILE A CA 1
ATOM 2237 C C . ILE A 1 295 ? 3.366 1.272 -15.497 1.00 98.44 295 ILE A C 1
ATOM 2239 O O . ILE A 1 295 ? 2.754 0.203 -15.434 1.00 98.44 295 ILE A O 1
ATOM 2243 N N . SER A 1 296 ? 4.580 1.448 -14.997 1.00 98.69 296 SER A N 1
ATOM 2244 C CA . SER A 1 296 ? 5.308 0.460 -14.208 1.00 98.69 296 SER A CA 1
ATOM 2245 C C . SER A 1 296 ? 5.424 0.917 -12.756 1.00 98.69 296 SER A C 1
ATOM 2247 O O . SER A 1 296 ? 5.398 2.115 -12.462 1.00 98.69 296 SER A O 1
ATOM 2249 N N . ARG A 1 297 ? 5.588 -0.032 -11.832 1.00 98.81 297 ARG A N 1
ATOM 2250 C CA . ARG A 1 297 ? 5.876 0.245 -10.417 1.00 98.81 297 ARG A CA 1
ATOM 2251 C C . ARG A 1 297 ? 7.121 -0.489 -9.951 1.00 98.81 297 ARG A C 1
ATOM 2253 O O . ARG A 1 297 ? 7.399 -1.585 -10.426 1.00 98.81 297 ARG A O 1
ATOM 2260 N N . SER A 1 298 ? 7.802 0.069 -8.959 1.00 98.81 298 SER A N 1
ATOM 2261 C CA . SER A 1 298 ? 8.924 -0.576 -8.266 1.00 98.81 298 SER A CA 1
ATOM 2262 C C . SER A 1 298 ? 9.081 -0.034 -6.840 1.00 98.81 298 SER A C 1
ATOM 2264 O O . SER A 1 298 ? 8.292 0.793 -6.373 1.00 98.81 298 SER A O 1
ATOM 2266 N N . SER A 1 299 ? 10.087 -0.522 -6.118 1.00 98.75 299 SER A N 1
ATOM 2267 C CA . SER A 1 299 ? 10.690 0.200 -4.989 1.00 98.75 299 SER A CA 1
ATOM 2268 C C . SER A 1 299 ? 11.881 1.051 -5.440 1.00 98.75 299 SER A C 1
ATOM 2270 O O . SER A 1 299 ? 12.429 0.834 -6.522 1.00 98.75 299 SER A O 1
ATOM 2272 N N . GLN A 1 300 ? 12.380 1.922 -4.560 1.00 98.56 300 GLN A N 1
ATOM 2273 C CA . GLN A 1 300 ? 13.655 2.615 -4.774 1.00 98.56 300 GLN A CA 1
ATOM 2274 C C . GLN A 1 300 ? 14.841 1.663 -5.060 1.00 98.56 300 GLN A C 1
ATOM 2276 O O . GLN A 1 300 ? 14.861 0.531 -4.546 1.00 98.56 300 GLN A O 1
ATOM 2281 N N . PRO A 1 301 ? 15.844 2.134 -5.821 1.00 98.38 301 PRO A N 1
ATOM 2282 C CA . PRO A 1 301 ? 17.095 1.416 -6.047 1.00 98.38 301 PRO A CA 1
ATOM 2283 C C . PRO A 1 301 ? 18.058 1.496 -4.843 1.00 98.38 301 PRO A C 1
ATOM 2285 O O . PRO A 1 301 ? 18.022 2.432 -4.039 1.00 98.38 301 PRO A O 1
ATOM 2288 N N . CYS A 1 302 ? 18.949 0.512 -4.732 1.00 97.62 302 CYS A N 1
ATOM 2289 C CA . CYS A 1 302 ? 19.959 0.340 -3.682 1.00 97.62 302 CYS A CA 1
ATOM 2290 C C . CYS A 1 302 ? 21.285 1.050 -4.024 1.00 97.62 302 CYS A C 1
ATOM 2292 O O . CYS A 1 302 ? 22.357 0.452 -3.979 1.00 97.62 302 CYS A O 1
ATOM 2294 N N . VAL A 1 303 ? 21.202 2.328 -4.407 1.00 95.62 303 VAL A N 1
ATOM 2295 C CA . VAL A 1 303 ? 22.340 3.139 -4.888 1.00 95.62 303 VAL A CA 1
ATOM 2296 C C . VAL A 1 303 ? 23.338 3.455 -3.762 1.00 95.62 303 VAL A C 1
ATOM 2298 O O . VAL A 1 303 ? 24.552 3.360 -3.931 1.00 95.62 303 VAL A O 1
ATOM 2301 N N . GLY A 1 304 ? 22.833 3.818 -2.589 1.00 93.25 304 GLY A N 1
ATOM 2302 C CA . GLY A 1 304 ? 23.610 4.242 -1.434 1.00 93.25 304 GLY A CA 1
ATOM 2303 C C . GLY A 1 304 ? 24.417 5.525 -1.649 1.00 93.25 304 GLY A C 1
ATOM 2304 O O . GLY A 1 304 ? 24.403 6.149 -2.708 1.00 93.25 304 GLY A O 1
ATOM 2305 N N . VAL A 1 305 ? 25.179 5.907 -0.624 1.00 91.56 305 VAL A N 1
ATOM 2306 C CA . VAL A 1 305 ? 26.125 7.037 -0.694 1.00 91.56 305 VAL A CA 1
ATOM 2307 C C . VAL A 1 305 ? 27.265 6.789 -1.684 1.00 91.56 305 VAL A C 1
ATOM 2309 O O . VAL A 1 305 ? 27.752 7.728 -2.306 1.00 91.56 305 VAL A O 1
ATOM 2312 N N . SER A 1 306 ? 27.640 5.521 -1.878 1.00 90.88 306 SER A N 1
ATOM 2313 C CA . SER A 1 306 ? 28.698 5.098 -2.802 1.00 90.88 306 SER A CA 1
ATOM 2314 C C . SER A 1 306 ? 28.275 5.126 -4.273 1.00 90.88 306 SER A C 1
ATOM 2316 O O . SER A 1 306 ? 29.079 4.776 -5.132 1.00 90.88 306 SER A O 1
ATOM 2318 N N . LYS A 1 307 ? 27.033 5.532 -4.579 1.00 90.94 307 LYS A N 1
ATOM 2319 C CA . LYS A 1 307 ? 26.489 5.598 -5.944 1.00 90.94 307 LYS A CA 1
ATOM 2320 C C . LYS A 1 307 ? 26.643 4.280 -6.712 1.00 90.94 307 LYS A C 1
ATOM 2322 O O . LYS A 1 307 ? 27.025 4.276 -7.882 1.00 90.94 307 LYS A O 1
ATOM 2327 N N . MET A 1 308 ? 26.347 3.170 -6.035 1.00 94.25 308 MET A N 1
ATOM 2328 C CA . MET A 1 308 ? 26.336 1.832 -6.616 1.00 94.25 308 MET A CA 1
ATOM 2329 C C . MET A 1 308 ? 25.447 1.798 -7.856 1.00 94.25 308 MET A C 1
ATOM 2331 O O . MET A 1 308 ? 24.423 2.480 -7.934 1.00 94.25 308 MET A O 1
ATOM 2335 N N . ARG A 1 309 ? 25.857 0.978 -8.820 1.00 95.62 309 ARG A N 1
ATOM 2336 C CA . ARG A 1 309 ? 25.180 0.799 -10.102 1.00 95.62 309 ARG A CA 1
ATOM 2337 C C . ARG A 1 309 ? 24.771 -0.650 -10.278 1.00 95.62 309 ARG A C 1
ATOM 2339 O O . ARG A 1 309 ? 25.412 -1.552 -9.741 1.00 95.62 309 ARG A O 1
ATOM 2346 N N . SER A 1 310 ? 23.738 -0.857 -11.078 1.00 97.69 310 SER A N 1
ATOM 2347 C CA . SER A 1 310 ? 23.345 -2.176 -11.554 1.00 97.69 310 SER A CA 1
ATOM 2348 C C . SER A 1 310 ? 23.119 -2.080 -13.056 1.00 97.69 310 SER A C 1
ATOM 2350 O O . SER A 1 310 ? 22.104 -1.521 -13.469 1.00 97.69 310 SER A O 1
ATOM 2352 N N . PRO A 1 311 ? 24.026 -2.632 -13.881 1.00 97.75 311 PRO A N 1
ATOM 2353 C CA . PRO A 1 311 ? 23.829 -2.672 -15.326 1.00 97.75 311 PRO A CA 1
ATOM 2354 C C . PRO A 1 311 ? 22.511 -3.350 -15.714 1.00 97.75 311 PRO A C 1
ATOM 2356 O O . PRO A 1 311 ? 21.895 -2.972 -16.701 1.00 97.75 311 PRO A O 1
ATOM 2359 N N . GLN A 1 312 ? 22.052 -4.325 -14.921 1.00 98.44 312 GLN A N 1
ATOM 2360 C CA . GLN A 1 312 ? 20.788 -5.020 -15.159 1.00 98.44 312 GLN A CA 1
ATOM 2361 C C . GLN A 1 312 ? 19.565 -4.163 -14.813 1.00 98.44 312 GLN A C 1
ATOM 2363 O O . GLN A 1 312 ? 18.584 -4.220 -15.547 1.00 98.44 312 GLN A O 1
ATOM 2368 N N . ASP A 1 313 ? 19.603 -3.354 -13.747 1.00 98.50 313 ASP A N 1
ATOM 2369 C CA . ASP A 1 313 ? 18.515 -2.403 -13.456 1.00 98.50 313 ASP A CA 1
ATOM 2370 C C . ASP A 1 313 ? 18.481 -1.260 -14.481 1.00 98.50 313 ASP A C 1
ATOM 2372 O O . ASP A 1 313 ? 17.412 -0.901 -14.970 1.00 98.50 313 ASP A O 1
ATOM 2376 N N . GLU A 1 314 ? 19.650 -0.742 -14.868 1.00 98.12 314 GLU A N 1
ATOM 2377 C CA . GLU A 1 314 ? 19.788 0.275 -15.916 1.00 98.12 314 GLU A CA 1
ATOM 2378 C C . GLU A 1 314 ? 19.241 -0.239 -17.260 1.00 98.12 314 GLU A C 1
ATOM 2380 O O . GLU A 1 314 ? 18.403 0.420 -17.876 1.00 98.12 314 GLU A O 1
ATOM 2385 N N . ALA A 1 315 ? 19.636 -1.449 -17.675 1.00 97.62 315 ALA A N 1
ATOM 2386 C CA . ALA A 1 315 ? 19.134 -2.088 -18.892 1.00 97.62 315 ALA A CA 1
ATOM 2387 C C . ALA A 1 315 ? 17.635 -2.411 -18.815 1.00 97.62 315 ALA A C 1
ATOM 2389 O O . ALA A 1 315 ? 16.934 -2.291 -19.816 1.00 97.62 315 ALA A O 1
ATOM 2390 N N . LEU A 1 316 ? 17.117 -2.788 -17.641 1.00 98.44 316 LEU A N 1
ATOM 2391 C CA . LEU A 1 316 ? 15.685 -3.006 -17.441 1.00 98.44 316 LEU A CA 1
ATOM 2392 C C . LEU A 1 316 ? 14.889 -1.705 -17.616 1.00 98.44 316 LEU A C 1
ATOM 2394 O O . LEU A 1 316 ? 13.852 -1.714 -18.276 1.00 98.44 316 LEU A O 1
ATOM 2398 N N . LEU A 1 317 ? 15.356 -0.588 -17.053 1.00 98.31 317 LEU A N 1
ATOM 2399 C CA . LEU A 1 317 ? 14.700 0.713 -17.220 1.00 98.31 317 LEU A CA 1
ATOM 2400 C C . LEU A 1 317 ? 14.761 1.198 -18.669 1.00 98.31 317 LEU A C 1
ATOM 2402 O O . LEU A 1 317 ? 13.756 1.706 -19.167 1.00 98.31 317 LEU A O 1
ATOM 2406 N N . GLN A 1 318 ? 15.886 0.981 -19.354 1.00 97.38 318 GLN A N 1
ATOM 2407 C CA . GLN A 1 318 ? 15.990 1.259 -20.785 1.00 97.38 318 GLN A CA 1
ATOM 2408 C C . GLN A 1 318 ? 15.011 0.391 -21.586 1.00 97.38 318 GLN A C 1
ATOM 2410 O O . GLN A 1 318 ? 14.226 0.923 -22.357 1.00 97.38 318 GLN A O 1
ATOM 2415 N N . ALA A 1 319 ? 14.944 -0.914 -21.314 1.00 97.31 319 ALA A N 1
ATOM 2416 C CA . ALA A 1 319 ? 14.013 -1.815 -21.989 1.00 97.31 319 ALA A CA 1
ATOM 2417 C C . ALA A 1 319 ? 12.538 -1.445 -21.756 1.00 97.31 319 ALA A C 1
ATOM 2419 O O . ALA A 1 319 ? 11.710 -1.679 -22.632 1.00 97.31 319 ALA A O 1
ATOM 2420 N N . ILE A 1 320 ? 12.189 -0.874 -20.594 1.00 97.44 320 ILE A N 1
ATOM 2421 C CA . ILE A 1 320 ? 10.852 -0.305 -20.353 1.00 97.44 320 ILE A CA 1
ATOM 2422 C C . ILE A 1 320 ? 10.619 0.904 -21.263 1.00 97.44 320 ILE A C 1
ATOM 2424 O O . ILE A 1 320 ? 9.546 1.015 -21.856 1.00 97.44 320 ILE A O 1
ATOM 2428 N N . ALA A 1 321 ? 11.601 1.798 -21.366 1.00 96.25 321 ALA A N 1
ATOM 2429 C CA . ALA A 1 321 ? 11.529 2.967 -22.233 1.00 96.25 321 ALA A CA 1
ATOM 2430 C C . ALA A 1 321 ? 11.342 2.558 -23.708 1.00 96.25 321 ALA A C 1
ATOM 2432 O O . ALA A 1 321 ? 10.431 3.052 -24.367 1.00 96.25 321 ALA A O 1
ATOM 2433 N N . ASP A 1 322 ? 12.095 1.553 -24.160 1.00 94.94 322 ASP A N 1
ATOM 2434 C CA . ASP A 1 322 ? 12.071 1.017 -25.529 1.00 94.94 322 ASP A CA 1
ATOM 2435 C C . ASP A 1 322 ? 10.752 0.312 -25.892 1.00 94.94 322 ASP A C 1
ATOM 2437 O O . ASP A 1 322 ? 10.482 0.052 -27.064 1.00 94.94 322 ASP A O 1
ATOM 2441 N N . THR A 1 323 ? 9.891 -0.002 -24.914 1.00 94.19 323 THR A N 1
ATOM 2442 C CA . THR A 1 323 ? 8.544 -0.521 -25.218 1.00 94.19 323 THR A CA 1
ATOM 2443 C C . THR A 1 323 ? 7.613 0.534 -25.815 1.00 94.19 323 THR A C 1
ATOM 2445 O O . THR A 1 323 ? 6.531 0.177 -26.285 1.00 94.19 323 THR A O 1
ATOM 2448 N N . ASN A 1 324 ? 8.015 1.808 -25.789 1.00 94.19 324 ASN A N 1
ATOM 2449 C CA . ASN A 1 324 ? 7.262 2.934 -26.313 1.00 94.19 324 ASN A CA 1
ATOM 2450 C C . ASN A 1 324 ? 7.985 3.552 -27.525 1.00 94.19 324 ASN A C 1
ATOM 2452 O O . ASN A 1 324 ? 8.873 4.388 -27.347 1.00 94.19 324 ASN A O 1
ATOM 2456 N N . PRO A 1 325 ? 7.578 3.214 -28.762 1.00 87.31 325 PRO A N 1
ATOM 2457 C CA . PRO A 1 325 ? 8.259 3.683 -29.970 1.00 87.31 325 PRO A CA 1
ATOM 2458 C C . PRO A 1 325 ? 8.028 5.172 -30.283 1.00 87.31 325 PRO A C 1
ATOM 2460 O O . PRO A 1 325 ? 8.663 5.714 -31.180 1.00 87.31 325 PRO A O 1
ATOM 2463 N N . PHE A 1 326 ? 7.104 5.841 -29.585 1.00 88.19 326 PHE A N 1
ATOM 2464 C CA . PHE A 1 326 ? 6.780 7.254 -29.818 1.00 88.19 326 PHE A CA 1
ATOM 2465 C C . PHE A 1 326 ? 7.502 8.191 -28.848 1.00 88.19 326 PHE A C 1
ATOM 2467 O O . PHE A 1 326 ? 7.675 9.374 -29.140 1.00 88.19 326 PHE A O 1
ATOM 2474 N N . ASN A 1 327 ? 7.885 7.679 -27.678 1.00 89.56 327 ASN A N 1
ATOM 2475 C CA . ASN A 1 327 ? 8.572 8.438 -26.649 1.00 89.56 327 ASN A CA 1
ATOM 2476 C C . ASN A 1 327 ? 9.495 7.515 -25.850 1.00 89.56 327 ASN A C 1
ATOM 2478 O O . ASN A 1 327 ? 9.108 6.947 -24.827 1.00 89.56 327 ASN A O 1
ATOM 2482 N N . GLU A 1 328 ? 10.744 7.435 -26.300 1.00 87.00 328 GLU A N 1
ATOM 2483 C CA . GLU A 1 328 ? 11.798 6.619 -25.689 1.00 87.00 328 GLU A CA 1
ATOM 2484 C C . GLU A 1 328 ? 12.276 7.169 -24.333 1.00 87.00 328 GLU A C 1
ATOM 2486 O O . GLU A 1 328 ? 13.180 6.607 -23.717 1.00 87.00 328 GLU A O 1
ATOM 2491 N N . ARG A 1 329 ? 11.708 8.283 -23.837 1.00 95.06 329 ARG A N 1
ATOM 2492 C CA . ARG A 1 329 ? 12.098 8.871 -22.553 1.00 95.06 329 ARG A CA 1
ATOM 2493 C C . ARG A 1 329 ? 11.182 8.432 -21.410 1.00 95.06 329 ARG A C 1
ATOM 2495 O O . ARG A 1 329 ? 10.121 9.022 -21.181 1.00 95.06 329 ARG A O 1
ATOM 2502 N N . LEU A 1 330 ? 11.653 7.489 -20.595 1.00 97.69 330 LEU A N 1
ATOM 2503 C CA . LEU A 1 330 ? 10.942 7.013 -19.405 1.00 97.69 330 LEU A CA 1
ATOM 2504 C C . LEU A 1 330 ? 10.856 8.096 -18.316 1.00 97.69 330 LEU A C 1
ATOM 2506 O O . LEU A 1 330 ? 11.867 8.598 -17.818 1.00 97.69 330 LEU A O 1
ATOM 2510 N N . GLN A 1 331 ? 9.640 8.434 -17.888 1.00 98.25 331 GLN A N 1
ATOM 2511 C CA . GLN A 1 331 ? 9.422 9.329 -16.749 1.00 98.25 331 GLN A CA 1
ATOM 2512 C C . GLN A 1 331 ? 9.498 8.533 -15.444 1.00 98.25 331 GLN A C 1
ATOM 2514 O O . GLN A 1 331 ? 8.698 7.628 -15.223 1.00 98.25 331 GLN A O 1
ATOM 2519 N N . ILE A 1 332 ? 10.426 8.875 -14.555 1.00 98.69 332 ILE A N 1
ATOM 2520 C CA . ILE A 1 332 ? 10.533 8.273 -13.223 1.00 98.69 332 ILE A CA 1
ATOM 2521 C C . ILE A 1 332 ? 9.900 9.221 -12.208 1.00 98.69 332 ILE A C 1
ATOM 2523 O O . ILE A 1 332 ? 10.281 10.387 -12.087 1.00 98.69 332 ILE A O 1
ATOM 2527 N N . ILE A 1 333 ? 8.922 8.711 -11.471 1.00 98.62 333 ILE A N 1
ATOM 2528 C CA . ILE A 1 333 ? 8.122 9.454 -10.506 1.00 98.62 333 ILE A CA 1
ATOM 2529 C C . ILE A 1 333 ? 8.436 8.912 -9.120 1.00 98.62 333 ILE A C 1
ATOM 2531 O O . ILE A 1 333 ? 7.838 7.932 -8.664 1.00 98.62 333 ILE A O 1
ATOM 2535 N N . ASP A 1 334 ? 9.375 9.571 -8.443 1.00 98.69 334 ASP A N 1
ATOM 2536 C CA . ASP A 1 334 ? 9.632 9.311 -7.034 1.00 98.69 334 ASP A CA 1
ATOM 2537 C C . ASP A 1 334 ? 8.599 10.079 -6.213 1.00 98.69 334 ASP A C 1
ATOM 2539 O O . ASP A 1 334 ? 8.554 11.313 -6.190 1.00 98.69 334 ASP A O 1
ATOM 2543 N N . CYS A 1 335 ? 7.732 9.341 -5.527 1.00 98.50 335 CYS A N 1
ATOM 2544 C CA . CYS A 1 335 ? 6.642 9.944 -4.774 1.00 98.50 335 CYS A CA 1
ATOM 2545 C C . CYS A 1 335 ? 7.143 10.813 -3.609 1.00 98.50 335 CYS A C 1
ATOM 2547 O O . CYS A 1 335 ? 6.403 11.654 -3.109 1.00 98.50 335 CYS A O 1
ATOM 2549 N N . ARG A 1 336 ? 8.380 10.621 -3.145 1.00 98.56 336 ARG A N 1
ATOM 2550 C CA . ARG A 1 336 ? 8.891 11.216 -1.907 1.00 98.56 336 ARG A CA 1
ATOM 2551 C C . ARG A 1 336 ? 9.278 12.688 -2.084 1.00 98.56 336 ARG A C 1
ATOM 2553 O O . ARG A 1 336 ? 9.562 13.142 -3.192 1.00 98.56 336 ARG A O 1
ATOM 2560 N N . PRO A 1 337 ? 9.388 13.444 -0.979 1.00 98.19 337 PRO A N 1
ATOM 2561 C CA . PRO A 1 337 ? 10.205 14.647 -0.946 1.00 98.19 337 PRO A CA 1
ATOM 2562 C C . PRO A 1 337 ? 11.663 14.287 -1.218 1.00 98.19 337 PRO A C 1
ATOM 2564 O O . PRO A 1 337 ? 12.154 13.276 -0.707 1.00 98.19 337 PRO A O 1
ATOM 2567 N N . ARG A 1 338 ? 12.373 15.147 -1.950 1.00 97.62 338 ARG A N 1
ATOM 2568 C CA . ARG A 1 338 ? 13.790 14.946 -2.283 1.00 97.62 338 ARG A CA 1
ATOM 2569 C C . ARG A 1 338 ? 14.654 14.666 -1.048 1.00 97.62 338 ARG A C 1
ATOM 2571 O O . ARG A 1 338 ? 15.417 13.709 -1.045 1.00 97.62 338 ARG A O 1
ATOM 2578 N N . VAL A 1 339 ? 14.454 15.426 0.030 1.00 97.44 339 VAL A N 1
ATOM 2579 C CA . VAL A 1 339 ? 15.179 15.242 1.301 1.00 97.44 339 VAL A CA 1
ATOM 2580 C C . VAL A 1 339 ? 14.989 13.826 1.857 1.00 97.44 339 VAL A C 1
ATOM 2582 O O . VAL A 1 339 ? 15.934 13.193 2.320 1.00 97.44 339 VAL A O 1
ATOM 2585 N N . ASN A 1 340 ? 13.782 13.263 1.756 1.00 97.94 340 ASN A N 1
ATOM 2586 C CA . ASN A 1 340 ? 13.532 11.894 2.205 1.00 97.94 340 ASN A CA 1
ATOM 2587 C C . ASN A 1 340 ? 14.231 10.865 1.308 1.00 97.94 340 ASN A C 1
ATOM 2589 O O . ASN A 1 340 ? 14.644 9.815 1.800 1.00 97.94 340 ASN A O 1
ATOM 2593 N N . ALA A 1 341 ? 14.356 11.135 0.009 1.00 97.25 341 ALA A N 1
ATOM 2594 C CA . ALA A 1 341 ? 15.106 10.284 -0.909 1.00 97.25 341 ALA A CA 1
ATOM 2595 C C . ALA A 1 341 ? 16.612 10.303 -0.594 1.00 97.25 341 ALA A C 1
ATOM 2597 O O . ALA A 1 341 ? 17.233 9.243 -0.528 1.00 97.25 341 ALA A O 1
ATOM 2598 N N . GLU A 1 342 ? 17.173 11.472 -0.286 1.00 96.75 342 GLU A N 1
ATOM 2599 C CA . GLU A 1 342 ? 18.569 11.644 0.147 1.00 96.75 342 GLU A CA 1
ATOM 2600 C C . GLU A 1 342 ? 18.842 10.947 1.493 1.00 96.75 342 GLU A C 1
ATOM 2602 O O . GLU A 1 342 ? 19.821 10.211 1.628 1.00 96.75 342 GLU A O 1
ATOM 2607 N N . LEU A 1 343 ? 17.925 11.050 2.462 1.00 96.38 343 LEU A N 1
ATOM 2608 C CA . LEU A 1 343 ? 18.014 10.305 3.726 1.00 96.38 343 LEU A CA 1
ATOM 2609 C C . LEU A 1 343 ? 17.947 8.783 3.530 1.00 96.38 343 LEU A C 1
ATOM 2611 O O . LEU A 1 343 ? 18.515 8.032 4.321 1.00 96.38 343 LEU A O 1
ATOM 2615 N N . ASN A 1 344 ? 17.250 8.302 2.499 1.00 96.62 344 ASN A N 1
ATOM 2616 C CA . ASN A 1 344 ? 17.278 6.884 2.144 1.00 96.62 344 ASN A CA 1
ATOM 2617 C C . ASN A 1 344 ? 18.579 6.493 1.430 1.00 96.62 344 ASN A C 1
ATOM 2619 O O . ASN A 1 344 ? 19.068 5.387 1.657 1.00 96.62 344 ASN A O 1
ATOM 2623 N N . ALA A 1 345 ? 19.170 7.383 0.628 1.00 95.75 345 ALA A N 1
ATOM 2624 C CA . ALA A 1 345 ? 20.491 7.167 0.038 1.00 95.75 345 ALA A CA 1
ATOM 2625 C C . ALA A 1 345 ? 21.569 7.001 1.121 1.00 95.75 345 ALA A C 1
ATOM 2627 O O . ALA A 1 345 ? 22.364 6.063 1.060 1.00 95.75 345 ALA A O 1
ATOM 2628 N N . ALA A 1 346 ? 21.503 7.801 2.191 1.00 95.56 346 ALA A N 1
ATOM 2629 C CA . ALA A 1 346 ? 22.346 7.635 3.380 1.00 95.56 346 ALA A CA 1
ATOM 2630 C C . ALA A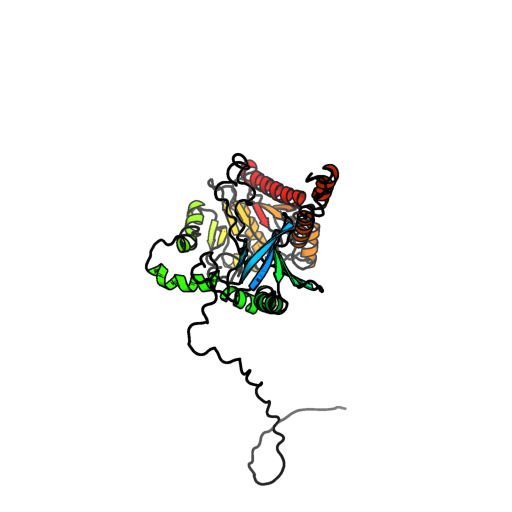 1 346 ? 22.211 6.247 4.046 1.00 95.56 346 ALA A C 1
ATOM 2632 O O . ALA A 1 346 ? 23.134 5.786 4.708 1.00 95.56 346 ALA A O 1
ATOM 2633 N N . LYS A 1 347 ? 21.083 5.552 3.841 1.00 95.00 347 LYS A N 1
ATOM 2634 C CA . LYS A 1 347 ? 20.802 4.199 4.357 1.00 95.00 347 LYS A CA 1
ATOM 2635 C C . LYS A 1 347 ? 21.065 3.085 3.334 1.00 95.00 347 LYS A C 1
ATOM 2637 O O . LYS A 1 347 ? 20.536 1.986 3.487 1.00 95.00 347 LYS A O 1
ATOM 2642 N N . GLY A 1 348 ? 21.823 3.364 2.272 1.00 94.38 348 GLY A N 1
ATOM 2643 C CA . GLY A 1 348 ? 22.156 2.378 1.237 1.00 94.38 348 GLY A CA 1
ATOM 2644 C C . GLY A 1 348 ? 21.111 2.228 0.124 1.00 94.38 348 GLY A C 1
ATOM 2645 O O . GLY A 1 348 ? 21.216 1.308 -0.679 1.00 94.38 348 GLY A O 1
ATOM 2646 N N . LYS A 1 349 ? 20.097 3.102 0.067 1.00 96.50 349 LYS A N 1
ATOM 2647 C CA . LYS A 1 349 ? 19.045 3.092 -0.965 1.00 96.50 349 LYS A CA 1
ATOM 2648 C C . LYS A 1 349 ? 19.158 4.309 -1.882 1.00 96.50 349 LYS A C 1
ATOM 2650 O O . LYS A 1 349 ? 20.265 4.622 -2.286 1.00 96.50 349 LYS A O 1
ATOM 2655 N N . GLY A 1 350 ? 18.091 5.036 -2.201 1.00 96.31 350 GLY A N 1
ATOM 2656 C CA . GLY A 1 350 ? 18.214 6.302 -2.929 1.00 96.31 350 GLY A CA 1
ATOM 2657 C C . GLY A 1 350 ? 17.281 6.396 -4.120 1.00 96.31 350 GLY A C 1
ATOM 2658 O O . GLY A 1 350 ? 16.099 6.090 -3.989 1.00 96.31 350 GLY A O 1
ATOM 2659 N N . TYR A 1 351 ? 17.787 6.909 -5.236 1.00 97.81 351 TYR A N 1
ATOM 2660 C CA . TYR A 1 351 ? 17.013 7.226 -6.433 1.00 97.81 351 TYR A CA 1
ATOM 2661 C C . TYR A 1 351 ? 17.903 7.184 -7.681 1.00 97.81 351 TYR A C 1
ATOM 2663 O O . TYR A 1 351 ? 19.132 7.211 -7.594 1.00 97.81 351 TYR A O 1
ATOM 2671 N N . GLU A 1 352 ? 17.271 7.120 -8.842 1.00 97.38 352 GLU A N 1
ATOM 2672 C CA . GLU A 1 352 ? 17.894 7.015 -10.151 1.00 97.38 352 GLU A CA 1
ATOM 2673 C C . GLU A 1 352 ? 18.598 8.328 -10.535 1.00 97.38 352 GLU A C 1
ATOM 2675 O O . GLU A 1 352 ? 17.976 9.364 -10.777 1.00 97.38 352 GLU A O 1
ATOM 2680 N N . HIS A 1 353 ? 19.929 8.312 -10.578 1.00 92.69 353 HIS A N 1
ATOM 2681 C CA . HIS A 1 353 ? 20.717 9.468 -10.995 1.00 92.69 353 HIS A CA 1
ATOM 2682 C C . HIS A 1 353 ? 20.780 9.567 -12.530 1.00 92.69 353 HIS A C 1
ATOM 2684 O O . HIS A 1 353 ? 21.155 8.618 -13.212 1.00 92.69 353 HIS A O 1
ATOM 2690 N N . GLN A 1 354 ? 20.472 10.747 -13.079 1.00 88.31 354 GLN A N 1
ATOM 2691 C CA . GLN A 1 354 ? 20.367 10.985 -14.529 1.00 88.31 354 GLN A CA 1
ATOM 2692 C C . GLN A 1 354 ? 21.619 10.587 -15.337 1.00 88.31 354 GLN A C 1
ATOM 2694 O O . GLN A 1 354 ? 21.498 10.246 -16.508 1.00 88.31 354 GLN A O 1
ATOM 2699 N N . ALA A 1 355 ? 22.812 10.630 -14.732 1.00 88.50 355 ALA A N 1
ATOM 2700 C CA . ALA A 1 355 ? 24.060 10.257 -15.401 1.00 88.50 355 ALA A CA 1
ATOM 2701 C C . ALA A 1 355 ? 24.206 8.736 -15.620 1.00 88.50 355 ALA A C 1
ATOM 2703 O O . ALA A 1 355 ? 24.997 8.316 -16.457 1.00 88.50 355 ALA A O 1
ATOM 2704 N N . GLN A 1 356 ? 23.470 7.920 -14.862 1.00 91.62 356 GLN A N 1
ATOM 2705 C CA . GLN A 1 356 ? 23.493 6.458 -14.923 1.00 91.62 356 GLN A CA 1
ATOM 2706 C C . GLN A 1 356 ? 22.280 5.913 -15.682 1.00 91.62 356 GLN A C 1
ATOM 2708 O O . GLN A 1 356 ? 22.408 4.965 -16.446 1.00 91.62 356 GLN A O 1
ATOM 2713 N N . TYR A 1 357 ? 21.116 6.538 -15.500 1.00 93.75 357 TYR A N 1
ATOM 2714 C CA . TYR A 1 357 ? 19.871 6.142 -16.154 1.00 93.75 357 TYR A CA 1
ATOM 2715 C C . TYR A 1 357 ? 19.632 7.028 -17.378 1.00 93.75 357 TYR A C 1
ATOM 2717 O O . TYR A 1 357 ? 18.929 8.045 -17.313 1.00 93.75 357 TYR A O 1
ATOM 2725 N N . ILE A 1 358 ? 20.260 6.641 -18.489 1.00 89.62 358 ILE A N 1
ATOM 2726 C CA . ILE A 1 358 ? 20.119 7.297 -19.796 1.00 89.62 358 ILE A CA 1
ATOM 2727 C C . ILE A 1 358 ? 18.646 7.236 -20.234 1.00 89.62 358 ILE A C 1
ATOM 2729 O O . ILE A 1 358 ? 17.908 6.351 -19.816 1.00 89.62 358 ILE A O 1
ATOM 2733 N N . ASN A 1 359 ? 18.186 8.223 -21.010 1.00 92.75 359 ASN A N 1
ATOM 2734 C CA . ASN A 1 359 ? 16.808 8.294 -21.518 1.00 92.75 359 ASN A CA 1
ATOM 2735 C C . ASN A 1 359 ? 15.720 8.258 -20.436 1.00 92.75 359 ASN A C 1
ATOM 2737 O O . ASN A 1 359 ? 14.573 7.906 -20.690 1.00 92.75 359 ASN A O 1
ATOM 2741 N N . THR A 1 360 ? 16.042 8.704 -19.221 1.00 96.69 360 THR A N 1
ATOM 2742 C CA . THR A 1 360 ? 15.048 8.858 -18.153 1.00 96.69 360 THR A CA 1
ATOM 2743 C C . THR A 1 360 ? 14.833 10.321 -17.762 1.00 96.69 360 THR A C 1
ATOM 2745 O O . THR A 1 360 ? 15.566 11.227 -18.182 1.00 96.69 360 THR A O 1
ATOM 2748 N N . LYS A 1 361 ? 13.770 10.606 -17.009 1.00 97.44 361 LYS A N 1
ATOM 2749 C CA . LYS A 1 361 ? 13.574 11.888 -16.320 1.00 97.44 361 LYS A CA 1
ATOM 2750 C C . LYS A 1 361 ? 13.012 11.636 -14.934 1.00 97.44 361 LYS A C 1
ATOM 2752 O O . LYS A 1 361 ? 11.853 11.258 -14.811 1.00 97.44 361 LYS A O 1
ATOM 2757 N N . LEU A 1 362 ? 13.802 11.903 -13.900 1.00 97.94 362 LEU A N 1
ATOM 2758 C CA . LEU A 1 362 ? 13.352 11.788 -12.516 1.00 97.94 362 LEU A CA 1
ATOM 2759 C C . LEU A 1 362 ? 12.631 13.060 -12.047 1.00 97.94 362 LEU A C 1
ATOM 2761 O O . LEU A 1 362 ? 13.154 14.165 -12.189 1.00 97.94 362 LEU A O 1
ATOM 2765 N N . SER A 1 363 ? 11.456 12.896 -11.441 1.00 98.00 363 SER A N 1
ATOM 2766 C CA . SER A 1 363 ? 10.687 13.965 -10.793 1.00 98.00 363 SER A CA 1
ATOM 2767 C C . SER A 1 363 ? 10.246 1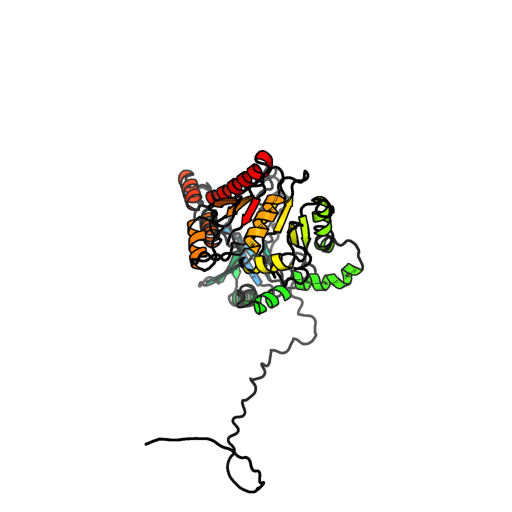3.546 -9.388 1.00 98.00 363 SER A C 1
ATOM 2769 O O . SER A 1 363 ? 9.745 12.439 -9.201 1.00 98.00 363 SER A O 1
ATOM 2771 N N . PHE A 1 364 ? 10.391 14.447 -8.410 1.00 98.38 364 PHE A N 1
ATOM 2772 C CA . PHE A 1 364 ? 9.965 14.233 -7.022 1.00 98.38 364 PHE A CA 1
ATOM 2773 C C . PHE A 1 364 ? 8.589 14.847 -6.761 1.00 98.38 364 PHE A C 1
ATOM 2775 O O . PHE A 1 364 ? 8.380 16.031 -7.025 1.00 98.38 364 PHE A O 1
ATOM 2782 N N . MET A 1 365 ? 7.674 14.073 -6.181 1.00 98.00 365 MET A N 1
ATOM 2783 C CA . MET A 1 365 ? 6.280 14.496 -5.970 1.00 98.00 365 MET A CA 1
ATOM 2784 C C . MET A 1 365 ? 5.981 15.009 -4.563 1.00 98.00 365 MET A C 1
ATOM 2786 O O . MET A 1 365 ? 4.897 15.529 -4.309 1.00 98.00 365 MET A O 1
ATOM 2790 N N . SER A 1 366 ? 6.949 14.920 -3.648 1.00 97.62 366 SER A N 1
ATOM 2791 C CA . SER A 1 366 ? 6.849 15.511 -2.308 1.00 97.62 366 SER A CA 1
ATOM 2792 C C . SER A 1 366 ? 5.668 15.015 -1.461 1.00 97.62 366 SER A C 1
ATOM 2794 O O . SER A 1 366 ? 5.141 15.771 -0.644 1.00 97.62 366 SER A O 1
ATOM 2796 N N . ILE A 1 367 ? 5.291 13.741 -1.619 1.00 98.31 367 ILE A N 1
ATOM 2797 C CA . ILE A 1 367 ? 4.309 13.031 -0.788 1.00 98.31 367 ILE A CA 1
ATOM 2798 C C . ILE A 1 367 ? 5.019 12.443 0.432 1.00 98.31 367 ILE A C 1
ATOM 2800 O O . ILE A 1 367 ? 5.892 11.575 0.334 1.00 98.31 367 ILE A O 1
ATOM 2804 N N . GLU A 1 368 ? 4.650 12.932 1.606 1.00 97.94 368 GLU A N 1
ATOM 2805 C CA . GLU A 1 368 ? 5.290 12.590 2.864 1.00 97.94 368 GLU A CA 1
ATOM 2806 C C . GLU A 1 368 ? 5.048 11.135 3.292 1.00 97.94 368 GLU A C 1
ATOM 2808 O O . GLU A 1 368 ? 4.155 10.431 2.822 1.00 97.94 368 GLU A O 1
ATOM 2813 N N . ASN A 1 369 ? 5.889 10.656 4.209 1.00 97.62 369 ASN A N 1
ATOM 2814 C CA . ASN A 1 369 ? 5.824 9.277 4.674 1.00 97.62 369 ASN A CA 1
ATOM 2815 C C . ASN A 1 369 ? 4.606 9.016 5.583 1.00 97.62 369 ASN A C 1
ATOM 2817 O O . ASN A 1 369 ? 3.938 9.924 6.082 1.00 97.62 369 ASN A O 1
ATOM 2821 N N . ILE A 1 370 ? 4.378 7.738 5.887 1.00 97.19 370 ILE A N 1
ATOM 2822 C CA . ILE A 1 370 ? 3.255 7.276 6.714 1.00 97.19 370 ILE A CA 1
ATOM 2823 C C . ILE A 1 370 ? 3.204 7.890 8.125 1.00 97.19 370 ILE A C 1
ATOM 2825 O O . ILE A 1 370 ? 2.144 7.885 8.748 1.00 97.19 370 ILE A O 1
ATOM 2829 N N . HIS A 1 371 ? 4.323 8.377 8.673 1.00 96.31 371 HIS A N 1
ATOM 2830 C CA . HIS A 1 371 ? 4.348 8.996 10.000 1.00 96.31 371 HIS A CA 1
ATOM 2831 C C . HIS A 1 371 ? 3.764 10.404 9.955 1.00 96.31 371 HIS A C 1
ATOM 2833 O O . HIS A 1 371 ? 2.953 10.734 10.818 1.00 96.31 371 HIS A O 1
ATOM 2839 N N . VAL A 1 372 ? 4.096 11.172 8.913 1.00 97.69 372 VAL A N 1
ATOM 2840 C CA . VAL A 1 372 ? 3.499 12.488 8.659 1.00 97.69 372 VAL A CA 1
ATOM 2841 C C . VAL A 1 372 ? 2.002 12.343 8.392 1.00 97.69 372 VAL A C 1
ATOM 2843 O O . VAL A 1 372 ? 1.207 12.985 9.071 1.00 97.69 372 VAL A O 1
ATOM 2846 N N . MET A 1 373 ? 1.600 11.408 7.524 1.00 97.50 373 MET A N 1
ATOM 2847 C CA . MET A 1 373 ? 0.178 11.156 7.233 1.00 97.50 373 MET A CA 1
ATOM 2848 C C . MET A 1 373 ? -0.613 10.765 8.491 1.00 97.50 373 MET A C 1
ATOM 2850 O O . MET A 1 373 ? -1.728 11.235 8.711 1.00 97.50 373 MET A O 1
ATOM 2854 N N . ARG A 1 374 ? -0.027 9.935 9.367 1.00 94.38 374 ARG A N 1
ATOM 2855 C CA . ARG A 1 374 ? -0.649 9.542 10.641 1.00 94.38 374 ARG A CA 1
ATOM 2856 C C . ARG A 1 374 ? -0.791 10.723 11.603 1.00 94.38 374 ARG A C 1
ATOM 2858 O O . ARG A 1 374 ? -1.811 10.816 12.283 1.00 94.38 374 ARG A O 1
ATOM 2865 N N . ALA A 1 375 ? 0.221 11.587 11.690 1.00 95.50 375 ALA A N 1
ATOM 2866 C CA . ALA A 1 375 ? 0.169 12.788 12.518 1.00 95.50 375 ALA A CA 1
ATOM 2867 C C . ALA A 1 375 ? -0.886 13.776 11.997 1.00 95.50 375 ALA A C 1
ATOM 2869 O O . ALA A 1 375 ? -1.708 14.244 12.780 1.00 95.50 375 ALA A O 1
ATOM 2870 N N . SER A 1 376 ? -0.920 13.999 10.681 1.00 96.94 376 SER A N 1
ATOM 2871 C CA . SER A 1 376 ? -1.905 14.848 10.009 1.00 96.94 376 SER A CA 1
ATOM 2872 C C . SER A 1 376 ? -3.339 14.369 10.257 1.00 96.94 376 SER A C 1
ATOM 2874 O O . SER A 1 376 ? -4.159 15.133 10.766 1.00 96.94 376 SER A O 1
ATOM 2876 N N . LEU A 1 377 ? -3.623 13.077 10.039 1.00 94.19 377 LEU A N 1
ATOM 2877 C CA . LEU A 1 377 ? -4.942 12.501 10.321 1.00 94.19 377 LEU A CA 1
ATOM 2878 C C . LEU A 1 377 ? -5.334 12.658 11.793 1.00 94.19 377 LEU A C 1
ATOM 2880 O O . LEU A 1 377 ? -6.473 12.988 12.105 1.00 94.19 377 LEU A O 1
ATOM 2884 N N . LYS A 1 378 ? -4.393 12.436 12.719 1.00 90.56 378 LYS A N 1
ATOM 2885 C CA . LYS A 1 378 ? -4.649 12.607 14.155 1.00 90.56 378 LYS A CA 1
ATOM 2886 C C . LYS A 1 378 ? -5.039 14.050 14.484 1.00 90.56 378 LYS A C 1
ATOM 2888 O O . LYS A 1 378 ? -5.937 14.247 15.296 1.00 90.56 378 LYS A O 1
ATOM 2893 N N . THR A 1 379 ? -4.372 15.038 13.892 1.00 91.88 379 THR A N 1
ATOM 2894 C CA . THR A 1 379 ? -4.708 16.455 14.085 1.00 91.88 379 THR A CA 1
ATOM 2895 C C . THR A 1 379 ? -6.067 16.785 13.477 1.00 91.88 379 THR A C 1
ATOM 2897 O O . THR A 1 379 ? -6.882 17.392 14.160 1.00 91.88 379 THR A O 1
ATOM 2900 N N . PHE A 1 380 ? -6.352 16.309 12.261 1.00 91.94 380 PHE A N 1
ATOM 2901 C CA . PHE A 1 380 ? -7.651 16.483 11.607 1.00 91.94 380 PHE A CA 1
ATOM 2902 C C . PHE A 1 380 ? -8.805 15.910 12.443 1.00 91.94 380 PHE A C 1
ATOM 2904 O O . PHE A 1 380 ? -9.786 16.597 12.703 1.00 91.94 380 PHE A O 1
ATOM 2911 N N . LEU A 1 381 ? -8.666 14.683 12.951 1.00 86.81 381 LEU A N 1
ATOM 2912 C CA . LEU A 1 381 ? -9.714 14.037 13.748 1.00 86.81 381 LEU A CA 1
ATOM 2913 C C . LEU A 1 381 ? -10.016 14.775 15.060 1.00 86.81 381 LEU A C 1
ATOM 2915 O O . LEU A 1 381 ? -11.165 14.778 15.492 1.00 86.81 381 LEU A O 1
ATOM 2919 N N . LYS A 1 382 ? -9.031 15.441 15.676 1.00 84.00 382 LYS A N 1
ATOM 2920 C CA . LYS A 1 382 ? -9.264 16.267 16.877 1.00 84.00 382 LYS A CA 1
ATOM 2921 C C . LYS A 1 382 ? -10.193 17.455 16.613 1.00 84.00 382 LYS A C 1
ATOM 2923 O O . LYS A 1 382 ? -10.847 17.934 17.536 1.00 84.00 382 LYS A O 1
ATOM 2928 N N . LEU A 1 383 ? -10.269 17.937 15.373 1.00 82.56 383 LEU A N 1
ATOM 2929 C CA . LEU A 1 383 ? -11.197 19.009 14.993 1.00 82.56 383 LEU A CA 1
ATOM 2930 C C . LEU A 1 383 ? -12.652 18.547 15.035 1.00 82.56 383 LEU A C 1
ATOM 2932 O O . LEU A 1 383 ? -13.547 19.365 15.194 1.00 82.56 383 LEU A O 1
ATOM 2936 N N . LEU A 1 384 ? -12.877 17.236 14.929 1.00 76.69 384 LEU A N 1
ATOM 2937 C CA . LEU A 1 384 ? -14.199 16.615 14.947 1.00 76.69 384 LEU A CA 1
ATOM 2938 C C . LEU A 1 384 ? -14.661 16.256 16.374 1.00 76.69 384 LEU A C 1
ATOM 2940 O O . LEU A 1 384 ? -15.701 15.614 16.558 1.00 76.69 384 LEU A O 1
ATOM 2944 N N . GLU A 1 385 ? -13.880 16.597 17.404 1.00 71.31 385 GLU A N 1
ATOM 2945 C CA . GLU A 1 385 ? -14.263 16.372 18.797 1.00 71.31 385 GLU A CA 1
ATOM 2946 C C . GLU A 1 385 ? -15.334 17.396 19.245 1.00 71.31 385 GLU A C 1
ATOM 2948 O O . GLU A 1 385 ? -15.262 18.576 18.922 1.00 71.31 385 GLU A O 1
ATOM 2953 N N . PRO A 1 386 ? -16.334 17.005 20.051 1.00 55.78 386 PRO A N 1
ATOM 2954 C CA . PRO A 1 386 ? -17.391 17.921 20.499 1.00 55.78 386 PRO A CA 1
ATOM 2955 C C . PRO A 1 386 ? -16.922 19.006 21.486 1.00 55.78 386 PRO A C 1
ATOM 2957 O O . PRO A 1 386 ? -17.713 19.845 21.882 1.00 55.78 386 PRO A O 1
ATOM 2960 N N . LYS A 1 387 ? -15.656 18.995 21.927 1.00 54.12 387 LYS A N 1
ATOM 2961 C CA . LYS A 1 387 ? -15.068 20.118 22.683 1.00 54.12 387 LYS A CA 1
ATOM 2962 C C . LYS A 1 387 ? -14.550 21.228 21.767 1.00 54.12 387 LYS A C 1
ATOM 2964 O O . LYS A 1 387 ? -14.399 22.356 22.214 1.00 54.12 387 LYS A O 1
ATOM 2969 N N . THR A 1 388 ? -14.231 20.888 20.520 1.00 48.31 388 THR A N 1
ATOM 2970 C CA . THR A 1 388 ? -13.766 21.805 19.476 1.00 48.31 388 THR A CA 1
ATOM 2971 C C . THR A 1 388 ? -14.896 22.233 18.548 1.00 48.31 388 THR A C 1
ATOM 2973 O O . THR A 1 388 ? -14.726 23.207 17.841 1.00 48.31 388 THR A O 1
ATOM 2976 N N . LEU A 1 389 ? -16.053 21.579 18.568 1.00 48.50 389 LEU A N 1
ATOM 2977 C CA . LEU A 1 389 ? -17.306 22.112 18.035 1.00 48.50 389 LEU A CA 1
ATOM 2978 C C . LEU A 1 389 ? -18.078 22.638 19.240 1.00 48.50 389 LEU A C 1
ATOM 2980 O O . LEU A 1 389 ? -18.496 21.824 20.054 1.00 48.50 389 LEU A O 1
ATOM 2984 N N . ASN A 1 390 ? -18.180 23.955 19.428 1.00 43.91 390 ASN A N 1
ATOM 2985 C CA . ASN A 1 390 ? -18.806 24.531 20.620 1.00 43.91 390 ASN A CA 1
ATOM 2986 C C . ASN A 1 390 ? -20.187 23.904 20.867 1.00 43.91 390 ASN A C 1
ATOM 2988 O O . ASN A 1 390 ? -21.157 24.245 20.204 1.00 43.91 390 ASN A O 1
ATOM 2992 N N . ALA A 1 391 ? -20.303 23.034 21.870 1.00 44.28 391 ALA A N 1
ATOM 2993 C CA . ALA A 1 391 ? -21.569 22.809 22.549 1.00 44.28 391 ALA A CA 1
ATOM 2994 C C . ALA A 1 391 ? -21.806 24.029 23.450 1.00 44.28 391 ALA A C 1
ATOM 2996 O O . ALA A 1 391 ? -21.637 23.968 24.671 1.00 44.28 391 ALA A O 1
ATOM 2997 N N . SER A 1 392 ? -22.102 25.175 22.833 1.00 39.84 392 SER A N 1
ATOM 2998 C CA . SER A 1 392 ? -22.655 26.309 23.561 1.00 39.84 392 SER A CA 1
ATOM 2999 C C . SER A 1 392 ? -23.974 25.865 24.193 1.00 39.84 392 SER A C 1
ATOM 3001 O O . SER A 1 392 ? -24.747 25.110 23.599 1.00 39.84 392 SER A O 1
ATOM 3003 N N . LYS A 1 393 ? -24.264 26.385 25.388 1.00 42.12 393 LYS A N 1
ATOM 3004 C CA . LYS A 1 393 ? -25.548 26.242 26.096 1.00 42.12 393 LYS A CA 1
ATOM 3005 C C . LYS A 1 393 ? -26.762 26.773 25.299 1.00 42.12 393 LYS A C 1
ATOM 3007 O O . LYS A 1 393 ? -27.867 26.757 25.825 1.00 42.12 393 LYS A O 1
ATOM 3012 N N . THR A 1 394 ? -26.566 27.234 24.063 1.00 42.47 394 THR A N 1
ATOM 3013 C CA . THR A 1 394 ? -27.580 27.790 23.157 1.00 42.47 394 THR A CA 1
ATOM 3014 C C . THR A 1 394 ? -28.000 26.853 22.020 1.00 42.47 394 THR A C 1
ATOM 3016 O O . THR A 1 394 ? -28.856 27.228 21.232 1.00 42.47 394 THR A O 1
ATOM 3019 N N . GLY A 1 395 ? -27.450 25.635 21.917 1.00 41.66 395 GLY A N 1
ATOM 3020 C CA . GLY A 1 395 ? -27.853 24.688 20.863 1.00 41.66 395 GLY A CA 1
ATOM 3021 C C . GLY A 1 395 ? -27.310 25.014 19.466 1.00 41.66 395 GLY A C 1
ATOM 3022 O O . GLY A 1 395 ? -27.663 24.336 18.505 1.00 41.66 395 GLY A O 1
ATOM 3023 N N . GLU A 1 396 ? -26.416 25.996 19.345 1.00 42.66 396 GLU A N 1
ATOM 3024 C CA . GLU A 1 396 ? -25.751 26.322 18.084 1.00 42.66 396 GLU A CA 1
ATOM 3025 C C . GLU A 1 396 ? -24.399 25.615 17.981 1.00 42.66 396 GLU A C 1
ATOM 3027 O O . GLU A 1 396 ? -23.549 25.700 18.868 1.00 42.66 396 GLU A O 1
ATOM 3032 N N . LEU A 1 397 ? -24.237 24.873 16.887 1.00 44.34 397 LEU A N 1
ATOM 3033 C CA . LEU A 1 397 ? -23.226 23.840 16.695 1.00 44.34 397 LEU A CA 1
ATOM 3034 C C . LEU A 1 397 ? -21.999 24.364 15.934 1.00 44.34 397 LEU A C 1
ATOM 3036 O O . LEU A 1 397 ? -21.530 23.697 15.018 1.00 44.34 397 LEU A O 1
ATOM 3040 N N . TYR A 1 398 ? -21.481 25.552 16.259 1.00 46.44 398 TYR A N 1
ATOM 3041 C CA . TYR A 1 398 ? -20.401 26.152 15.464 1.00 46.44 398 TYR A CA 1
ATOM 3042 C C . TYR A 1 398 ? -19.268 26.736 16.324 1.00 46.44 398 TYR A C 1
ATOM 3044 O O . TYR A 1 398 ? -19.471 27.510 17.261 1.00 46.44 398 TYR A O 1
ATOM 3052 N N . LYS A 1 399 ? -18.031 26.337 15.993 1.00 50.16 399 LYS A N 1
ATOM 3053 C CA . LYS A 1 399 ? -16.839 27.178 16.197 1.00 50.16 399 LYS A CA 1
ATOM 3054 C C . LYS A 1 399 ? -17.044 28.444 15.359 1.00 50.16 399 LYS A C 1
ATOM 3056 O O . LYS A 1 399 ? -17.618 28.323 14.282 1.00 50.16 399 LYS A O 1
ATOM 3061 N N . GLU A 1 400 ? -16.549 29.608 15.788 1.00 58.41 400 GLU A N 1
ATOM 3062 C CA . GLU A 1 400 ? -16.411 30.748 14.865 1.00 58.41 400 GLU A CA 1
ATOM 3063 C C . GLU A 1 400 ? -15.709 30.234 13.595 1.00 58.41 400 GLU A C 1
ATOM 3065 O O . GLU A 1 400 ? -14.639 29.619 13.708 1.00 58.41 400 GLU A O 1
ATOM 3070 N N . GLU A 1 401 ? -16.351 30.375 12.428 1.00 58.03 401 GLU A N 1
ATOM 3071 C CA . GLU A 1 401 ? -15.974 29.695 11.173 1.00 58.03 401 GLU A CA 1
ATOM 3072 C C . GLU A 1 401 ? -14.485 29.889 10.828 1.00 58.03 401 GLU A C 1
ATOM 3074 O O . GLU A 1 401 ? -13.804 28.944 10.409 1.00 58.03 401 GLU A O 1
ATOM 3079 N N . ASP A 1 402 ? -13.947 31.070 11.141 1.00 61.88 402 ASP A N 1
ATOM 3080 C CA . ASP A 1 402 ? -12.551 31.454 10.924 1.00 61.88 402 ASP A CA 1
ATOM 3081 C C . ASP A 1 402 ? -11.547 30.586 11.706 1.00 61.88 402 ASP A C 1
ATOM 3083 O O . ASP A 1 402 ? -10.461 30.256 11.212 1.00 61.88 402 ASP A O 1
ATOM 3087 N N . SER A 1 403 ? -11.907 30.137 12.913 1.00 77.00 403 SER A N 1
ATOM 3088 C CA . SER A 1 403 ? -11.039 29.283 13.738 1.00 77.00 403 SER A CA 1
ATOM 3089 C C . SER A 1 403 ? -10.976 27.841 13.223 1.00 77.00 403 SER A C 1
ATOM 3091 O O . SER A 1 403 ? -9.930 27.192 13.304 1.00 77.00 403 SER A O 1
ATOM 3093 N N . PHE A 1 404 ? -12.074 27.330 12.654 1.00 82.44 404 PHE A N 1
ATOM 3094 C CA . PHE A 1 404 ? -12.136 25.963 12.141 1.00 82.44 404 PHE A CA 1
ATOM 3095 C C . PHE A 1 404 ? -11.310 25.803 10.867 1.00 82.44 404 PHE A C 1
ATOM 3097 O O . PHE A 1 404 ? -10.516 24.866 10.778 1.00 82.44 404 PHE A O 1
ATOM 3104 N N . LEU A 1 405 ? -11.462 26.717 9.903 1.00 86.00 405 LEU A N 1
ATOM 3105 C CA . LEU A 1 405 ? -10.709 26.667 8.648 1.00 86.00 405 LEU A CA 1
ATOM 3106 C C . LEU A 1 405 ? -9.203 26.812 8.894 1.00 86.00 405 LEU A C 1
ATOM 3108 O O . LEU A 1 405 ? -8.415 26.061 8.318 1.00 86.00 405 LEU A O 1
ATOM 3112 N N . SER A 1 406 ? -8.806 27.697 9.816 1.00 88.38 406 SER A N 1
ATOM 3113 C CA . SER A 1 406 ? -7.408 27.827 10.246 1.00 88.38 406 SER A CA 1
ATOM 3114 C C . SER A 1 406 ? -6.869 26.527 10.851 1.00 88.38 406 SER A C 1
ATOM 3116 O O . SER A 1 406 ? -5.769 26.085 10.520 1.00 88.38 406 SER A O 1
ATOM 3118 N N . ASP A 1 407 ? -7.633 25.878 11.729 1.00 88.25 407 ASP A N 1
ATOM 3119 C CA . ASP A 1 407 ? -7.203 24.628 12.356 1.00 88.25 407 ASP A CA 1
ATOM 3120 C C . ASP A 1 407 ? -7.205 23.437 11.377 1.00 88.25 407 ASP A C 1
ATOM 3122 O O . ASP A 1 407 ? -6.352 22.547 11.479 1.00 88.25 407 ASP A O 1
ATOM 3126 N N . LEU A 1 408 ? -8.120 23.428 10.401 1.00 91.12 408 LEU A N 1
ATOM 3127 C CA . LEU A 1 408 ? -8.143 22.467 9.299 1.00 91.12 408 LEU A CA 1
ATOM 3128 C C . LEU A 1 408 ? -6.885 22.594 8.440 1.00 91.12 408 LEU A C 1
ATOM 3130 O O . LEU A 1 408 ? -6.251 21.575 8.154 1.00 91.12 408 LEU A O 1
ATOM 3134 N N . ASP A 1 409 ? -6.495 23.815 8.082 1.00 92.88 409 ASP A N 1
ATOM 3135 C CA . ASP A 1 409 ? -5.266 24.074 7.331 1.00 92.88 409 ASP A CA 1
ATOM 3136 C C . ASP A 1 409 ? -4.025 23.605 8.112 1.00 92.88 409 ASP A C 1
ATOM 3138 O O . ASP A 1 409 ? -3.231 22.806 7.605 1.00 92.88 409 ASP A O 1
ATOM 3142 N N . LYS A 1 410 ? -3.937 23.938 9.410 1.00 93.56 410 LYS A N 1
ATOM 3143 C CA . LYS A 1 410 ? -2.863 23.463 10.312 1.00 93.56 410 LYS A CA 1
ATOM 3144 C C . LYS A 1 410 ? -2.778 21.938 10.421 1.00 93.56 410 LYS A C 1
ATOM 3146 O O . LYS A 1 410 ? -1.715 21.411 10.752 1.00 93.56 410 LYS A O 1
ATOM 3151 N N . SER A 1 411 ? -3.867 21.203 10.174 1.00 95.56 411 SER A N 1
ATOM 3152 C CA . SER A 1 411 ? -3.827 19.734 10.164 1.00 95.56 411 SER A CA 1
ATOM 3153 C C . SER A 1 411 ? -3.010 19.169 8.997 1.00 95.56 411 SER A C 1
ATOM 3155 O O . SER A 1 411 ? -2.552 18.026 9.068 1.00 95.56 411 SER A O 1
ATOM 3157 N N . GLY A 1 412 ? -2.857 19.932 7.909 1.00 97.12 412 GLY A N 1
ATOM 3158 C CA . GLY A 1 412 ? -2.203 19.514 6.669 1.00 97.12 412 GLY A CA 1
ATOM 3159 C C . GLY A 1 412 ? -2.952 18.434 5.879 1.00 97.12 412 GLY A C 1
ATOM 3160 O O . GLY A 1 412 ? -2.510 18.061 4.793 1.00 97.12 412 GLY A O 1
ATOM 3161 N N . TRP A 1 413 ? -4.086 17.925 6.378 1.00 97.12 413 TRP A N 1
ATOM 3162 C CA . TRP A 1 413 ? -4.755 16.743 5.825 1.00 97.12 413 TRP A CA 1
ATOM 3163 C C . TRP A 1 413 ? -5.218 16.958 4.383 1.00 97.12 413 TRP A C 1
ATOM 3165 O O . TRP A 1 413 ? -4.873 16.183 3.488 1.00 97.12 413 TRP A O 1
ATOM 3175 N N . MET A 1 414 ? -5.912 18.073 4.139 1.00 97.19 414 MET A N 1
ATOM 3176 C CA . MET A 1 414 ? -6.363 18.453 2.797 1.00 97.19 414 MET A CA 1
ATOM 3177 C C . MET A 1 414 ? -5.179 18.750 1.869 1.00 97.19 414 MET A C 1
ATOM 3179 O O . MET A 1 414 ? -5.213 18.393 0.692 1.00 97.19 414 MET A O 1
ATOM 3183 N N . GLY A 1 415 ? -4.093 19.317 2.408 1.00 97.50 415 GLY A N 1
ATOM 3184 C CA . GLY A 1 415 ? -2.850 19.542 1.672 1.00 97.50 415 GLY A CA 1
ATOM 3185 C C . GLY A 1 415 ? -2.217 18.241 1.169 1.00 97.50 415 GLY A C 1
ATOM 3186 O O . GLY A 1 415 ? -1.840 18.152 0.000 1.00 97.50 415 GLY A O 1
ATOM 3187 N N . HIS A 1 416 ? -2.146 17.203 2.006 1.00 98.12 416 HIS A N 1
ATOM 3188 C CA . HIS A 1 416 ? -1.624 15.895 1.594 1.00 98.12 416 HIS A CA 1
ATOM 3189 C C . HIS A 1 416 ? -2.527 15.199 0.564 1.00 98.12 416 HIS A C 1
ATOM 3191 O O . HIS A 1 416 ? -2.012 14.649 -0.412 1.00 98.12 416 HIS A O 1
ATOM 3197 N N . ILE A 1 417 ? -3.856 15.263 0.725 1.00 98.06 417 ILE A N 1
ATOM 3198 C CA . ILE A 1 417 ? -4.810 14.738 -0.271 1.00 98.06 417 ILE A CA 1
ATOM 3199 C C . ILE A 1 417 ? -4.598 15.431 -1.621 1.00 98.06 417 ILE A C 1
ATOM 3201 O O . ILE A 1 417 ? -4.455 14.765 -2.650 1.00 98.06 417 ILE A O 1
ATOM 3205 N N . LEU A 1 418 ? -4.508 16.763 -1.618 1.00 97.81 418 LEU A N 1
ATOM 3206 C CA . LEU A 1 418 ? -4.287 17.553 -2.824 1.00 97.81 418 LEU A CA 1
ATOM 3207 C C . LEU A 1 418 ? -2.973 17.183 -3.524 1.00 97.81 418 LEU A C 1
ATOM 3209 O O . LEU A 1 418 ? -2.951 17.095 -4.751 1.00 97.81 418 LEU A O 1
ATOM 3213 N N . LYS A 1 419 ? -1.890 16.923 -2.777 1.00 97.50 419 LYS A N 1
ATOM 3214 C CA . LYS A 1 419 ? -0.623 16.439 -3.355 1.00 97.50 419 LYS A CA 1
ATOM 3215 C C . LYS A 1 419 ? -0.806 15.109 -4.084 1.00 97.50 419 LYS A C 1
ATOM 3217 O O . LYS A 1 419 ? -0.405 15.010 -5.238 1.00 97.50 419 LYS A O 1
ATOM 3222 N N . ILE A 1 420 ? -1.465 14.127 -3.464 1.00 98.25 420 ILE A N 1
ATOM 3223 C CA . ILE A 1 420 ? -1.717 12.809 -4.077 1.00 98.25 420 ILE A CA 1
ATOM 3224 C C . ILE A 1 420 ? -2.529 12.955 -5.374 1.00 98.25 420 ILE A C 1
ATOM 3226 O O . ILE A 1 420 ? -2.175 12.370 -6.402 1.00 98.25 420 ILE A O 1
ATOM 3230 N N . ILE A 1 421 ? -3.587 13.772 -5.354 1.00 98.44 421 ILE A N 1
ATOM 3231 C CA . ILE A 1 421 ? -4.432 14.019 -6.532 1.00 98.44 421 ILE A CA 1
ATOM 3232 C C . ILE A 1 421 ? -3.637 14.727 -7.636 1.00 98.44 421 ILE A C 1
ATOM 3234 O O . ILE A 1 421 ? -3.677 14.296 -8.786 1.00 98.44 421 ILE A O 1
ATOM 3238 N N . ARG A 1 422 ? -2.859 15.768 -7.306 1.00 98.06 422 ARG A N 1
ATOM 3239 C CA . ARG A 1 422 ? -2.008 16.483 -8.277 1.00 98.06 422 ARG A CA 1
ATOM 3240 C C . ARG A 1 422 ? -0.951 15.577 -8.903 1.00 98.06 422 ARG A C 1
ATOM 3242 O O . ARG A 1 422 ? -0.731 15.653 -10.111 1.00 98.06 422 ARG A O 1
ATOM 3249 N N . THR A 1 423 ? -0.328 14.700 -8.118 1.00 98.00 423 THR A N 1
ATOM 3250 C CA . THR A 1 423 ? 0.607 13.692 -8.633 1.00 98.00 423 THR A CA 1
ATOM 3251 C C . THR A 1 423 ? -0.089 12.738 -9.593 1.00 98.00 423 THR A C 1
ATOM 3253 O O . THR A 1 423 ? 0.421 12.492 -10.682 1.00 98.00 423 THR A O 1
ATOM 3256 N N . THR A 1 424 ? -1.280 12.260 -9.231 1.00 98.19 424 THR A N 1
ATOM 3257 C CA . THR A 1 424 ? -2.079 11.374 -10.087 1.00 98.19 424 THR A CA 1
ATOM 3258 C C . THR A 1 424 ? -2.428 12.062 -11.406 1.00 98.19 424 THR A C 1
ATOM 3260 O O . THR A 1 424 ? -2.161 11.513 -12.470 1.00 98.19 424 THR A O 1
ATOM 3263 N N . ALA A 1 425 ? -2.932 13.297 -11.356 1.00 98.31 425 ALA A N 1
ATOM 3264 C CA . ALA A 1 425 ? -3.245 14.088 -12.545 1.00 98.31 425 ALA A CA 1
ATOM 3265 C C . ALA A 1 425 ? -2.007 14.337 -13.426 1.00 98.31 425 ALA A C 1
ATOM 3267 O O . ALA A 1 425 ? -2.097 14.273 -14.650 1.00 98.31 425 ALA A O 1
ATOM 3268 N N . THR A 1 426 ? -0.839 14.561 -12.814 1.00 97.94 426 THR A N 1
ATOM 3269 C CA . THR A 1 426 ? 0.437 14.706 -13.534 1.00 97.94 426 THR A CA 1
ATOM 3270 C C . THR A 1 426 ? 0.802 13.425 -14.285 1.00 97.94 426 THR A C 1
ATOM 3272 O O . THR A 1 426 ? 1.106 13.491 -15.473 1.00 97.94 426 THR A O 1
ATOM 3275 N N . VAL A 1 427 ? 0.717 12.259 -13.634 1.00 97.62 427 VAL A N 1
ATOM 3276 C CA . VAL A 1 427 ? 0.983 10.958 -14.275 1.00 97.62 427 VAL A CA 1
ATOM 3277 C C . VAL A 1 427 ? -0.017 10.689 -15.402 1.00 97.62 427 VAL A C 1
ATOM 3279 O O . VAL A 1 427 ? 0.378 10.291 -16.494 1.00 97.62 427 VAL A O 1
ATOM 3282 N N . VAL A 1 428 ? -1.303 10.971 -15.180 1.00 96.75 428 VAL A N 1
ATOM 3283 C CA . VAL A 1 428 ? -2.342 10.829 -16.213 1.00 96.75 428 VAL A CA 1
ATOM 3284 C C . VAL A 1 428 ? -2.053 11.729 -17.415 1.00 96.75 428 VAL A C 1
ATOM 3286 O O . VAL A 1 428 ? -2.184 11.272 -18.550 1.00 96.75 428 VAL A O 1
ATOM 3289 N N . LYS A 1 429 ? -1.616 12.976 -17.204 1.00 96.50 429 LYS A N 1
ATOM 3290 C CA . LYS A 1 429 ? -1.215 13.883 -18.291 1.00 96.50 429 LYS A CA 1
ATOM 3291 C C . LYS A 1 429 ? -0.013 13.340 -19.073 1.00 96.50 429 LYS A C 1
ATOM 3293 O O . LYS A 1 429 ? -0.068 13.328 -20.299 1.00 96.50 429 LYS A O 1
ATOM 3298 N N . MET A 1 430 ? 1.019 12.842 -18.386 1.00 95.69 430 MET A N 1
ATOM 3299 C CA . MET A 1 430 ? 2.198 12.243 -19.034 1.00 95.69 430 MET A CA 1
ATOM 3300 C C . MET A 1 430 ? 1.813 11.093 -19.971 1.00 95.69 430 MET A C 1
ATOM 3302 O O . MET A 1 430 ? 2.357 10.965 -21.061 1.00 95.69 430 MET A O 1
ATOM 3306 N N . ILE A 1 431 ? 0.835 10.281 -19.575 1.00 94.62 431 ILE A N 1
ATOM 3307 C CA . ILE A 1 431 ? 0.371 9.141 -20.372 1.00 94.62 431 ILE A CA 1
ATOM 3308 C C . ILE A 1 431 ? -0.529 9.596 -21.524 1.00 94.62 431 ILE A C 1
ATOM 3310 O O . ILE A 1 431 ? -0.331 9.195 -22.668 1.00 94.62 431 ILE A O 1
ATOM 3314 N N . SER A 1 432 ? -1.546 10.405 -21.222 1.00 92.94 432 SER A N 1
ATOM 3315 C CA . SER A 1 432 ? -2.620 10.731 -22.172 1.00 92.94 432 SER A CA 1
ATOM 3316 C C . SER A 1 432 ? -2.232 11.802 -23.190 1.00 92.94 432 SER A C 1
ATOM 3318 O O . SER A 1 432 ? -2.663 11.725 -24.339 1.00 92.94 432 SER A O 1
ATOM 3320 N N . VAL A 1 433 ? -1.412 12.775 -22.785 1.00 93.38 433 VAL A N 1
ATOM 3321 C CA . VAL A 1 433 ? -1.001 13.914 -23.616 1.00 93.38 433 VAL A CA 1
ATOM 3322 C C . VAL A 1 433 ? 0.411 13.704 -24.140 1.00 93.38 433 VAL A C 1
ATOM 3324 O O . VAL A 1 433 ? 0.615 13.699 -25.349 1.00 93.38 433 VAL A O 1
ATOM 3327 N N . ASP A 1 434 ? 1.370 13.457 -23.244 1.00 93.44 434 ASP A N 1
ATOM 3328 C CA . ASP A 1 434 ? 2.789 13.369 -23.626 1.00 93.44 434 ASP A CA 1
ATOM 3329 C C . ASP A 1 434 ? 3.160 11.989 -24.202 1.00 93.44 434 ASP A C 1
ATOM 3331 O O . ASP A 1 434 ? 4.300 11.771 -24.626 1.00 93.44 434 ASP A O 1
ATOM 3335 N N . ARG A 1 435 ? 2.201 11.046 -24.190 1.00 94.50 435 ARG A N 1
ATOM 3336 C CA . ARG A 1 435 ? 2.354 9.652 -24.636 1.00 94.50 435 ARG A CA 1
ATOM 3337 C C . ARG A 1 435 ? 3.579 8.970 -24.029 1.00 94.50 435 ARG A C 1
ATOM 3339 O O . ARG A 1 435 ? 4.169 8.093 -24.648 1.00 94.50 435 ARG A O 1
ATOM 3346 N N . ALA A 1 436 ? 3.967 9.367 -22.822 1.00 95.94 436 ALA A N 1
ATOM 3347 C CA . ALA A 1 436 ? 5.175 8.907 -22.161 1.00 95.94 436 ALA A CA 1
ATOM 3348 C C . ALA A 1 436 ? 4.900 7.679 -21.289 1.00 95.94 436 ALA A C 1
ATOM 3350 O O . ALA A 1 436 ? 3.877 7.590 -20.605 1.00 95.94 436 ALA A O 1
ATOM 3351 N N . SER A 1 437 ? 5.860 6.757 -21.260 1.00 97.94 437 SER A N 1
ATOM 3352 C CA . SER A 1 437 ? 5.879 5.682 -20.269 1.00 97.94 437 SER A CA 1
ATOM 3353 C C . SER A 1 437 ? 6.380 6.203 -18.925 1.00 97.94 437 SER A C 1
ATOM 3355 O O . SER A 1 437 ? 7.248 7.077 -18.861 1.00 97.94 437 SER A O 1
ATOM 3357 N N . VAL A 1 438 ? 5.820 5.668 -17.840 1.00 98.50 438 VAL A N 1
ATOM 3358 C CA . VAL A 1 438 ? 6.033 6.150 -16.474 1.00 98.50 438 VAL A CA 1
ATOM 3359 C C . VAL A 1 438 ? 6.406 4.994 -15.545 1.00 98.50 438 VAL A C 1
ATOM 3361 O O . VAL A 1 438 ? 5.703 3.989 -15.477 1.00 98.50 438 VAL A O 1
ATOM 3364 N N . LEU A 1 439 ? 7.478 5.159 -14.773 1.00 98.75 439 LEU A N 1
ATOM 3365 C CA . LEU A 1 439 ? 7.830 4.316 -13.632 1.00 98.75 439 LEU A CA 1
ATOM 3366 C C . LEU A 1 439 ? 7.515 5.067 -12.335 1.00 98.75 439 LEU A C 1
ATOM 3368 O O . LEU A 1 439 ? 8.114 6.101 -12.058 1.00 98.75 439 LEU A O 1
ATOM 3372 N N . VAL A 1 440 ? 6.607 4.537 -11.517 1.00 98.81 440 VAL A N 1
ATOM 3373 C CA . VAL A 1 440 ? 6.251 5.117 -10.214 1.00 98.81 440 VAL A CA 1
ATOM 3374 C C . VAL A 1 440 ? 6.884 4.307 -9.088 1.00 98.81 440 VAL A C 1
ATOM 3376 O O . VAL A 1 440 ? 6.682 3.095 -8.991 1.00 98.81 440 VAL A O 1
ATOM 3379 N N . HIS A 1 441 ? 7.606 4.970 -8.188 1.00 98.75 441 HIS A N 1
ATOM 3380 C CA . HIS A 1 441 ? 8.126 4.320 -6.988 1.00 98.75 441 HIS A CA 1
ATOM 3381 C C . HIS A 1 441 ? 8.173 5.259 -5.779 1.00 98.75 441 HIS A C 1
ATOM 3383 O O . HIS A 1 441 ? 7.923 6.464 -5.850 1.00 98.75 441 HIS A O 1
ATOM 3389 N N . CYS A 1 442 ? 8.473 4.671 -4.626 1.00 98.12 442 CYS A N 1
ATOM 3390 C CA . CYS A 1 442 ? 8.786 5.373 -3.389 1.00 98.12 442 CYS A CA 1
ATOM 3391 C C . CYS A 1 442 ? 9.900 4.608 -2.647 1.00 98.12 442 CYS A C 1
ATOM 3393 O O . CYS A 1 442 ? 10.803 4.086 -3.302 1.00 98.12 442 CYS A O 1
ATOM 3395 N N . SER A 1 443 ? 9.885 4.579 -1.308 1.00 96.38 443 SER A N 1
ATOM 3396 C CA . SER A 1 443 ? 10.914 3.912 -0.485 1.00 96.38 443 SER A CA 1
ATOM 3397 C C . SER A 1 443 ? 10.890 2.378 -0.532 1.00 96.38 443 SER A C 1
ATOM 3399 O O . SER A 1 443 ? 9.863 1.797 -0.927 1.00 96.38 443 SER A O 1
#

Secondary structure (DSSP, 8-state):
----------------------------PPPP-----PPPPSS----PPPPSSPPPTT--B-S--EEEEEE-TTT--EEEEEEEEBSSEEEEEESS--S-TTTTTTSSTTS-S-S---SS--EEEEGGGEEEEEEEEETTEEEEEEEETT-SSEEEEEEE-HHHHHHHHHHHHHHHSPPSSHHHHHHHHHTSHHHHHHHHHHHHHTTSTT-HHHHHHHTS--HHHHHHHTTTTSTT-SEEEE-TTTTS-S-TTS-SSEEEETTS-HHHHHHHHHTBGGG---EEEEE-TTS--EEEEEEPB--TTTT---HHHHHHHHHHHTT-TT---EEEEE-S-HHHHHHHHTTT-----TTTSTTEEEEE-----HHHHHHHHHHHHHHTSTTTTT--TTS-----HHHHHHHHHHT-HHHHHHHHHHHHHHHHHHHHTS---EEEEE-